Protein AF-A0A9W7EM05-F1 (afdb_monomer_lite)

Secondary structure (DSSP, 8-state):
------S-------TT-TT--S------HHHHHHHHHH--STT----HHHHHHHHHTEETTEE---HHHHHHHHHT-TT------------------------------S-----SS-SS-S---TT--HHHHHHHHHHHHHHHHHHHHHHHHHHHHHS-------TTTT---B-HHHHHHHHHHTTPPPP-HHHHHHT---BS---TT-------TT---GGGTT-GGG-S--HHHHHHHHIIIIITSB-GGGSSSSBSSSSHHHHHHTT-EEEEE--GGG-TT--SSHHHHHHHHHHHHHHHHHHHHHHHHHSSS-SSGGGGG-EEEEE-TTS-HHHHIIIIIHHHHHHHHHHHHTTEEEEEE-TT--PPBTTBTTB-TT--SS-EEEEEE--GGGGGGT--TTS-HHHHHHHHHHHHHHHTTS--HHHHHHHHHHHHHHHHHHHHHHHTTSSSS------

Sequence (463 aa):
MIEIADKSNELIIWPGDVFQTGGAFVLGPGNVCDYAFRSRWAGDHVDLEKIFVLATGVEEGREVVYESTENWFSLMRNDRRLTVSFAGNVVQQTWFQNGANRVVKFFGTRRGVALGLGVGAFGVGKGWGKKDVASSLLIGASVSTFYLGFRALLIFALQPRVKYLDAQNDVILLTPIDIDKKVLESGLPECDCGATMATMPMLGLREAGEVVDKPTGFSRSRSETWSAELGQSNEFQSTLCYVREFLGKPHPAVGRGGPVCPFVPTSLKKNSIYMSVIRTNSIPNLSLDTDAKTDQIRSILVKLLKDFVPVFEKLEPSKGKLRQFKAVILIFPDIKPSEAHDIIDAVQVQAKEFFVERGLMCGEFHETNNASGLRNENFYPLRTPLPCLAIRHMVPGDIAFMTLDDYPVKMRVKLLKGFLEVFGDEDKPQVKEAREKLEETLREIGEGKLKDGDGDGDGVGGI

Organism: NCBI:txid1714386

Foldseek 3Di:
DPDDDDPDPDDDDDPPDPVPPLDPPPPPVVVVVVVVVPDPDDPPDPPVLVVVCVSRCADPNDRHDDPVNVVVVVVVPPVDPDDDDDDDDDDDDDDDDDDDDDDDDDDPDPDDPDDDPPDDDDDPPPDDDPVVVVVVVVVVVVVVVVVVVVVVVCCVVPVPPFPFQQLVPNWDWDFPVRVVVLQVVLVADQAPLVVLVVLFDQFDADDQLPDPPDPLLAPDDPVCQSHNPSNHHHPCNSQVSCLVVAQQADDPQLQDDGGVHPLSVVLNVVSQEIETEDELVPGPPQDPDPVSNLVVLLVSLLVSVLSNPVVQCPDPVNDDPCQQSHKYKYFYSNQDLNCLCVRQVSSQLSNQLVQLLVQKHKDWAERNAQPARPNHNRGHSRYGSTTIIMMGGHDLVCLVVLQDPPDDLVSSLSNLVSNCVVCVPPPDPSNVVSVVVNVVSVVVVVVVVVVVVVPDDDDDDDD

pLDDT: mean 72.68, std 24.13, range [24.42, 98.5]

InterPro domains:
  IPR049240 Domain of unknown function DUF6875 [PF21780] (241-430)

Structure (mmCIF, N/CA/C/O backbone):
data_AF-A0A9W7EM05-F1
#
_entry.id   AF-A0A9W7EM05-F1
#
loop_
_atom_site.group_PDB
_atom_site.id
_atom_site.type_symbol
_atom_site.label_atom_id
_atom_site.label_alt_id
_atom_site.label_comp_id
_atom_site.label_asym_id
_atom_site.label_entity_id
_atom_site.label_seq_id
_atom_site.pdbx_PDB_ins_code
_atom_site.Cartn_x
_atom_site.Cartn_y
_atom_site.Cartn_z
_atom_site.occupancy
_atom_site.B_iso_or_equiv
_atom_site.auth_seq_id
_atom_site.auth_comp_id
_atom_site.auth_asym_id
_atom_site.auth_atom_id
_atom_site.pdbx_PDB_model_num
ATOM 1 N N . MET A 1 1 ? 6.124 -52.969 -30.461 1.00 31.55 1 MET A N 1
ATOM 2 C CA . MET A 1 1 ? 6.049 -54.440 -30.362 1.00 31.55 1 MET A CA 1
ATOM 3 C C . MET A 1 1 ? 7.154 -54.948 -29.448 1.00 31.55 1 MET A C 1
ATOM 5 O O . MET A 1 1 ? 8.279 -55.124 -29.892 1.00 31.55 1 MET A O 1
ATOM 9 N N . ILE A 1 2 ? 6.824 -55.145 -28.175 1.00 27.78 2 ILE A N 1
ATOM 10 C CA . ILE A 1 2 ? 7.339 -56.245 -27.356 1.00 27.78 2 ILE A CA 1
ATOM 11 C C . ILE A 1 2 ? 6.053 -56.895 -26.844 1.00 27.78 2 ILE A C 1
ATOM 13 O O . ILE A 1 2 ? 5.286 -56.247 -26.135 1.00 27.78 2 ILE A O 1
ATOM 17 N N . GLU A 1 3 ? 5.740 -58.088 -27.344 1.00 29.55 3 GLU A N 1
ATOM 18 C CA . GLU A 1 3 ? 4.528 -58.825 -26.986 1.00 29.55 3 GLU A CA 1
ATOM 19 C C . GLU A 1 3 ? 4.710 -59.469 -25.612 1.00 29.55 3 GLU A C 1
ATOM 21 O O . GLU A 1 3 ? 5.553 -60.348 -25.434 1.00 29.55 3 GLU A O 1
ATOM 26 N N . ILE A 1 4 ? 3.886 -59.064 -24.649 1.00 37.00 4 ILE A N 1
ATOM 27 C CA . ILE A 1 4 ? 3.558 -59.895 -23.493 1.00 37.00 4 ILE A CA 1
ATOM 28 C C . ILE A 1 4 ? 2.067 -60.175 -23.621 1.00 37.00 4 ILE A C 1
ATOM 30 O O . ILE A 1 4 ? 1.229 -59.322 -23.344 1.00 37.00 4 ILE A O 1
ATOM 34 N N . ALA A 1 5 ? 1.757 -61.353 -24.152 1.00 40.50 5 ALA A N 1
ATOM 35 C CA . ALA A 1 5 ? 0.400 -61.843 -24.281 1.00 40.50 5 ALA A CA 1
ATOM 36 C C . ALA A 1 5 ? -0.099 -62.348 -22.920 1.00 40.50 5 ALA A C 1
ATOM 38 O O . ALA A 1 5 ? 0.442 -63.319 -22.390 1.00 40.50 5 ALA A O 1
ATOM 39 N N . ASP A 1 6 ? -1.171 -61.742 -22.412 1.00 38.28 6 ASP A N 1
ATOM 40 C CA . ASP A 1 6 ? -2.136 -62.424 -21.551 1.00 38.28 6 ASP A CA 1
ATOM 41 C C . ASP A 1 6 ? -3.512 -62.406 -22.239 1.00 38.28 6 ASP A C 1
ATOM 43 O O . ASP A 1 6 ? -3.884 -61.463 -22.935 1.00 38.28 6 ASP A O 1
ATOM 47 N N . LYS A 1 7 ? -4.216 -63.531 -22.137 1.00 49.12 7 LYS A N 1
ATOM 48 C CA . LYS A 1 7 ? -5.272 -64.037 -23.027 1.00 49.12 7 LYS A CA 1
ATOM 49 C C . LYS A 1 7 ? -6.670 -63.482 -22.735 1.00 49.12 7 LYS A C 1
ATOM 51 O O . LYS A 1 7 ? -7.667 -64.159 -22.984 1.00 49.12 7 LYS A O 1
ATOM 56 N N . SER A 1 8 ? -6.766 -62.247 -22.275 1.00 49.88 8 SER A N 1
ATOM 57 C CA . SER A 1 8 ? -8.015 -61.490 -22.275 1.00 49.88 8 SER A CA 1
ATOM 58 C C . SER A 1 8 ? -7.775 -60.241 -23.100 1.00 49.88 8 SER A C 1
ATOM 60 O O . SER A 1 8 ? -6.992 -59.387 -22.704 1.00 49.88 8 SER A O 1
ATOM 62 N N . ASN A 1 9 ? -8.428 -60.141 -24.255 1.00 45.03 9 ASN A N 1
ATOM 63 C CA . ASN A 1 9 ? -8.308 -59.021 -25.194 1.00 45.03 9 ASN A CA 1
ATOM 64 C C . ASN A 1 9 ? -8.950 -57.718 -24.650 1.00 45.03 9 ASN A C 1
ATOM 66 O O . ASN A 1 9 ? -9.562 -56.957 -25.395 1.00 45.03 9 ASN A O 1
ATOM 70 N N . GLU A 1 10 ? -8.857 -57.492 -23.341 1.00 44.34 10 GLU A N 1
ATOM 71 C CA . GLU A 1 10 ? -9.331 -56.323 -22.619 1.00 44.34 10 GLU A CA 1
ATOM 72 C C . GLU A 1 10 ? -8.107 -55.499 -22.214 1.00 44.34 10 GLU A C 1
ATOM 74 O O . GLU A 1 10 ? -7.301 -55.894 -21.371 1.00 44.34 10 GLU A O 1
ATOM 79 N N . LEU A 1 11 ? -7.940 -54.355 -22.874 1.00 43.66 11 LEU A N 1
ATOM 80 C CA . LEU A 1 11 ? -6.890 -53.400 -22.561 1.00 43.66 11 LEU A CA 1
ATOM 81 C C . LEU A 1 11 ? -7.254 -52.719 -21.230 1.00 43.66 11 LEU A C 1
ATOM 83 O O . LEU A 1 11 ? -8.107 -51.833 -21.197 1.00 43.66 11 LEU A O 1
ATOM 87 N N . ILE A 1 12 ? -6.646 -53.142 -20.122 1.00 42.94 12 ILE A N 1
ATOM 88 C CA . ILE A 1 12 ? -6.834 -52.473 -18.828 1.00 42.94 12 ILE A CA 1
ATOM 89 C C . ILE A 1 12 ? -5.976 -51.203 -18.823 1.00 42.94 12 ILE A C 1
ATOM 91 O O . ILE A 1 12 ? -4.755 -51.261 -18.696 1.00 42.94 12 ILE A O 1
ATOM 95 N N . ILE A 1 13 ? -6.630 -50.052 -18.985 1.00 36.94 13 ILE A N 1
ATOM 96 C CA . ILE A 1 13 ? -6.004 -48.725 -18.974 1.00 36.94 13 ILE A CA 1
ATOM 97 C C . ILE A 1 13 ? -6.014 -48.189 -17.539 1.00 36.94 13 ILE A C 1
ATOM 99 O O . ILE A 1 13 ? -7.079 -47.989 -16.956 1.00 36.94 13 ILE A O 1
ATOM 103 N N . TRP A 1 14 ? -4.834 -47.905 -16.986 1.00 35.81 14 TRP A N 1
ATOM 104 C CA . TRP A 1 14 ? -4.692 -47.164 -15.731 1.00 35.81 14 TRP A CA 1
ATOM 105 C C . TRP A 1 14 ? -4.462 -45.673 -16.021 1.00 35.81 14 TRP A C 1
ATOM 107 O O . TRP A 1 14 ? -3.711 -45.349 -16.944 1.00 35.81 14 TRP A O 1
ATOM 117 N N . PRO A 1 15 ? -5.045 -44.740 -15.245 1.00 32.56 15 PRO A N 1
ATOM 118 C CA . PRO A 1 15 ? -4.694 -43.328 -15.352 1.00 32.56 15 PRO A CA 1
ATOM 119 C C . PRO A 1 15 ? -3.223 -43.131 -14.943 1.00 32.56 15 PRO A C 1
ATOM 121 O O . PRO A 1 15 ? -2.893 -43.290 -13.769 1.00 32.56 15 PRO A O 1
ATOM 124 N N . GLY A 1 16 ? -2.349 -42.793 -15.901 1.00 38.62 16 GLY A N 1
ATOM 125 C CA . GLY A 1 16 ? -0.942 -42.445 -15.645 1.00 38.62 16 GLY A CA 1
ATOM 126 C C . GLY A 1 16 ? 0.136 -43.330 -16.291 1.00 38.62 16 GLY A C 1
ATOM 127 O O . GLY A 1 16 ? 1.277 -43.288 -15.834 1.00 38.62 16 GLY A O 1
ATOM 128 N N . ASP A 1 17 ? -0.173 -44.118 -17.325 1.00 35.41 17 ASP A N 1
ATOM 129 C CA . ASP A 1 17 ? 0.851 -44.879 -18.063 1.00 35.41 17 ASP A CA 1
ATOM 130 C C . ASP A 1 17 ? 1.815 -43.943 -18.831 1.00 35.41 17 ASP A C 1
ATOM 132 O O . ASP A 1 17 ? 1.405 -43.067 -19.592 1.00 35.41 17 ASP A O 1
ATOM 136 N N . VAL A 1 18 ? 3.122 -44.137 -18.640 1.00 37.59 18 VAL A N 1
ATOM 137 C CA . VAL A 1 18 ? 4.225 -43.343 -19.216 1.00 37.59 18 VAL A CA 1
ATOM 138 C C . VAL A 1 18 ? 4.337 -43.471 -20.743 1.00 37.59 18 VAL A C 1
ATOM 140 O O . VAL A 1 18 ? 4.886 -42.577 -21.395 1.00 37.59 18 VAL A O 1
ATOM 143 N N . PHE A 1 19 ? 3.772 -44.523 -21.344 1.00 37.62 19 PHE A N 1
ATOM 144 C CA . PHE A 1 19 ? 3.671 -44.648 -22.805 1.00 37.62 19 PHE A CA 1
ATOM 145 C C . PHE A 1 19 ? 2.471 -43.893 -23.400 1.00 37.62 19 PHE A C 1
ATOM 147 O O . PHE A 1 19 ? 2.324 -43.823 -24.618 1.00 37.62 19 PHE A O 1
ATOM 154 N N . GLN A 1 20 ? 1.666 -43.240 -22.556 1.00 38.84 20 GLN A N 1
ATOM 155 C CA . GLN A 1 20 ? 0.642 -42.261 -22.921 1.00 38.84 20 GLN A CA 1
ATOM 156 C C . GLN A 1 20 ? 1.245 -40.843 -23.056 1.00 38.84 20 GLN A C 1
ATOM 158 O O . GLN A 1 20 ? 0.602 -39.833 -22.762 1.00 38.84 20 GLN A O 1
ATOM 163 N N . THR A 1 21 ? 2.506 -40.738 -23.490 1.00 38.97 21 THR A N 1
ATOM 164 C CA . THR A 1 21 ? 3.199 -39.465 -23.744 1.00 38.97 21 THR A CA 1
ATOM 165 C C . THR A 1 21 ? 2.742 -38.849 -25.072 1.00 38.97 21 THR A C 1
ATOM 167 O O . THR A 1 21 ? 3.487 -38.721 -26.033 1.00 38.97 21 THR A O 1
ATOM 170 N N . GLY A 1 22 ? 1.471 -38.449 -25.092 1.00 34.41 22 GLY A N 1
ATOM 171 C CA . GLY A 1 22 ? 0.836 -37.582 -26.089 1.00 34.41 22 GLY A CA 1
ATOM 172 C C . GLY A 1 22 ? -0.178 -36.634 -25.441 1.00 34.41 22 GLY A C 1
ATOM 173 O O . GLY A 1 22 ? -1.154 -36.240 -26.065 1.00 34.41 22 GLY A O 1
ATOM 174 N N . GLY A 1 23 ? -0.002 -36.331 -24.150 1.00 31.41 23 GLY A N 1
ATOM 175 C CA . GLY A 1 23 ? -1.017 -35.632 -23.365 1.00 31.41 23 GLY A CA 1
ATOM 176 C C . GLY A 1 23 ? -0.570 -35.249 -21.959 1.00 31.41 23 GLY A C 1
ATOM 177 O O . GLY A 1 23 ? -1.377 -35.262 -21.036 1.00 31.41 23 GLY A O 1
ATOM 178 N N . ALA A 1 24 ? 0.699 -34.880 -21.765 1.00 30.58 24 ALA A N 1
ATOM 179 C CA . ALA A 1 24 ? 0.997 -33.954 -20.681 1.00 30.58 24 ALA A CA 1
ATOM 180 C C . ALA A 1 24 ? 0.486 -32.590 -21.151 1.00 30.58 24 ALA A C 1
ATOM 182 O O . ALA A 1 24 ? 1.150 -31.910 -21.931 1.00 30.58 24 ALA A O 1
ATOM 183 N N . PHE A 1 25 ? -0.729 -32.227 -20.738 1.00 37.16 25 PHE A N 1
ATOM 184 C CA . PHE A 1 25 ? -1.242 -30.872 -20.883 1.00 37.16 25 PHE A CA 1
ATOM 185 C C . PHE A 1 25 ? -0.234 -29.907 -20.253 1.00 37.16 25 PHE A C 1
ATOM 187 O O . PHE A 1 25 ? -0.265 -29.644 -19.053 1.00 37.16 25 PHE A O 1
ATOM 194 N N . VAL A 1 26 ? 0.637 -29.325 -21.076 1.00 38.44 26 VAL A N 1
ATOM 195 C CA . VAL A 1 26 ? 1.315 -28.073 -20.757 1.00 38.44 26 VAL A CA 1
ATOM 196 C C . VAL A 1 26 ? 0.299 -26.958 -21.004 1.00 38.44 26 VAL A C 1
ATOM 198 O O . VAL A 1 26 ? 0.456 -26.092 -21.859 1.00 38.44 26 VAL A O 1
ATOM 201 N N . LEU A 1 27 ? -0.760 -26.938 -20.194 1.00 39.72 27 LEU A N 1
ATOM 202 C CA . LEU A 1 27 ? -1.264 -25.655 -19.723 1.00 39.72 27 LEU A CA 1
ATOM 203 C C . LEU A 1 27 ? -0.266 -25.200 -18.662 1.00 39.72 27 LEU A C 1
ATOM 205 O O . LEU A 1 27 ? -0.508 -25.291 -17.461 1.00 39.72 27 LEU A O 1
ATOM 209 N N . GLY A 1 28 ? 0.914 -24.779 -19.123 1.00 34.16 28 GLY A N 1
ATOM 210 C CA . GLY A 1 28 ? 1.865 -24.097 -18.264 1.00 34.16 28 GLY A CA 1
ATOM 211 C C . GLY A 1 28 ? 1.180 -22.875 -17.638 1.00 34.16 28 GLY A C 1
ATOM 212 O O . GLY A 1 28 ? 0.248 -22.323 -18.237 1.00 34.16 28 GLY A O 1
ATOM 213 N N . PRO A 1 29 ? 1.631 -22.415 -16.461 1.00 37.00 29 PRO A N 1
ATOM 214 C CA . PRO A 1 29 ? 1.031 -21.280 -15.753 1.00 37.00 29 PRO A CA 1
ATOM 215 C C . PRO A 1 29 ? 0.906 -19.994 -16.601 1.00 37.00 29 PRO A C 1
ATOM 217 O O . PRO A 1 29 ? 0.100 -19.131 -16.266 1.00 37.00 29 PRO A O 1
ATOM 220 N N . GLY A 1 30 ? 1.622 -19.886 -17.730 1.00 35.91 30 GLY A N 1
ATOM 221 C CA . GLY A 1 30 ? 1.497 -18.788 -18.697 1.00 35.91 30 GLY A CA 1
ATOM 222 C C . GLY A 1 30 ? 0.255 -18.825 -19.606 1.00 35.91 30 GLY A C 1
ATOM 223 O O . GLY A 1 30 ? -0.300 -17.770 -19.908 1.00 35.91 30 GLY A O 1
ATOM 224 N N . ASN A 1 31 ? -0.258 -20.000 -19.993 1.00 40.94 31 ASN A N 1
ATOM 225 C CA . ASN A 1 31 ? -1.346 -20.089 -20.988 1.00 40.94 31 ASN A CA 1
ATOM 226 C C . ASN A 1 31 ? -2.740 -19.821 -20.399 1.00 40.94 31 ASN A C 1
ATOM 228 O O . ASN A 1 31 ? -3.659 -19.432 -21.119 1.00 40.94 31 ASN A O 1
ATOM 232 N N . VAL A 1 32 ? -2.897 -19.953 -19.078 1.00 45.31 32 VAL A N 1
ATOM 233 C CA . VAL A 1 32 ? -4.116 -19.511 -18.379 1.00 45.31 32 VAL A CA 1
ATOM 234 C C . VAL A 1 32 ? -4.196 -17.976 -18.357 1.00 45.31 32 VAL A C 1
ATOM 236 O O . VAL A 1 32 ? -5.289 -17.412 -18.438 1.00 45.31 32 VAL A O 1
ATOM 239 N N . CYS A 1 33 ? -3.047 -17.290 -18.301 1.00 40.28 33 CYS A N 1
ATOM 240 C CA . CYS A 1 33 ? -2.977 -15.830 -18.248 1.00 40.28 33 CYS A CA 1
ATOM 241 C C . CYS A 1 33 ? -3.217 -15.158 -19.611 1.00 40.28 33 CYS A C 1
ATOM 243 O O . CYS A 1 33 ? -3.965 -14.181 -19.650 1.00 40.28 33 CYS A O 1
ATOM 245 N N . ASP A 1 34 ? -2.688 -15.686 -20.724 1.00 38.94 34 ASP A N 1
ATOM 246 C CA . ASP A 1 34 ? -2.970 -15.113 -22.059 1.00 38.94 34 ASP A CA 1
ATOM 247 C C . ASP A 1 34 ? -4.447 -15.318 -22.466 1.00 38.94 34 ASP A C 1
ATOM 249 O O . ASP A 1 34 ? -5.066 -14.454 -23.088 1.00 38.94 34 ASP A O 1
ATOM 253 N N . TYR A 1 35 ? -5.079 -16.410 -22.017 1.00 48.22 35 TYR A N 1
ATOM 254 C CA . TYR A 1 35 ? -6.502 -16.658 -22.274 1.00 48.22 35 TYR A CA 1
ATOM 255 C C . TYR A 1 35 ? -7.433 -15.752 -21.453 1.00 48.22 35 TYR A C 1
ATOM 257 O O . TYR A 1 35 ? -8.373 -15.158 -21.990 1.00 48.22 35 TYR A O 1
ATOM 265 N N . ALA A 1 36 ? -7.153 -15.586 -20.155 1.00 43.84 36 ALA A N 1
ATOM 266 C CA . ALA A 1 36 ? -7.913 -14.675 -19.298 1.00 43.84 36 ALA A CA 1
ATOM 267 C C . ALA A 1 36 ? -7.813 -13.211 -19.770 1.00 43.84 36 ALA A C 1
ATOM 269 O O . ALA A 1 36 ? -8.746 -12.434 -19.565 1.00 43.84 36 ALA A O 1
ATOM 270 N N . PHE A 1 37 ? -6.708 -12.847 -20.429 1.00 41.44 37 PHE A N 1
ATOM 271 C CA . PHE A 1 37 ? -6.493 -11.522 -21.005 1.00 41.44 37 PHE A CA 1
ATOM 272 C C . PHE A 1 37 ? -7.335 -11.257 -22.270 1.00 41.44 37 PHE A C 1
ATOM 274 O O . PHE A 1 37 ? -7.739 -10.116 -22.498 1.00 41.44 37 PHE A O 1
ATOM 281 N N . ARG A 1 38 ? -7.643 -12.284 -23.079 1.00 42.91 38 ARG A N 1
ATOM 282 C CA . ARG A 1 38 ? -8.319 -12.129 -24.388 1.00 42.91 38 ARG A CA 1
ATOM 283 C C . ARG A 1 38 ? -9.827 -12.398 -24.389 1.00 42.91 38 ARG A C 1
ATOM 285 O O . ARG A 1 38 ? -10.493 -12.050 -25.364 1.00 42.91 38 ARG A O 1
ATOM 292 N N . SER A 1 39 ? -10.380 -12.978 -23.325 1.00 46.88 39 SER A N 1
ATOM 293 C CA . SER A 1 39 ? -11.825 -13.221 -23.209 1.00 46.88 39 SER A CA 1
ATOM 294 C C . SER A 1 39 ? -12.603 -11.907 -23.067 1.00 46.88 39 SER A C 1
ATOM 296 O O . SER A 1 39 ? -12.336 -11.097 -22.174 1.00 46.88 39 SER A O 1
ATOM 298 N N . ARG A 1 40 ? -13.590 -11.676 -23.945 1.00 45.81 40 ARG A N 1
ATOM 299 C CA . ARG A 1 40 ? -14.378 -10.426 -23.937 1.00 45.81 40 ARG A CA 1
ATOM 300 C C . ARG A 1 40 ? -15.593 -10.472 -22.996 1.00 45.81 40 ARG A C 1
ATOM 302 O O . ARG A 1 40 ? -16.055 -9.410 -22.569 1.00 45.81 40 ARG A O 1
ATOM 309 N N . TRP A 1 41 ? -16.085 -11.657 -22.618 1.00 45.94 41 TRP A N 1
ATOM 310 C CA . TRP A 1 41 ? -17.189 -11.849 -21.659 1.00 45.94 41 TRP A CA 1
ATOM 311 C C . TRP A 1 41 ? -17.210 -13.261 -21.048 1.00 45.94 41 TRP A C 1
ATOM 313 O O . TRP A 1 41 ? -16.617 -14.201 -21.567 1.00 45.94 41 TRP A O 1
ATOM 323 N N . ALA A 1 42 ? -17.928 -13.420 -19.930 1.00 35.91 42 ALA A N 1
ATOM 324 C CA . ALA A 1 42 ? -18.139 -14.722 -19.302 1.00 35.91 42 ALA A CA 1
ATOM 325 C C . ALA A 1 42 ? -18.953 -15.636 -20.237 1.00 35.91 42 ALA A C 1
ATOM 327 O O . ALA A 1 42 ? -20.069 -15.283 -20.614 1.00 35.91 42 ALA A O 1
ATOM 328 N N . GLY A 1 43 ? -18.380 -16.782 -20.617 1.00 47.78 43 GLY A N 1
ATOM 329 C CA . GLY A 1 43 ? -18.950 -17.705 -21.609 1.00 47.78 43 GLY A CA 1
ATOM 330 C C . GLY A 1 43 ? -18.326 -17.607 -23.006 1.00 47.78 43 GLY A C 1
ATOM 331 O O . GLY A 1 43 ? -18.783 -18.288 -23.916 1.00 47.78 43 GLY A O 1
ATOM 332 N N . ASP A 1 44 ? -17.288 -16.785 -23.193 1.00 47.25 44 ASP A N 1
ATOM 333 C CA . ASP A 1 44 ? -16.397 -16.893 -24.353 1.00 47.25 44 ASP A CA 1
ATOM 334 C C . ASP A 1 44 ? -15.636 -18.225 -24.216 1.00 47.25 44 ASP A C 1
ATOM 336 O O . ASP A 1 44 ? -14.725 -18.359 -23.390 1.00 47.25 44 ASP A O 1
ATOM 340 N N . HIS A 1 45 ? -16.116 -19.255 -24.911 1.00 52.72 45 HIS A N 1
ATOM 341 C CA . HIS A 1 45 ? -15.512 -20.580 -24.928 1.00 52.72 45 HIS A CA 1
ATOM 342 C C . HIS A 1 45 ? -14.565 -20.664 -26.116 1.00 52.72 45 HIS A C 1
ATOM 344 O O . HIS A 1 45 ? -14.923 -20.284 -27.231 1.00 52.72 45 HIS A O 1
ATOM 350 N N . VAL A 1 46 ? -13.362 -21.183 -25.879 1.00 57.16 46 VAL A N 1
ATOM 351 C CA . VAL A 1 46 ? -12.465 -21.543 -26.975 1.00 57.16 46 VAL A CA 1
ATOM 352 C C . VAL A 1 46 ? -13.192 -22.536 -27.859 1.00 57.16 46 VAL A C 1
ATOM 354 O O . VAL A 1 46 ? -13.890 -23.423 -27.364 1.00 57.16 46 VAL A O 1
ATOM 357 N N . ASP A 1 47 ? -12.995 -22.389 -29.159 1.00 67.19 47 ASP A N 1
ATOM 358 C CA . ASP A 1 47 ? -13.386 -23.404 -30.114 1.00 67.19 47 ASP A CA 1
ATOM 359 C C . ASP A 1 47 ? -12.679 -24.718 -29.740 1.00 67.19 47 ASP A C 1
ATOM 361 O O . ASP A 1 47 ? -11.459 -24.854 -29.883 1.00 67.19 47 ASP A O 1
ATOM 365 N N . LEU A 1 48 ? -13.444 -25.644 -29.158 1.00 66.88 48 LEU A N 1
ATOM 366 C CA . LEU A 1 48 ? -12.925 -26.906 -28.642 1.00 66.88 48 LEU A CA 1
ATOM 367 C C . LEU A 1 48 ? -12.325 -27.748 -29.764 1.00 66.88 48 LEU A C 1
ATOM 369 O O . LEU A 1 48 ? -11.383 -28.490 -29.506 1.00 66.88 48 LEU A O 1
ATOM 373 N N . GLU A 1 49 ? -12.818 -27.592 -30.993 1.00 69.56 49 GLU A N 1
ATOM 374 C CA . GLU A 1 49 ? -12.267 -28.254 -32.169 1.00 69.56 49 GLU A CA 1
ATOM 375 C C . GLU A 1 49 ? -10.845 -27.757 -32.434 1.00 69.56 49 GLU A C 1
ATOM 377 O O . GLU A 1 49 ? -9.921 -28.558 -32.541 1.00 69.56 49 GLU A O 1
ATOM 382 N N . LYS A 1 50 ? -10.619 -26.439 -32.382 1.00 67.25 50 LYS A N 1
ATOM 383 C CA . LYS A 1 50 ? -9.271 -25.862 -32.526 1.00 67.25 50 LYS A CA 1
ATOM 384 C C . LYS A 1 50 ? -8.336 -26.265 -31.398 1.00 67.25 50 LYS A C 1
ATOM 386 O O . LYS A 1 50 ? -7.167 -26.533 -31.656 1.00 67.25 50 LYS A O 1
ATOM 391 N N . ILE A 1 51 ? -8.827 -26.338 -30.157 1.00 62.69 51 ILE A N 1
ATOM 392 C CA . ILE A 1 51 ? -8.030 -26.881 -29.045 1.00 62.69 51 ILE A CA 1
ATOM 393 C C . ILE A 1 51 ? -7.655 -28.332 -29.321 1.00 62.69 51 ILE A C 1
ATOM 395 O O . ILE A 1 51 ? -6.517 -28.718 -29.074 1.00 62.69 51 ILE A O 1
ATOM 399 N N . PHE A 1 52 ? -8.594 -29.133 -29.817 1.00 67.69 52 PHE A N 1
ATOM 400 C CA . PHE A 1 52 ? -8.353 -30.541 -30.088 1.00 67.69 52 PHE A CA 1
ATOM 401 C C . PHE A 1 52 ? -7.314 -30.720 -31.198 1.00 67.69 52 PHE A C 1
ATOM 403 O O . PHE A 1 52 ? -6.369 -31.487 -31.026 1.00 67.69 52 PHE A O 1
ATOM 410 N N . VAL A 1 53 ? -7.413 -29.946 -32.282 1.00 70.06 53 VAL A N 1
ATOM 411 C CA . VAL A 1 53 ? -6.413 -29.915 -33.361 1.00 70.06 53 VAL A CA 1
ATOM 412 C C . VAL A 1 53 ? -5.048 -29.450 -32.835 1.00 70.06 53 VAL A C 1
ATOM 414 O O . VAL A 1 53 ? -4.027 -30.045 -33.166 1.00 70.06 53 VAL A O 1
ATOM 417 N N . LEU A 1 54 ? -5.000 -28.431 -31.968 1.00 62.28 54 LEU A N 1
ATOM 418 C CA . LEU A 1 54 ? -3.757 -27.951 -31.343 1.00 62.28 54 LEU A CA 1
ATOM 419 C C . LEU A 1 54 ? -3.119 -28.993 -30.414 1.00 62.28 54 LEU A C 1
ATOM 421 O O . LEU A 1 54 ? -1.904 -29.160 -30.424 1.00 62.28 54 LEU A O 1
ATOM 425 N N . ALA A 1 55 ? -3.928 -29.677 -29.606 1.00 60.00 55 ALA A N 1
ATOM 426 C CA . ALA A 1 55 ? -3.459 -30.652 -28.627 1.00 60.00 55 ALA A CA 1
ATOM 427 C C . ALA A 1 55 ? -3.006 -31.962 -29.280 1.00 60.00 55 ALA A C 1
ATOM 429 O O . ALA A 1 55 ? -2.065 -32.592 -28.806 1.00 60.00 55 ALA A O 1
ATOM 430 N N . THR A 1 56 ? -3.679 -32.373 -30.355 1.00 72.62 56 THR A N 1
ATOM 431 C CA . THR A 1 56 ? -3.358 -33.611 -31.077 1.00 72.62 56 THR A CA 1
ATOM 432 C C . THR A 1 56 ? -2.328 -33.403 -32.179 1.00 72.62 56 THR A C 1
ATOM 434 O O . THR A 1 56 ? -1.679 -34.365 -32.577 1.00 72.62 56 THR A O 1
ATOM 437 N N . GLY A 1 57 ? -2.172 -32.173 -32.680 1.00 68.31 57 GLY A N 1
ATOM 438 C CA . GLY A 1 57 ? -1.377 -31.897 -33.874 1.00 68.31 57 GLY A CA 1
ATOM 439 C C . GLY A 1 57 ? -1.970 -32.535 -35.131 1.00 68.31 57 GLY A C 1
ATOM 440 O O . GLY A 1 57 ? -1.231 -32.806 -36.069 1.00 68.31 57 GLY A O 1
ATOM 441 N N . VAL A 1 58 ? -3.277 -32.829 -35.152 1.00 71.81 58 VAL A N 1
ATOM 442 C CA . VAL A 1 58 ? -3.954 -33.473 -36.285 1.00 71.81 58 VAL A CA 1
ATOM 443 C C . VAL A 1 58 ? -5.163 -32.645 -36.707 1.00 71.81 58 VAL A C 1
ATOM 445 O O . VAL A 1 58 ? -6.105 -32.475 -35.936 1.00 71.81 58 VAL A O 1
ATOM 448 N N . GLU A 1 59 ? -5.160 -32.173 -37.953 1.00 79.88 59 GLU A N 1
ATOM 449 C CA . GLU A 1 59 ? -6.277 -31.462 -38.585 1.00 79.88 59 GLU A CA 1
ATOM 450 C C . GLU A 1 59 ? -6.805 -32.311 -39.749 1.00 79.88 59 GLU A C 1
ATOM 452 O O . GLU A 1 59 ? -6.046 -32.697 -40.638 1.00 79.88 59 GLU A O 1
ATOM 457 N N . GLU A 1 60 ? -8.093 -32.672 -39.732 1.00 82.06 60 GLU A N 1
ATOM 458 C CA . GLU A 1 60 ? -8.725 -33.502 -40.779 1.00 82.06 60 GLU A CA 1
ATOM 459 C C . GLU A 1 60 ? -7.970 -34.815 -41.103 1.00 82.06 60 GLU A C 1
ATOM 461 O O . GLU A 1 60 ? -7.911 -35.260 -42.252 1.00 82.06 60 GLU A O 1
ATOM 466 N N . GLY A 1 61 ? -7.355 -35.440 -40.094 1.00 78.19 61 GLY A N 1
ATOM 467 C CA . GLY A 1 61 ? -6.596 -36.687 -40.257 1.00 78.19 61 GLY A CA 1
ATOM 468 C C . GLY A 1 61 ? -5.192 -36.519 -40.849 1.00 78.19 61 GLY A C 1
ATOM 469 O O . GLY A 1 61 ? -4.543 -37.519 -41.152 1.00 78.19 61 GLY A O 1
ATOM 470 N N . ARG A 1 62 ? -4.707 -35.283 -41.007 1.00 69.06 62 ARG A N 1
ATOM 471 C CA . ARG A 1 62 ? -3.328 -34.971 -41.397 1.00 69.06 62 ARG A CA 1
ATOM 472 C C . ARG A 1 62 ? -2.566 -34.422 -40.198 1.00 69.06 62 ARG A C 1
ATOM 474 O O . ARG A 1 62 ? -3.089 -33.580 -39.476 1.00 69.06 62 ARG A O 1
ATOM 481 N N . GLU A 1 63 ? -1.339 -34.893 -39.993 1.00 75.94 63 GLU A N 1
ATOM 482 C CA . GLU A 1 63 ? -0.442 -34.310 -38.993 1.00 75.94 63 GLU A CA 1
ATOM 483 C C . GLU A 1 63 ? -0.051 -32.890 -39.416 1.00 75.94 63 GLU A C 1
ATOM 485 O O . GLU A 1 63 ? 0.353 -32.651 -40.557 1.00 75.94 63 GLU A O 1
ATOM 490 N N . VAL A 1 64 ? -0.186 -31.951 -38.488 1.00 75.88 64 VAL A N 1
ATOM 491 C CA . VAL A 1 64 ? 0.130 -30.538 -38.658 1.00 75.88 64 VAL A CA 1
ATOM 492 C C . VAL A 1 64 ? 1.082 -30.131 -37.542 1.00 75.88 64 VAL A C 1
ATOM 494 O O . VAL A 1 64 ? 0.773 -30.244 -36.356 1.00 75.88 64 VAL A O 1
ATOM 497 N N . VAL A 1 65 ? 2.248 -29.620 -37.930 1.00 70.06 65 VAL A N 1
ATOM 498 C CA . VAL A 1 65 ? 3.181 -28.962 -37.015 1.00 70.06 65 VAL A CA 1
ATOM 499 C C . VAL A 1 65 ? 2.989 -27.460 -37.165 1.00 70.06 65 VAL A C 1
ATOM 501 O O . VAL A 1 65 ? 3.045 -26.920 -38.266 1.00 70.06 65 VAL A O 1
ATOM 504 N N . TYR A 1 66 ? 2.729 -26.778 -36.054 1.00 66.81 66 TYR A N 1
ATOM 505 C CA . TYR A 1 66 ? 2.529 -25.334 -36.064 1.00 66.81 66 TYR A CA 1
ATOM 506 C C . TYR A 1 66 ? 3.857 -24.595 -36.223 1.00 66.81 66 TYR A C 1
ATOM 508 O O . TYR A 1 66 ? 4.852 -24.947 -35.589 1.00 66.81 66 TYR A O 1
ATOM 516 N N . GLU A 1 67 ? 3.841 -23.501 -36.985 1.00 64.06 67 GLU A N 1
ATOM 517 C CA . GLU A 1 67 ? 5.012 -22.653 -37.244 1.00 64.06 67 GLU A CA 1
ATOM 518 C C . GLU A 1 67 ? 5.680 -22.166 -35.946 1.00 64.06 67 GLU A C 1
ATOM 520 O O . GLU A 1 67 ? 6.900 -22.076 -35.856 1.00 64.06 67 GLU A O 1
ATOM 525 N N . SER A 1 68 ? 4.907 -21.914 -34.884 1.00 55.41 68 SER A N 1
ATOM 526 C CA . SER A 1 68 ? 5.450 -21.567 -33.564 1.00 55.41 68 SER A CA 1
ATOM 527 C C . SER A 1 68 ? 6.289 -22.689 -32.952 1.00 55.41 68 SER A C 1
ATOM 529 O O . SER A 1 68 ? 7.300 -22.415 -32.312 1.00 55.41 68 SER A O 1
ATOM 531 N N . THR A 1 69 ? 5.885 -23.943 -33.153 1.00 61.84 69 THR A N 1
ATOM 532 C CA . THR A 1 69 ? 6.608 -25.128 -32.681 1.00 61.84 69 THR A CA 1
ATOM 533 C C . THR A 1 69 ? 7.871 -25.341 -33.505 1.00 61.84 69 THR A C 1
ATOM 535 O O . THR A 1 69 ? 8.925 -25.606 -32.932 1.00 61.84 69 THR A O 1
ATOM 538 N N . GLU A 1 70 ? 7.806 -25.145 -34.825 1.00 65.06 70 GLU A N 1
ATOM 539 C CA . GLU A 1 70 ? 8.989 -25.172 -35.697 1.00 65.06 70 GLU A CA 1
ATOM 540 C C . GLU A 1 70 ? 9.982 -24.064 -35.327 1.00 65.06 70 GLU A C 1
ATOM 542 O O . GLU A 1 70 ? 11.179 -24.316 -35.176 1.00 65.06 70 GLU A O 1
ATOM 547 N N . ASN A 1 71 ? 9.484 -22.851 -35.080 1.00 62.69 71 ASN A N 1
ATOM 548 C CA . ASN A 1 71 ? 10.286 -21.717 -34.640 1.00 62.69 71 ASN A CA 1
ATOM 549 C C . ASN A 1 71 ? 10.922 -21.980 -33.273 1.00 62.69 71 ASN A C 1
ATOM 551 O O . ASN A 1 71 ? 12.121 -21.760 -33.114 1.00 62.69 71 ASN A O 1
ATOM 555 N N . TRP A 1 72 ? 10.167 -22.505 -32.306 1.00 57.31 72 TRP A N 1
ATOM 556 C CA . TRP A 1 72 ? 10.686 -22.863 -30.984 1.00 57.31 72 TRP A CA 1
ATOM 557 C C . TRP A 1 72 ? 11.751 -23.964 -31.064 1.00 57.31 72 TRP A C 1
ATOM 559 O O . TRP A 1 72 ? 12.817 -23.850 -30.456 1.00 57.31 72 TRP A O 1
ATOM 569 N N . PHE A 1 73 ? 11.521 -24.987 -31.890 1.00 59.12 73 PHE A N 1
ATOM 570 C CA . PHE A 1 73 ? 12.501 -26.034 -32.166 1.00 59.12 73 PHE A CA 1
ATOM 571 C C . PHE A 1 73 ? 13.771 -25.468 -32.825 1.00 59.12 73 PHE A C 1
ATOM 573 O O . PHE A 1 73 ? 14.883 -25.817 -32.426 1.00 59.12 73 PHE A O 1
ATOM 580 N N . SER A 1 74 ? 13.628 -24.533 -33.770 1.00 60.94 74 SER A N 1
ATOM 581 C CA . SER A 1 74 ? 14.758 -23.854 -34.419 1.00 60.94 74 SER A CA 1
ATOM 582 C C . SER A 1 74 ? 15.554 -22.957 -33.456 1.00 60.94 74 SER A C 1
ATOM 584 O O . SER A 1 74 ? 16.779 -22.857 -33.563 1.00 60.94 74 SER A O 1
ATOM 586 N N . LEU A 1 75 ? 14.869 -22.343 -32.484 1.00 57.88 75 LEU A N 1
ATOM 587 C CA . LEU A 1 75 ? 15.441 -21.510 -31.423 1.00 57.88 75 LEU A CA 1
ATOM 588 C C . LEU A 1 75 ? 16.261 -22.334 -30.431 1.00 57.88 75 LEU A C 1
ATOM 590 O O . LEU A 1 75 ? 17.304 -21.872 -29.973 1.00 57.88 75 LEU A O 1
ATOM 594 N N . MET A 1 76 ? 15.834 -23.564 -30.141 1.00 50.25 76 MET A N 1
ATOM 595 C CA . MET A 1 76 ? 16.506 -24.440 -29.182 1.00 50.25 76 MET A CA 1
ATOM 596 C C . MET A 1 76 ? 17.894 -24.929 -29.629 1.00 50.25 76 MET A C 1
ATOM 598 O O . MET A 1 76 ? 18.586 -25.498 -28.791 1.00 50.25 76 MET A O 1
ATOM 602 N N . ARG A 1 77 ? 18.318 -24.707 -30.893 1.00 53.62 77 ARG A N 1
ATOM 603 C CA . ARG A 1 77 ? 19.675 -24.965 -31.452 1.00 53.62 77 ARG A CA 1
ATOM 604 C C . ARG A 1 77 ? 20.484 -26.042 -30.706 1.00 53.62 77 ARG A C 1
ATOM 606 O O . ARG A 1 77 ? 21.604 -25.812 -30.246 1.00 53.62 77 ARG A O 1
ATOM 613 N N . ASN A 1 78 ? 19.914 -27.244 -30.596 1.00 48.53 78 ASN A N 1
ATOM 614 C CA . ASN A 1 78 ? 20.545 -28.375 -29.905 1.00 48.53 78 ASN A CA 1
ATOM 615 C C . ASN A 1 78 ? 21.763 -28.942 -30.670 1.00 48.53 78 ASN A C 1
ATOM 617 O O . ASN A 1 78 ? 22.404 -29.886 -30.212 1.00 48.53 78 ASN A O 1
ATOM 621 N N . ASP A 1 79 ? 22.101 -28.368 -31.827 1.00 43.47 79 ASP A N 1
ATOM 622 C CA . ASP A 1 79 ? 23.221 -28.740 -32.689 1.00 43.47 79 ASP A CA 1
ATOM 623 C C . ASP A 1 79 ? 24.561 -28.096 -32.284 1.00 43.47 79 ASP A C 1
ATOM 625 O O . ASP A 1 79 ? 25.612 -28.520 -32.768 1.00 43.47 79 ASP A O 1
ATOM 629 N N . ARG A 1 80 ? 24.580 -27.109 -31.373 1.00 40.53 80 ARG A N 1
ATOM 630 C CA . ARG A 1 80 ? 25.825 -26.434 -30.957 1.00 40.53 80 ARG A CA 1
ATOM 631 C C . ARG A 1 80 ? 26.026 -26.453 -29.445 1.00 40.53 80 ARG A C 1
ATOM 633 O O . ARG A 1 80 ? 25.598 -25.551 -28.732 1.00 40.53 80 ARG A O 1
ATOM 640 N N . ARG A 1 81 ? 26.798 -27.430 -28.954 1.00 35.66 81 ARG A N 1
ATOM 641 C CA . ARG A 1 81 ? 27.473 -27.314 -27.649 1.00 35.66 81 ARG A CA 1
ATOM 642 C C . ARG A 1 81 ? 28.431 -26.118 -27.705 1.00 35.66 81 ARG A C 1
ATOM 644 O O . ARG A 1 81 ? 29.483 -26.197 -28.334 1.00 35.66 81 ARG A O 1
ATOM 651 N N . LEU A 1 82 ? 28.056 -25.006 -27.077 1.00 32.75 82 LEU A N 1
ATOM 652 C CA . LEU A 1 82 ? 28.884 -23.804 -26.986 1.00 32.75 82 LEU A CA 1
ATOM 653 C C . LEU A 1 82 ? 30.039 -24.027 -25.998 1.00 32.75 82 LEU A C 1
ATOM 655 O O . LEU A 1 82 ? 29.850 -24.026 -24.785 1.00 32.75 82 LEU A O 1
ATOM 659 N N . THR A 1 83 ? 31.255 -24.185 -26.518 1.00 29.61 83 THR A N 1
ATOM 660 C CA . THR A 1 83 ? 32.494 -23.935 -25.772 1.00 29.61 83 THR A CA 1
ATOM 661 C C . THR A 1 83 ? 32.703 -22.427 -25.658 1.00 29.61 83 THR A C 1
ATOM 663 O O . THR A 1 83 ? 32.950 -21.759 -26.662 1.00 29.61 83 THR A O 1
ATOM 666 N N . VAL A 1 84 ? 32.598 -21.883 -24.446 1.00 32.22 84 VAL A N 1
ATOM 667 C CA . VAL A 1 84 ? 32.866 -20.465 -24.174 1.00 32.22 84 VAL A CA 1
ATOM 668 C C . VAL A 1 84 ? 34.380 -20.234 -24.171 1.00 32.22 84 VAL A C 1
ATOM 670 O O . VAL A 1 84 ? 35.098 -20.782 -23.339 1.00 32.22 84 VAL A O 1
ATOM 673 N N . SER A 1 85 ? 34.864 -19.421 -25.112 1.00 29.59 85 SER A N 1
ATOM 674 C CA . SER A 1 85 ? 36.228 -18.883 -25.129 1.00 29.59 85 SER A CA 1
ATOM 675 C C . SER A 1 85 ? 36.214 -17.484 -24.513 1.00 29.59 85 SER A C 1
ATOM 677 O O . SER A 1 85 ? 35.462 -16.616 -24.952 1.00 29.59 85 SER A O 1
ATOM 679 N N . PHE A 1 86 ? 37.039 -17.272 -23.487 1.00 37.19 86 PHE A N 1
ATOM 680 C CA . PHE A 1 86 ? 37.325 -15.953 -22.928 1.00 37.19 86 PHE A CA 1
ATOM 681 C C . PHE A 1 86 ? 38.431 -15.285 -23.757 1.00 37.19 86 PHE A C 1
ATOM 683 O O . PHE A 1 86 ? 39.569 -15.751 -23.754 1.00 37.19 86 PHE A O 1
ATOM 690 N N . ALA A 1 87 ? 38.121 -14.172 -24.421 1.00 30.27 87 ALA A N 1
ATOM 691 C CA . ALA A 1 87 ? 39.117 -13.234 -24.936 1.00 30.27 87 ALA A CA 1
ATOM 692 C C . ALA A 1 87 ? 38.556 -11.806 -24.840 1.00 30.27 87 ALA A C 1
ATOM 694 O O . ALA A 1 87 ? 37.475 -11.523 -25.351 1.00 30.27 87 ALA A O 1
ATOM 695 N N . GLY A 1 88 ? 39.252 -10.950 -24.088 1.00 28.61 88 GLY A N 1
ATOM 696 C CA . GLY A 1 88 ? 38.741 -9.672 -23.588 1.00 28.61 88 GLY A CA 1
ATOM 697 C C . GLY A 1 88 ? 38.992 -8.448 -24.468 1.00 28.61 88 GLY A C 1
ATOM 698 O O . GLY A 1 88 ? 39.473 -8.553 -25.589 1.00 28.61 88 GLY A O 1
ATOM 699 N N . ASN A 1 89 ? 38.689 -7.269 -23.918 1.00 26.73 89 ASN A N 1
ATOM 700 C CA . ASN A 1 89 ? 39.658 -6.189 -23.695 1.00 26.73 89 ASN A CA 1
ATOM 701 C C . ASN A 1 89 ? 39.001 -5.006 -22.970 1.00 26.73 89 ASN A C 1
ATOM 703 O O . ASN A 1 89 ? 37.938 -4.522 -23.348 1.00 26.73 89 ASN A O 1
ATOM 707 N N . VAL A 1 90 ?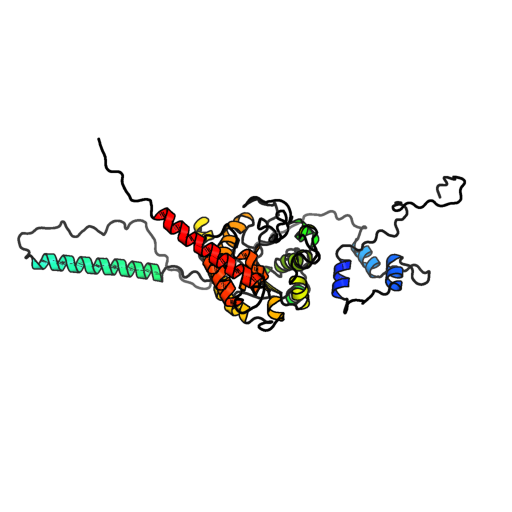 39.686 -4.547 -21.924 1.00 30.08 90 VAL A N 1
ATOM 708 C CA . VAL A 1 90 ? 39.442 -3.296 -21.201 1.00 30.08 90 VAL A CA 1
ATOM 709 C C . VAL A 1 90 ? 40.013 -2.156 -22.040 1.00 30.08 90 VAL A C 1
ATOM 711 O O . VAL A 1 90 ? 41.196 -2.184 -22.373 1.00 30.08 90 VAL A O 1
ATOM 714 N N . VAL A 1 91 ? 39.209 -1.136 -22.345 1.00 28.48 91 VAL A N 1
ATOM 715 C CA . VAL A 1 91 ? 39.717 0.139 -22.868 1.00 28.48 91 VAL A CA 1
ATOM 716 C C . VAL A 1 91 ? 39.280 1.261 -21.939 1.00 28.48 91 VAL A C 1
ATOM 718 O O . VAL A 1 91 ? 38.118 1.645 -21.860 1.00 28.48 91 VAL A O 1
ATOM 721 N N . GLN A 1 92 ? 40.273 1.752 -21.209 1.00 30.42 92 GLN A N 1
ATOM 722 C CA . GLN A 1 92 ? 40.250 2.943 -20.382 1.00 30.42 92 GLN A CA 1
ATOM 723 C C . GLN A 1 92 ? 40.503 4.153 -21.294 1.00 30.42 92 GLN A C 1
ATOM 725 O O . GLN A 1 92 ? 41.510 4.183 -22.000 1.00 30.42 92 GLN A O 1
ATOM 730 N N . GLN A 1 93 ? 39.632 5.164 -21.272 1.00 27.95 93 GLN A N 1
ATOM 731 C CA . GLN A 1 93 ? 39.931 6.456 -21.893 1.00 27.95 93 GLN A CA 1
ATOM 732 C C . GLN A 1 93 ? 39.473 7.607 -20.993 1.00 27.95 93 GLN A C 1
ATOM 734 O O . GLN A 1 93 ? 38.295 7.929 -20.871 1.00 27.95 93 GLN A O 1
ATOM 739 N N . THR A 1 94 ? 40.449 8.217 -20.330 1.00 26.25 94 THR A N 1
ATOM 740 C CA . THR A 1 94 ? 40.390 9.577 -19.795 1.00 26.25 94 THR A CA 1
ATOM 741 C C . THR A 1 94 ? 40.694 10.575 -20.921 1.00 26.25 94 THR A C 1
ATOM 743 O O . THR A 1 94 ? 41.481 10.254 -21.806 1.00 26.25 94 THR A O 1
ATOM 746 N N . TRP A 1 95 ? 40.076 11.767 -20.898 1.00 28.42 95 TRP A N 1
ATOM 747 C CA . TRP A 1 95 ? 40.719 13.103 -20.896 1.00 28.42 95 TRP A CA 1
ATOM 748 C C . TRP A 1 95 ? 39.715 14.248 -21.216 1.00 28.42 95 TRP A C 1
ATOM 750 O O . TRP A 1 95 ? 39.196 14.351 -22.317 1.00 28.42 95 TRP A O 1
ATOM 760 N N . PHE A 1 96 ? 39.523 15.114 -20.205 1.00 27.61 96 PHE A N 1
ATOM 761 C CA . PHE A 1 96 ? 39.237 16.567 -20.176 1.00 27.61 96 PHE A CA 1
ATOM 762 C C . PHE A 1 96 ? 38.113 17.234 -21.001 1.00 27.61 96 PHE A C 1
ATOM 764 O O . PHE A 1 96 ? 38.225 17.389 -22.209 1.00 27.61 96 PHE A O 1
ATOM 771 N N . GLN A 1 97 ? 37.229 17.952 -20.283 1.00 29.67 97 GLN A N 1
ATOM 772 C CA . GLN A 1 97 ? 37.130 19.415 -20.427 1.00 29.67 97 GLN A CA 1
ATOM 773 C C . GLN A 1 97 ? 36.598 20.116 -19.160 1.00 29.67 97 GLN A C 1
ATOM 775 O O . GLN A 1 97 ? 35.654 19.679 -18.509 1.00 29.67 97 GLN A O 1
ATOM 780 N N . ASN A 1 98 ? 37.281 21.210 -18.818 1.00 28.30 98 ASN A N 1
ATOM 781 C CA . ASN A 1 98 ? 37.055 22.113 -17.692 1.00 28.30 98 ASN A CA 1
ATOM 782 C C . ASN A 1 98 ? 35.782 22.956 -17.852 1.00 28.30 98 ASN A C 1
ATOM 784 O O . ASN A 1 98 ? 35.495 23.437 -18.945 1.00 28.30 98 ASN A O 1
ATOM 788 N N . GLY A 1 99 ? 35.121 23.274 -16.735 1.00 24.42 99 GLY A N 1
ATOM 789 C CA . GLY A 1 99 ? 34.032 24.250 -16.713 1.00 24.42 99 GLY A CA 1
ATOM 790 C C . GLY A 1 99 ? 33.548 24.599 -15.307 1.00 24.42 99 GLY A C 1
ATOM 791 O O . GLY A 1 99 ? 32.529 24.096 -14.866 1.00 24.42 99 GLY A O 1
ATOM 792 N N . ALA A 1 100 ? 34.306 25.461 -14.627 1.00 27.78 100 ALA A N 1
ATOM 793 C CA . ALA A 1 100 ? 33.868 26.399 -13.589 1.00 27.78 100 ALA A CA 1
ATOM 794 C C . ALA A 1 100 ? 32.883 25.917 -12.496 1.00 27.78 100 ALA A C 1
ATOM 796 O O . ALA A 1 100 ? 31.672 25.959 -12.662 1.00 27.78 100 ALA A O 1
ATOM 797 N N . ASN A 1 101 ? 33.406 25.701 -11.284 1.00 28.56 101 ASN A N 1
ATOM 798 C CA . ASN A 1 101 ? 32.871 26.403 -10.115 1.00 28.56 101 ASN A CA 1
ATOM 799 C C . ASN A 1 101 ? 33.941 26.540 -9.025 1.00 28.56 101 ASN A C 1
ATOM 801 O O . ASN A 1 101 ? 34.464 25.567 -8.484 1.00 28.56 101 ASN A O 1
ATOM 805 N N . ARG A 1 102 ? 34.292 27.799 -8.741 1.00 27.41 102 ARG A N 1
ATOM 806 C CA . ARG A 1 102 ? 35.175 28.221 -7.650 1.00 27.41 102 ARG A CA 1
ATOM 807 C C . ARG A 1 102 ? 34.558 27.799 -6.317 1.00 27.41 102 ARG A C 1
ATOM 809 O O . ARG A 1 102 ? 33.575 28.392 -5.887 1.00 27.41 102 ARG A O 1
ATOM 816 N N . VAL A 1 103 ? 35.187 26.850 -5.631 1.00 29.58 103 VAL A N 1
ATOM 817 C CA . VAL A 1 103 ? 34.954 26.614 -4.203 1.00 29.58 103 VAL A CA 1
ATOM 818 C C . VAL A 1 103 ? 36.073 27.284 -3.417 1.00 29.58 103 VAL A C 1
ATOM 820 O O . VAL A 1 103 ? 37.249 26.935 -3.531 1.00 29.58 103 VAL A O 1
ATOM 823 N N . VAL A 1 104 ? 35.676 28.271 -2.619 1.00 27.55 104 VAL A N 1
ATOM 824 C CA . VAL A 1 104 ? 36.472 28.882 -1.557 1.00 27.55 104 VAL A CA 1
ATOM 825 C C . VAL A 1 104 ? 36.823 27.785 -0.546 1.00 27.55 104 VAL A C 1
ATOM 827 O O . VAL A 1 104 ? 35.970 27.331 0.211 1.00 27.55 104 VAL A O 1
ATOM 830 N N . LYS A 1 105 ? 38.081 27.333 -0.538 1.00 26.27 105 LYS A N 1
ATOM 831 C CA . LYS A 1 105 ? 38.627 26.496 0.538 1.00 26.27 105 LYS A CA 1
ATOM 832 C C . LYS A 1 105 ? 38.908 27.386 1.748 1.00 26.27 105 LYS A C 1
ATOM 834 O O . LYS A 1 105 ? 39.940 28.050 1.788 1.00 26.27 105 LYS A O 1
ATOM 839 N N . PHE A 1 106 ? 38.016 27.387 2.735 1.00 25.84 106 PHE A N 1
ATOM 840 C CA . PHE A 1 106 ? 38.359 27.867 4.072 1.00 25.84 106 PHE A CA 1
ATOM 841 C C . PHE A 1 106 ? 38.969 26.711 4.870 1.00 25.84 106 PHE A C 1
ATOM 843 O O . PHE A 1 106 ? 38.336 25.680 5.092 1.00 25.84 106 PHE A O 1
ATOM 850 N N . PHE A 1 107 ? 40.229 26.883 5.267 1.00 28.00 107 PHE A N 1
ATOM 851 C CA . PHE A 1 107 ? 40.936 26.008 6.193 1.00 28.00 107 PHE A CA 1
ATOM 852 C C . PHE A 1 107 ? 40.247 26.055 7.563 1.00 28.00 107 PHE A C 1
ATOM 854 O O . PHE A 1 107 ? 40.369 27.031 8.297 1.00 28.00 107 PHE A O 1
ATOM 861 N N . GLY A 1 108 ? 39.532 24.989 7.920 1.00 27.36 108 GLY A N 1
ATOM 862 C CA . GLY A 1 108 ? 39.078 24.745 9.286 1.00 27.36 108 GLY A CA 1
ATOM 863 C C . GLY A 1 108 ? 40.207 24.149 10.122 1.00 27.36 108 GLY A C 1
ATOM 864 O O . GLY A 1 108 ? 40.216 22.951 10.395 1.00 27.36 108 GLY A O 1
ATOM 865 N N . THR A 1 109 ? 41.187 24.959 10.516 1.00 30.73 109 THR A N 1
ATOM 866 C CA . THR A 1 109 ? 42.137 24.569 11.560 1.00 30.73 109 THR A CA 1
ATOM 867 C C . THR A 1 109 ? 41.413 24.525 12.905 1.00 30.73 109 THR A C 1
ATOM 869 O O . THR A 1 109 ? 40.874 25.518 13.392 1.00 30.73 109 THR A O 1
ATOM 872 N N . ARG A 1 110 ? 41.423 23.342 13.534 1.00 37.03 110 ARG A N 1
ATOM 873 C CA . ARG A 1 110 ? 41.155 23.134 14.964 1.00 37.03 110 ARG A CA 1
ATOM 874 C C . ARG A 1 110 ? 42.109 24.008 15.789 1.00 37.03 110 ARG A C 1
ATOM 876 O O . ARG A 1 110 ? 43.197 23.559 16.129 1.00 37.03 110 ARG A O 1
ATOM 883 N N . ARG A 1 111 ? 41.728 25.250 16.086 1.00 34.50 111 ARG A N 1
ATOM 884 C CA . ARG A 1 111 ? 42.243 26.084 17.189 1.00 34.50 111 ARG A CA 1
ATOM 885 C C . ARG A 1 111 ? 41.397 27.353 17.264 1.00 34.50 111 ARG A C 1
ATOM 887 O O . ARG A 1 111 ? 41.644 28.330 16.575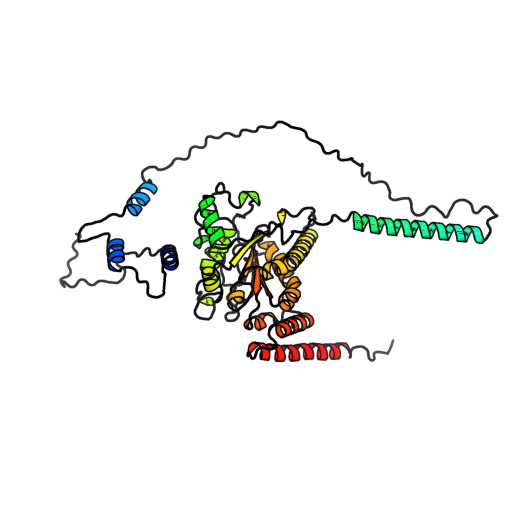 1.00 34.50 111 ARG A O 1
ATOM 894 N N . GLY A 1 112 ? 40.363 27.292 18.091 1.00 32.53 112 GLY A N 1
ATOM 895 C CA . GLY A 1 112 ? 39.460 28.410 18.358 1.00 32.53 112 GLY A CA 1
ATOM 896 C C . GLY A 1 112 ? 38.539 28.139 19.544 1.00 32.53 112 GLY A C 1
ATOM 897 O O . GLY A 1 112 ? 37.407 28.600 19.562 1.00 32.53 112 GLY A O 1
ATOM 898 N N . VAL A 1 113 ? 39.004 27.343 20.512 1.00 39.19 113 VAL A N 1
ATOM 899 C CA . VAL A 1 113 ? 38.413 27.249 21.851 1.00 39.19 113 VAL A CA 1
ATOM 900 C C . VAL A 1 113 ? 39.328 28.066 22.752 1.00 39.19 113 VAL A C 1
ATOM 902 O O . VAL A 1 113 ? 40.325 27.541 23.228 1.00 39.19 113 VAL A O 1
ATOM 905 N N . ALA A 1 114 ? 39.059 29.370 22.846 1.00 34.94 114 ALA A N 1
ATOM 906 C CA . ALA A 1 114 ? 39.493 30.285 23.909 1.00 34.94 114 ALA A CA 1
ATOM 907 C C . ALA A 1 114 ? 39.210 31.730 23.467 1.00 34.94 114 ALA A C 1
ATOM 909 O O . ALA A 1 114 ? 40.107 32.429 23.011 1.00 34.94 114 ALA A O 1
ATOM 910 N N . LEU A 1 115 ? 37.957 32.175 23.558 1.00 37.78 115 LEU A N 1
ATOM 911 C CA . LEU A 1 115 ? 37.618 33.604 23.608 1.00 37.78 115 LEU A CA 1
ATOM 912 C C . LEU A 1 115 ? 36.186 33.736 24.121 1.00 37.78 115 LEU A C 1
ATOM 914 O O . LEU A 1 115 ? 35.223 33.905 23.385 1.00 37.78 115 LEU A O 1
ATOM 918 N N . GLY A 1 116 ? 36.068 33.549 25.428 1.00 35.22 116 GLY A N 1
ATOM 919 C CA . GLY A 1 116 ? 34.811 33.600 26.153 1.00 35.22 116 GLY A CA 1
ATOM 920 C C . GLY A 1 116 ? 35.066 33.405 27.635 1.00 35.22 116 GLY A C 1
ATOM 921 O O . GLY A 1 116 ? 34.527 32.475 28.203 1.00 35.22 116 GLY A O 1
ATOM 922 N N . LEU A 1 117 ? 35.989 34.198 28.190 1.00 35.06 117 LEU A N 1
ATOM 923 C CA . LEU A 1 117 ? 36.195 34.517 29.611 1.00 35.06 117 LEU A CA 1
ATOM 924 C C . LEU A 1 117 ? 37.443 35.413 29.668 1.00 35.06 117 LEU A C 1
ATOM 926 O O . LEU A 1 117 ? 38.563 34.959 29.873 1.00 35.06 117 LEU A O 1
ATOM 930 N N . GLY A 1 118 ? 37.257 36.692 29.354 1.00 33.56 118 GLY A N 1
ATOM 931 C CA . GLY A 1 118 ? 38.354 37.649 29.224 1.00 33.56 118 GLY A CA 1
ATOM 932 C C . GLY A 1 118 ? 37.907 39.099 29.349 1.00 33.56 118 GLY A C 1
ATOM 933 O O . GLY A 1 118 ? 38.488 39.966 28.716 1.00 33.56 118 GLY A O 1
ATOM 934 N N . VAL A 1 119 ? 36.867 39.368 30.141 1.00 40.19 119 VAL A N 1
ATOM 935 C CA . VAL A 1 119 ? 36.591 40.705 30.682 1.00 40.19 119 VAL A CA 1
ATOM 936 C C . VAL A 1 119 ? 36.232 40.493 32.147 1.00 40.19 119 VAL A C 1
ATOM 938 O O . VAL A 1 119 ? 35.107 40.142 32.482 1.00 40.19 119 VAL A O 1
ATOM 941 N N . GLY A 1 120 ? 37.239 40.586 33.010 1.00 38.44 120 GLY A N 1
ATOM 942 C CA . GLY A 1 120 ? 37.087 40.337 34.445 1.00 38.44 120 GLY A CA 1
ATOM 943 C C . GLY A 1 120 ? 38.380 40.383 35.257 1.00 38.44 120 GLY A C 1
ATOM 944 O O . GLY A 1 120 ? 38.314 40.374 36.479 1.00 38.44 120 GLY A O 1
ATOM 945 N N . ALA A 1 121 ? 39.554 40.471 34.624 1.00 39.84 121 ALA A N 1
ATOM 946 C CA . ALA A 1 121 ? 40.816 40.575 35.355 1.00 39.84 121 ALA A CA 1
ATOM 947 C C . ALA A 1 121 ? 41.871 41.381 34.583 1.00 39.84 121 ALA A C 1
ATOM 949 O O . ALA A 1 121 ? 42.913 40.859 34.212 1.00 39.84 121 ALA A O 1
ATOM 950 N N . PHE A 1 122 ? 41.608 42.666 34.341 1.00 34.69 122 PHE A N 1
ATOM 951 C CA . PHE A 1 122 ? 42.677 43.646 34.137 1.00 34.69 122 PHE A CA 1
ATOM 952 C C . PHE A 1 122 ? 42.278 44.952 34.827 1.00 34.69 122 PHE A C 1
ATOM 954 O O . PHE A 1 122 ? 41.382 45.657 34.378 1.00 34.69 122 PHE A O 1
ATOM 961 N N . GLY A 1 123 ? 42.937 45.230 35.954 1.00 36.22 123 GLY A N 1
ATOM 962 C CA . GLY A 1 123 ? 42.976 46.542 36.592 1.00 36.22 123 GLY A CA 1
ATOM 963 C C . GLY A 1 123 ? 41.701 46.993 37.305 1.00 36.22 123 GLY A C 1
ATOM 964 O O . GLY A 1 123 ? 40.992 47.865 36.815 1.00 36.22 123 GLY A O 1
ATOM 965 N N . VAL A 1 124 ? 41.501 46.549 38.552 1.00 40.25 124 VAL A N 1
ATOM 966 C CA . VAL A 1 124 ? 40.845 47.408 39.555 1.00 40.25 124 VAL A CA 1
ATOM 967 C C . VAL A 1 124 ? 41.823 48.545 39.874 1.00 40.25 124 VAL A C 1
ATOM 969 O O . VAL A 1 124 ? 42.548 48.523 40.865 1.00 40.25 124 VAL A O 1
ATOM 972 N N . GLY A 1 125 ? 41.898 49.525 38.975 1.00 42.09 125 GLY A N 1
ATOM 973 C CA . GLY A 1 125 ? 42.422 50.844 39.295 1.00 42.09 125 GLY A CA 1
ATOM 974 C C . GLY A 1 125 ? 41.366 51.573 40.120 1.00 42.09 125 GLY A C 1
ATOM 975 O O . GLY A 1 125 ? 40.215 51.676 39.700 1.00 42.09 125 GLY A O 1
ATOM 976 N N . LYS A 1 126 ? 41.732 52.044 41.316 1.00 47.59 126 LYS A N 1
ATOM 977 C CA . LYS A 1 126 ? 40.884 52.907 42.154 1.00 47.59 126 LYS A CA 1
ATOM 978 C C . LYS A 1 126 ? 40.340 54.068 41.308 1.00 47.59 126 LYS A C 1
ATOM 980 O O . LYS A 1 126 ? 41.112 54.950 40.951 1.00 47.59 126 LYS A O 1
ATOM 985 N N . GLY A 1 127 ? 39.036 54.084 41.014 1.00 49.84 127 GLY A N 1
ATOM 986 C CA . GLY A 1 127 ? 38.402 55.262 40.407 1.00 49.84 127 GLY A CA 1
ATOM 987 C C . GLY A 1 127 ? 37.148 55.076 39.550 1.00 49.84 127 GLY A C 1
ATOM 988 O O . GLY A 1 127 ? 36.710 56.064 38.977 1.00 49.84 127 GLY A O 1
ATOM 989 N N . TRP A 1 128 ? 36.554 53.885 39.421 1.00 44.41 128 TRP A N 1
ATOM 990 C CA . TRP A 1 128 ? 35.341 53.718 38.598 1.00 44.41 128 TRP A CA 1
ATOM 991 C C . TRP A 1 128 ? 34.053 53.813 39.423 1.00 44.41 128 TRP A C 1
ATOM 993 O O . TRP A 1 128 ? 33.885 53.129 40.435 1.00 44.41 128 TRP A O 1
ATOM 1003 N N . GLY A 1 129 ? 33.139 54.687 38.995 1.00 51.66 129 GLY A N 1
ATOM 1004 C CA . GLY A 1 129 ? 31.840 54.885 39.631 1.00 51.66 129 GLY A CA 1
ATOM 1005 C C . GLY A 1 129 ? 30.876 53.740 39.318 1.00 51.66 129 GLY A C 1
ATOM 1006 O O . GLY A 1 129 ? 30.931 53.129 38.254 1.00 51.66 129 GLY A O 1
ATOM 1007 N N . LYS A 1 130 ? 29.928 53.467 40.227 1.00 52.19 130 LYS A N 1
ATOM 1008 C CA . LYS A 1 130 ? 28.936 52.372 40.107 1.00 52.19 130 LYS A CA 1
ATOM 1009 C C . LYS A 1 130 ? 28.135 52.361 38.786 1.00 52.19 130 LYS A C 1
ATOM 1011 O O . LYS A 1 130 ? 27.571 51.327 38.441 1.00 52.19 130 LYS A O 1
ATOM 1016 N N . LYS A 1 131 ? 28.082 53.475 38.044 1.00 51.69 131 LYS A N 1
ATOM 1017 C CA . LYS A 1 131 ? 27.395 53.580 36.744 1.00 51.69 131 LYS A CA 1
ATOM 1018 C C . LYS A 1 131 ? 28.185 52.957 35.578 1.00 51.69 131 LYS A C 1
ATOM 1020 O O . LYS A 1 131 ? 27.567 52.436 34.651 1.00 51.69 131 LYS A O 1
ATOM 1025 N N . ASP A 1 132 ? 29.514 52.906 35.648 1.00 49.59 132 ASP A N 1
ATOM 1026 C CA . ASP A 1 132 ? 30.355 52.438 34.530 1.00 49.59 132 ASP A CA 1
ATOM 1027 C C . ASP A 1 132 ? 30.429 50.902 34.456 1.00 49.59 132 ASP A C 1
ATOM 1029 O O . ASP A 1 132 ? 30.495 50.304 33.378 1.00 49.59 132 ASP A O 1
ATOM 1033 N N . VAL A 1 133 ? 30.295 50.239 35.609 1.00 54.72 133 VAL A N 1
ATOM 1034 C CA . VAL A 1 133 ? 30.243 48.771 35.716 1.00 54.72 133 VAL A CA 1
ATOM 1035 C C . VAL A 1 133 ? 28.907 48.217 35.200 1.00 54.72 133 VAL A C 1
ATOM 1037 O O . VAL A 1 133 ? 28.889 47.222 34.477 1.00 54.72 133 VAL A O 1
ATOM 1040 N N . ALA A 1 134 ? 27.789 48.887 35.502 1.00 52.84 134 ALA A N 1
ATOM 1041 C CA . ALA A 1 134 ? 26.460 48.478 35.034 1.00 52.84 134 ALA A CA 1
ATOM 1042 C C . ALA A 1 134 ? 26.319 48.605 33.506 1.00 52.84 134 ALA A C 1
ATOM 1044 O O . ALA A 1 134 ? 25.767 47.721 32.851 1.00 52.84 134 ALA A O 1
ATOM 1045 N N . SER A 1 135 ? 26.888 49.669 32.935 1.00 52.34 135 SER A N 1
ATOM 1046 C CA . SER A 1 135 ? 26.904 49.916 31.488 1.00 52.34 135 SER A CA 1
ATOM 1047 C C . SER A 1 135 ? 27.699 48.841 30.736 1.00 52.34 135 SER A C 1
ATOM 1049 O O . SER A 1 135 ? 27.255 48.331 29.709 1.00 52.34 135 SER A O 1
ATOM 1051 N N . SER A 1 136 ? 28.840 48.427 31.293 1.00 53.50 136 SER A N 1
ATOM 1052 C CA . SER A 1 136 ? 29.706 47.397 30.705 1.00 53.50 136 SER A CA 1
ATOM 1053 C C . SER A 1 136 ? 29.072 45.996 30.742 1.00 53.50 136 SER A C 1
ATOM 1055 O O . SER A 1 136 ? 29.206 45.228 29.788 1.00 53.50 136 SER A O 1
ATOM 1057 N N . LEU A 1 137 ? 28.318 45.677 31.801 1.00 53.78 137 LEU A N 1
ATOM 1058 C CA . LEU A 1 137 ? 27.547 44.430 31.917 1.00 53.78 137 LEU A CA 1
ATOM 1059 C C . LEU A 1 137 ? 26.367 44.370 30.934 1.00 53.78 137 LEU A C 1
ATOM 1061 O O . LEU A 1 137 ? 26.138 43.329 30.319 1.00 53.78 137 LEU A O 1
ATOM 1065 N N . LEU A 1 138 ? 25.653 45.484 30.735 1.00 52.88 138 LEU A N 1
ATOM 1066 C CA . LEU A 1 138 ? 24.543 45.570 29.777 1.00 52.88 138 LEU A CA 1
ATOM 1067 C C . LEU A 1 138 ? 25.016 45.409 28.327 1.00 52.88 138 LEU A C 1
ATOM 1069 O O . LEU A 1 138 ? 24.380 44.701 27.544 1.00 52.88 138 LEU A O 1
ATOM 1073 N N . ILE A 1 139 ? 26.160 46.002 27.974 1.00 57.06 139 ILE A N 1
ATOM 1074 C CA . ILE A 1 139 ? 26.755 45.845 26.640 1.00 57.06 139 ILE A CA 1
ATOM 1075 C C . ILE A 1 139 ? 27.218 44.394 26.430 1.00 57.06 139 ILE A C 1
ATOM 1077 O O . ILE A 1 139 ? 26.914 43.801 25.395 1.00 57.06 139 ILE A O 1
ATOM 1081 N N . GLY A 1 140 ? 27.865 43.778 27.427 1.00 48.81 140 GLY A N 1
ATOM 1082 C CA . GLY A 1 140 ? 28.284 42.373 27.362 1.00 48.81 140 GLY A CA 1
ATOM 1083 C C . GLY A 1 140 ? 27.117 41.392 27.196 1.00 48.81 140 GLY A C 1
ATOM 1084 O O . GLY A 1 140 ? 27.177 40.492 26.355 1.00 48.81 140 GLY A O 1
ATOM 1085 N N . ALA A 1 141 ? 26.021 41.597 27.934 1.00 56.00 141 ALA A N 1
ATOM 1086 C CA . ALA A 1 141 ? 24.816 40.776 27.816 1.00 56.00 141 ALA A CA 1
ATOM 1087 C C . ALA A 1 141 ? 24.139 40.934 26.443 1.00 56.00 141 ALA A C 1
ATOM 1089 O O . ALA A 1 141 ? 23.702 39.946 25.847 1.00 56.00 141 ALA A O 1
ATOM 1090 N N . SER A 1 142 ? 24.117 42.154 25.901 1.00 56.19 142 SER A N 1
ATOM 1091 C CA . SER A 1 142 ? 23.531 42.449 24.587 1.00 56.19 142 SER A CA 1
ATOM 1092 C C . SER A 1 142 ? 24.315 41.781 23.454 1.00 56.19 142 SER A C 1
ATOM 1094 O O . SER A 1 142 ? 23.724 41.145 22.584 1.00 56.19 142 SER A O 1
ATOM 1096 N N . VAL A 1 143 ? 25.650 41.849 23.499 1.00 61.81 143 VAL A N 1
ATOM 1097 C CA . VAL A 1 143 ? 26.526 41.222 22.495 1.00 61.81 143 VAL A CA 1
ATOM 1098 C C . VAL A 1 143 ? 26.451 39.695 22.566 1.00 61.81 143 VAL A C 1
ATOM 1100 O O . VAL A 1 143 ? 26.393 39.044 21.525 1.00 61.81 143 VAL A O 1
ATOM 1103 N N . SER A 1 144 ? 26.379 39.111 23.767 1.00 57.44 144 SER A N 1
ATOM 1104 C CA . SER A 1 144 ? 26.232 37.658 23.933 1.00 57.44 144 SER A CA 1
ATOM 1105 C C . SER A 1 144 ? 24.874 37.156 23.426 1.00 57.44 144 SER A C 1
ATOM 1107 O O . SER A 1 144 ? 24.809 36.170 22.692 1.00 57.44 144 SER A O 1
ATOM 1109 N N . THR A 1 145 ? 23.791 37.884 23.721 1.00 63.22 145 THR A N 1
ATOM 1110 C CA . THR A 1 145 ? 22.440 37.556 23.230 1.00 63.22 145 THR A CA 1
ATOM 1111 C C . THR A 1 145 ? 22.356 37.688 21.711 1.00 63.22 145 THR A C 1
ATOM 1113 O O . THR A 1 145 ? 21.794 36.821 21.045 1.00 63.22 145 THR A O 1
ATOM 1116 N N . PHE A 1 146 ? 22.984 38.720 21.139 1.00 68.06 146 PHE A N 1
ATOM 1117 C CA . PHE A 1 146 ? 23.062 38.897 19.691 1.00 68.06 146 PHE A CA 1
ATOM 1118 C C . PHE A 1 146 ? 23.906 37.803 19.028 1.00 68.06 146 PHE A C 1
ATOM 1120 O O . PHE A 1 146 ? 23.512 37.283 17.992 1.00 68.06 146 PHE A O 1
ATOM 1127 N N . TYR A 1 147 ? 25.024 37.388 19.631 1.00 66.00 147 TYR A N 1
ATOM 1128 C CA . TYR A 1 147 ? 25.872 36.322 19.092 1.00 66.00 147 TYR A CA 1
ATOM 1129 C C . TYR A 1 147 ? 25.201 34.945 19.167 1.00 66.00 147 TYR A C 1
ATOM 1131 O O . TYR A 1 147 ? 25.268 34.180 18.206 1.00 66.00 147 TYR A O 1
ATOM 1139 N N . LEU A 1 148 ? 24.510 34.635 20.269 1.00 63.25 148 LEU A N 1
ATOM 1140 C CA . LEU A 1 148 ? 23.726 33.406 20.413 1.00 63.25 148 LEU A CA 1
ATOM 1141 C C . LEU A 1 148 ? 22.516 33.397 19.473 1.00 63.25 148 LEU A C 1
ATOM 1143 O O . LEU A 1 148 ? 22.289 32.395 18.800 1.00 63.25 148 LEU A O 1
ATOM 1147 N N . GLY A 1 149 ? 21.798 34.517 19.356 1.00 65.94 149 GLY A N 1
ATOM 1148 C CA . GLY A 1 149 ? 20.697 34.682 18.407 1.00 65.94 149 GLY A CA 1
ATOM 1149 C C . GLY A 1 149 ? 21.165 34.565 16.957 1.00 65.94 149 GLY A C 1
ATOM 1150 O O . GLY A 1 149 ? 20.577 33.822 16.182 1.00 65.94 149 GLY A O 1
ATOM 1151 N N . PHE A 1 150 ? 22.277 35.210 16.601 1.00 69.25 150 PHE A N 1
ATOM 1152 C CA . PHE A 1 150 ? 22.871 35.145 15.266 1.00 69.25 150 PHE A CA 1
ATOM 1153 C C . PHE A 1 150 ? 23.432 33.756 14.951 1.00 69.25 150 PHE A C 1
ATOM 1155 O O . PHE A 1 150 ? 23.275 33.297 13.827 1.00 69.25 150 PHE A O 1
ATOM 1162 N N . ARG A 1 151 ? 24.013 33.039 15.927 1.00 55.50 151 ARG A N 1
ATOM 1163 C CA . ARG A 1 151 ? 24.392 31.626 15.759 1.00 55.50 151 ARG A CA 1
ATOM 1164 C C . ARG A 1 151 ? 23.184 30.721 15.602 1.00 55.50 151 ARG A C 1
ATOM 1166 O O . ARG A 1 151 ? 23.233 29.855 14.743 1.00 55.50 151 ARG A O 1
ATOM 1173 N N . ALA A 1 152 ? 22.121 30.908 16.379 1.00 57.34 152 ALA A N 1
ATOM 1174 C CA . ALA A 1 152 ? 20.891 30.141 16.216 1.00 57.34 152 ALA A CA 1
ATOM 1175 C C . ALA A 1 152 ? 20.277 30.387 14.831 1.00 57.34 152 ALA A C 1
ATOM 1177 O O . ALA A 1 152 ? 19.882 29.439 14.164 1.00 57.34 152 ALA A O 1
ATOM 1178 N N . LEU A 1 153 ? 20.292 31.633 14.353 1.00 60.72 153 LEU A N 1
ATOM 1179 C CA . LEU A 1 153 ? 19.776 32.023 13.042 1.00 60.72 153 LEU A CA 1
ATOM 1180 C C . LEU A 1 153 ? 20.678 31.538 11.896 1.00 60.72 153 LEU A C 1
ATOM 1182 O O . LEU A 1 153 ? 20.167 31.074 10.886 1.00 60.72 153 LEU A O 1
ATOM 1186 N N . LEU A 1 154 ? 22.005 31.545 12.069 1.00 54.03 154 LEU A N 1
ATOM 1187 C CA . LEU A 1 154 ? 22.958 30.912 11.150 1.00 54.03 154 LEU A CA 1
ATOM 1188 C C . LEU A 1 154 ? 22.817 29.395 11.144 1.00 54.03 154 LEU A C 1
ATOM 1190 O O . LEU A 1 154 ? 22.863 28.817 10.075 1.00 54.03 154 LEU A O 1
ATOM 1194 N N . ILE A 1 155 ? 22.620 28.743 12.290 1.00 55.72 155 ILE A N 1
ATOM 1195 C CA . ILE A 1 155 ? 22.357 27.299 12.367 1.00 55.72 155 ILE A CA 1
ATOM 1196 C C . ILE A 1 155 ? 21.020 26.984 11.687 1.00 55.72 155 ILE A C 1
ATOM 1198 O O . ILE A 1 155 ? 20.947 26.028 10.930 1.00 55.72 155 ILE A O 1
ATOM 1202 N N . PHE A 1 156 ? 19.991 27.811 11.869 1.00 51.91 156 PHE A N 1
ATOM 1203 C CA . PHE A 1 156 ? 18.689 27.644 11.219 1.00 51.91 156 PHE A CA 1
ATOM 1204 C C . PHE A 1 156 ? 18.737 27.934 9.706 1.00 51.91 156 PHE A C 1
ATOM 1206 O O . PHE A 1 156 ? 18.041 27.292 8.925 1.00 51.91 156 PHE A O 1
ATOM 1213 N N . ALA A 1 157 ? 19.577 28.878 9.269 1.00 50.91 157 ALA A N 1
ATOM 1214 C CA . ALA A 1 157 ? 19.751 29.245 7.862 1.00 50.91 157 ALA A CA 1
ATOM 1215 C C . ALA A 1 157 ? 20.763 28.357 7.110 1.00 50.91 157 ALA A C 1
ATOM 1217 O O . ALA A 1 157 ? 20.647 28.205 5.896 1.00 50.91 157 ALA A O 1
ATOM 1218 N N . LEU A 1 158 ? 21.744 27.780 7.815 1.00 45.56 158 LEU A N 1
ATOM 1219 C CA . LEU A 1 158 ? 22.758 26.850 7.300 1.00 45.56 158 LEU A CA 1
ATOM 1220 C C . LEU A 1 158 ? 22.426 25.387 7.581 1.00 45.56 158 LEU A C 1
ATOM 1222 O O . LEU A 1 158 ? 23.178 24.518 7.138 1.00 45.56 158 LEU A O 1
ATOM 1226 N N . GLN A 1 159 ? 21.328 25.085 8.283 1.00 44.91 159 GLN A N 1
ATOM 1227 C CA . GLN A 1 159 ? 20.765 23.744 8.240 1.00 44.91 159 GLN A CA 1
ATOM 1228 C C . GLN A 1 159 ? 20.536 23.439 6.760 1.00 44.91 159 GLN A C 1
ATOM 1230 O O . GLN A 1 159 ? 19.793 24.180 6.106 1.00 44.91 159 GLN A O 1
ATOM 1235 N N . PRO A 1 160 ? 21.212 22.423 6.190 1.00 43.88 160 PRO A N 1
ATOM 1236 C CA . PRO A 1 160 ? 20.976 22.059 4.811 1.00 43.88 160 PRO A CA 1
ATOM 1237 C C . PRO A 1 160 ? 19.488 21.758 4.727 1.00 43.88 160 PRO A C 1
ATOM 1239 O O . PRO A 1 160 ? 19.013 20.809 5.348 1.00 43.88 160 PRO A O 1
ATOM 1242 N N . ARG A 1 161 ? 18.731 22.618 4.033 1.00 42.88 161 ARG A N 1
ATOM 1243 C CA . ARG A 1 161 ? 17.344 22.319 3.693 1.00 42.88 161 ARG A CA 1
ATOM 1244 C C . ARG A 1 161 ? 17.425 21.021 2.918 1.00 42.88 161 ARG A C 1
ATOM 1246 O O . ARG A 1 161 ? 17.865 21.023 1.768 1.00 42.88 161 ARG A O 1
ATOM 1253 N N . VAL A 1 162 ? 17.113 19.920 3.594 1.00 49.53 162 VAL A N 1
ATOM 1254 C CA . VAL A 1 162 ? 17.038 18.605 2.979 1.00 49.53 162 VAL A CA 1
ATOM 1255 C C . VAL A 1 162 ? 16.141 18.801 1.772 1.00 49.53 162 VAL A C 1
ATOM 1257 O O . VAL A 1 162 ? 15.027 19.314 1.894 1.00 49.53 162 VAL A O 1
ATOM 1260 N N . LYS A 1 163 ? 16.682 18.547 0.582 1.00 52.06 163 LYS A N 1
ATOM 1261 C CA . LYS A 1 163 ? 15.917 18.694 -0.646 1.00 52.06 163 LYS A CA 1
ATOM 1262 C C . LYS A 1 163 ? 14.907 17.551 -0.614 1.00 52.06 163 LYS A C 1
ATOM 1264 O O . LYS A 1 163 ? 15.273 16.402 -0.832 1.00 52.06 163 LYS A O 1
ATOM 1269 N N . TYR A 1 164 ? 13.691 17.860 -0.180 1.00 58.50 164 TYR A N 1
ATOM 1270 C CA . TYR A 1 164 ? 12.629 16.876 -0.029 1.00 58.50 164 TYR A CA 1
ATOM 1271 C C . TYR A 1 164 ? 12.215 16.357 -1.405 1.00 58.50 164 TYR A C 1
ATOM 1273 O O . TYR A 1 164 ? 12.227 17.121 -2.370 1.00 58.50 164 TYR A O 1
ATOM 1281 N N . LEU A 1 165 ? 11.838 15.079 -1.468 1.00 69.19 165 LEU A N 1
ATOM 1282 C CA . LEU A 1 165 ? 11.140 14.527 -2.625 1.00 69.19 165 LEU A CA 1
ATOM 1283 C C . LEU A 1 165 ? 9.835 15.307 -2.811 1.00 69.19 165 LEU A C 1
ATOM 1285 O O . LEU A 1 165 ? 9.023 15.397 -1.887 1.00 69.19 165 LEU A O 1
ATOM 1289 N N . ASP A 1 166 ? 9.663 15.902 -3.982 1.00 73.69 166 ASP A N 1
ATOM 1290 C CA . ASP A 1 166 ? 8.464 16.629 -4.360 1.00 73.69 166 ASP A CA 1
ATOM 1291 C C . ASP A 1 166 ? 7.436 15.644 -4.920 1.00 73.69 166 ASP A C 1
ATOM 1293 O O . ASP A 1 166 ? 7.616 15.063 -5.990 1.00 73.69 166 ASP A O 1
ATOM 1297 N N . ALA A 1 167 ? 6.328 15.470 -4.202 1.00 75.25 167 ALA A N 1
ATOM 1298 C CA . ALA A 1 167 ? 5.254 14.569 -4.599 1.00 75.25 167 ALA A CA 1
ATOM 1299 C C . ALA A 1 167 ? 4.675 14.867 -5.998 1.00 75.25 167 ALA A C 1
ATOM 1301 O O . ALA A 1 167 ? 4.149 13.957 -6.634 1.00 75.25 167 ALA A O 1
ATOM 1302 N N . GLN A 1 168 ? 4.745 16.115 -6.475 1.00 69.94 168 GLN A N 1
ATOM 1303 C CA . GLN A 1 168 ? 4.205 16.511 -7.779 1.00 69.94 168 GLN A CA 1
ATOM 1304 C C . GLN A 1 168 ? 5.207 16.319 -8.918 1.00 69.94 168 GLN A C 1
ATOM 1306 O O . GLN A 1 168 ? 4.801 15.983 -10.027 1.00 69.94 168 GLN A O 1
ATOM 1311 N N . ASN A 1 169 ? 6.496 16.541 -8.653 1.00 71.12 169 ASN A N 1
ATOM 1312 C CA . ASN A 1 169 ? 7.528 16.570 -9.692 1.00 71.12 169 ASN A CA 1
ATOM 1313 C C . ASN A 1 169 ? 8.395 15.301 -9.726 1.00 71.12 169 ASN A C 1
ATOM 1315 O O . ASN A 1 169 ? 8.870 14.912 -10.793 1.00 71.12 169 ASN A O 1
ATOM 1319 N N . ASP A 1 170 ? 8.585 14.629 -8.588 1.00 74.25 170 ASP A N 1
ATOM 1320 C CA . ASP A 1 170 ? 9.491 13.482 -8.473 1.00 74.25 170 ASP A CA 1
ATOM 1321 C C . ASP A 1 170 ? 8.773 12.124 -8.568 1.00 74.25 170 ASP A C 1
ATOM 1323 O O . ASP A 1 170 ? 9.428 11.097 -8.784 1.00 74.25 170 ASP A O 1
ATOM 1327 N N . VAL A 1 171 ? 7.440 12.094 -8.449 1.00 84.56 171 VAL A N 1
ATOM 1328 C CA . VAL A 1 171 ? 6.630 10.864 -8.481 1.00 84.56 171 VAL A CA 1
ATOM 1329 C C . VAL A 1 171 ? 6.036 10.658 -9.872 1.00 84.56 171 VAL A C 1
ATOM 1331 O O . VAL A 1 171 ? 5.152 11.392 -10.306 1.00 84.56 171 VAL A O 1
ATOM 1334 N N . ILE A 1 172 ? 6.508 9.626 -10.572 1.00 89.69 172 ILE A N 1
ATOM 1335 C CA . ILE A 1 172 ? 5.988 9.237 -11.887 1.00 89.69 172 ILE A CA 1
ATOM 1336 C C . ILE A 1 172 ? 5.019 8.083 -11.678 1.00 89.69 172 ILE A C 1
ATOM 1338 O O . ILE A 1 172 ? 5.422 7.008 -11.244 1.00 89.69 172 ILE A O 1
ATOM 1342 N N . LEU A 1 173 ? 3.751 8.302 -12.013 1.00 95.00 173 LEU A N 1
ATOM 1343 C CA . LEU A 1 173 ? 2.698 7.308 -11.848 1.00 95.00 173 LEU A CA 1
ATOM 1344 C C . LEU A 1 173 ? 2.456 6.566 -13.158 1.00 95.00 173 LEU A C 1
ATOM 1346 O O . LEU A 1 173 ? 2.063 7.171 -14.151 1.00 95.00 173 LEU A O 1
ATOM 1350 N N . LEU A 1 174 ? 2.668 5.254 -13.136 1.00 96.56 174 LEU A N 1
ATOM 1351 C CA . LEU A 1 174 ? 2.412 4.364 -14.263 1.00 96.56 174 LEU A CA 1
ATOM 1352 C C . LEU A 1 174 ? 1.328 3.358 -13.900 1.00 96.56 174 LEU A C 1
ATOM 1354 O O . LEU A 1 174 ? 1.360 2.761 -12.824 1.00 96.56 174 LEU A O 1
ATOM 1358 N N . THR A 1 175 ? 0.372 3.164 -14.798 1.00 97.50 175 THR A N 1
ATOM 1359 C CA . THR A 1 175 ? -0.638 2.111 -14.671 1.00 97.50 175 THR A CA 1
ATOM 1360 C C . THR A 1 175 ? -0.108 0.761 -15.174 1.00 97.50 175 THR A C 1
ATOM 1362 O O . THR A 1 175 ? 0.903 0.740 -15.877 1.00 97.50 175 THR A O 1
ATOM 1365 N N . PRO A 1 176 ? -0.767 -0.378 -14.876 1.00 97.06 176 PRO A N 1
ATOM 1366 C CA . PRO A 1 176 ? -0.436 -1.669 -15.474 1.00 97.06 176 PRO A CA 1
ATOM 1367 C C . PRO A 1 176 ? -0.240 -1.622 -16.993 1.00 97.06 176 PRO A C 1
ATOM 1369 O O . PRO A 1 176 ? 0.761 -2.130 -17.4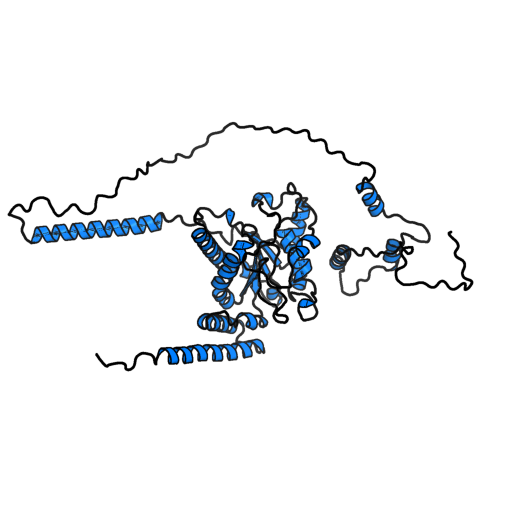86 1.00 97.06 176 PRO A O 1
ATOM 1372 N N . ILE A 1 177 ? -1.145 -0.959 -17.723 1.00 96.75 177 ILE A N 1
ATOM 1373 C CA . ILE A 1 177 ? -1.040 -0.831 -19.185 1.00 96.75 177 ILE A CA 1
ATOM 1374 C C . ILE A 1 177 ? 0.181 0.012 -19.586 1.00 96.75 177 ILE A C 1
ATOM 1376 O O . ILE A 1 177 ? 0.878 -0.341 -20.537 1.00 96.75 177 ILE A O 1
ATOM 1380 N N . ASP A 1 178 ? 0.475 1.100 -18.864 1.00 96.88 178 ASP A N 1
ATOM 1381 C CA . ASP A 1 178 ? 1.663 1.922 -19.143 1.00 96.88 178 ASP A CA 1
ATOM 1382 C C . ASP A 1 178 ? 2.959 1.139 -18.906 1.00 96.88 178 ASP A C 1
ATOM 1384 O O . ASP A 1 178 ? 3.917 1.283 -19.665 1.00 96.88 178 ASP A O 1
ATOM 1388 N N . ILE A 1 179 ? 2.990 0.310 -17.857 1.00 95.69 179 ILE A N 1
ATOM 1389 C CA . ILE A 1 179 ? 4.130 -0.550 -17.527 1.00 95.69 179 ILE A CA 1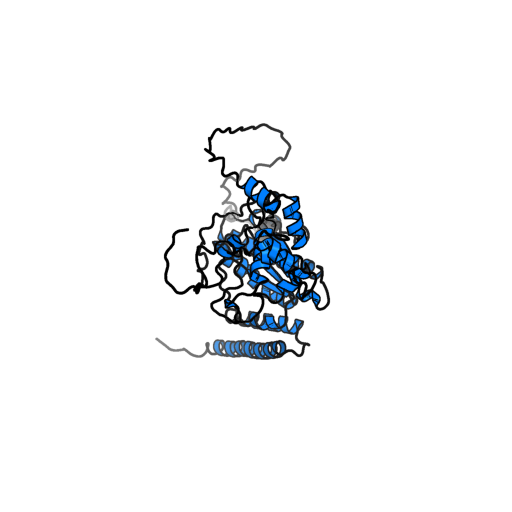
ATOM 1390 C C . ILE A 1 179 ? 4.331 -1.586 -18.630 1.00 95.69 179 ILE A C 1
ATOM 1392 O O . ILE A 1 179 ? 5.435 -1.669 -19.160 1.00 95.69 179 ILE A O 1
ATOM 1396 N N . ASP A 1 180 ? 3.286 -2.324 -19.018 1.00 94.00 180 ASP A N 1
ATOM 1397 C CA . ASP A 1 180 ? 3.376 -3.332 -20.084 1.00 94.00 180 ASP A CA 1
ATOM 1398 C C . ASP A 1 180 ? 3.880 -2.704 -21.393 1.00 94.00 180 ASP A C 1
ATOM 1400 O O . ASP A 1 180 ? 4.797 -3.222 -22.031 1.00 94.00 180 ASP A O 1
ATOM 1404 N N . LYS A 1 181 ? 3.342 -1.533 -21.758 1.00 95.19 181 LYS A N 1
ATOM 1405 C CA . LYS A 1 181 ? 3.785 -0.786 -22.938 1.00 95.19 181 LYS A CA 1
ATOM 1406 C C . LYS A 1 181 ? 5.265 -0.408 -22.848 1.00 95.19 181 LYS A C 1
ATOM 1408 O O . LYS A 1 181 ? 6.004 -0.625 -23.804 1.00 95.19 181 LYS A O 1
ATOM 1413 N N . LYS A 1 182 ? 5.717 0.116 -21.706 1.00 93.56 182 LYS A N 1
ATOM 1414 C CA . LYS A 1 182 ? 7.123 0.497 -21.509 1.00 93.56 182 LYS A CA 1
ATOM 1415 C C . LYS A 1 182 ? 8.071 -0.694 -21.527 1.00 93.56 182 LYS A C 1
ATOM 1417 O O . LYS A 1 182 ? 9.175 -0.557 -22.042 1.00 93.56 182 LYS A O 1
ATOM 1422 N N . VAL A 1 183 ? 7.664 -1.837 -20.980 1.00 91.56 183 VAL A N 1
ATOM 1423 C CA . VAL A 1 183 ? 8.437 -3.088 -21.032 1.00 91.56 183 VAL A CA 1
ATOM 1424 C C . VAL A 1 183 ? 8.678 -3.496 -22.484 1.00 91.56 183 VAL A C 1
ATOM 1426 O O . VAL A 1 183 ? 9.829 -3.717 -22.860 1.00 91.56 183 VAL A O 1
ATOM 1429 N N . LEU A 1 184 ? 7.622 -3.499 -23.305 1.00 90.94 184 LEU A N 1
ATOM 1430 C CA . LEU A 1 184 ? 7.707 -3.817 -24.733 1.00 90.94 184 LEU A CA 1
ATOM 1431 C C . LEU A 1 184 ? 8.576 -2.812 -25.503 1.00 90.94 184 LEU A C 1
ATOM 1433 O O . LEU A 1 184 ? 9.456 -3.215 -26.257 1.00 90.94 184 LEU A O 1
ATOM 1437 N N . GLU A 1 185 ? 8.367 -1.509 -25.291 1.00 93.19 185 GLU A N 1
ATOM 1438 C CA . GLU A 1 185 ? 9.133 -0.442 -25.958 1.00 93.19 185 GLU A CA 1
ATOM 1439 C C . GLU A 1 185 ? 10.626 -0.478 -25.616 1.00 93.19 185 GLU A C 1
ATOM 1441 O O . GLU A 1 185 ? 11.461 -0.101 -26.435 1.00 93.19 185 GLU A O 1
ATOM 1446 N N . SER A 1 186 ? 10.956 -0.918 -24.403 1.00 90.56 186 SER A N 1
ATOM 1447 C CA . SER A 1 186 ? 12.323 -0.893 -23.877 1.00 90.56 186 SER A CA 1
ATOM 1448 C C . SER A 1 186 ? 13.078 -2.206 -24.106 1.00 90.56 186 SER A C 1
ATOM 1450 O O . SER A 1 186 ? 14.245 -2.299 -23.735 1.00 90.56 186 SER A O 1
ATOM 1452 N N . GLY A 1 187 ? 12.428 -3.228 -24.682 1.00 88.44 187 GLY A N 1
ATOM 1453 C CA . GLY A 1 187 ? 13.021 -4.550 -24.912 1.00 88.44 187 GLY A CA 1
ATOM 1454 C C . GLY A 1 187 ? 13.432 -5.274 -23.628 1.00 88.44 187 GLY A C 1
ATOM 1455 O O . GLY A 1 187 ? 14.371 -6.069 -23.643 1.00 88.44 187 GLY A O 1
ATOM 1456 N N . LEU A 1 188 ? 12.768 -4.976 -22.506 1.00 87.00 188 LEU A N 1
ATOM 1457 C CA . LEU A 1 188 ? 12.997 -5.692 -21.253 1.00 87.00 188 LEU A CA 1
ATOM 1458 C C . LEU A 1 188 ? 12.533 -7.150 -21.401 1.00 87.00 188 LEU A C 1
ATOM 1460 O O . LEU A 1 188 ? 11.537 -7.401 -22.084 1.00 87.00 188 LEU A O 1
ATOM 1464 N N . PRO A 1 189 ? 13.213 -8.112 -20.752 1.00 85.00 189 PRO A N 1
ATOM 1465 C CA . PRO A 1 189 ? 12.773 -9.499 -20.778 1.00 85.00 189 PRO A CA 1
ATOM 1466 C C . PRO A 1 189 ? 11.380 -9.634 -20.156 1.00 85.00 189 PRO A C 1
ATOM 1468 O O . PRO A 1 189 ? 10.987 -8.845 -19.284 1.00 85.00 189 PRO A O 1
ATOM 1471 N N . GLU A 1 190 ? 10.648 -10.663 -20.578 1.00 81.69 190 GLU A N 1
ATOM 1472 C CA . GLU A 1 190 ? 9.415 -11.058 -19.905 1.00 81.69 190 GLU A CA 1
ATOM 1473 C C . GLU A 1 190 ? 9.691 -11.329 -18.423 1.00 81.69 190 GLU A C 1
ATOM 1475 O O . GLU A 1 190 ? 10.752 -11.828 -18.040 1.00 81.69 190 GLU A O 1
ATOM 1480 N N . CYS A 1 191 ? 8.748 -10.944 -17.566 1.00 80.31 191 CYS A N 1
ATOM 1481 C CA . CYS A 1 191 ? 8.942 -11.104 -16.136 1.00 80.31 191 CYS A CA 1
ATOM 1482 C C . CYS A 1 191 ? 8.717 -12.559 -15.725 1.00 80.31 191 CYS A C 1
ATOM 1484 O O . CYS A 1 191 ? 7.667 -13.135 -16.008 1.00 80.31 191 CYS A O 1
ATOM 1486 N N . ASP A 1 192 ? 9.670 -13.121 -14.983 1.00 82.12 192 ASP A N 1
ATOM 1487 C CA . ASP A 1 192 ? 9.496 -14.408 -14.321 1.00 82.12 192 ASP A CA 1
ATOM 1488 C C . ASP A 1 192 ? 8.653 -14.226 -13.048 1.00 82.12 192 ASP A C 1
ATOM 1490 O O . ASP A 1 192 ? 9.154 -14.067 -11.925 1.00 82.12 192 ASP A O 1
ATOM 1494 N N . CYS A 1 193 ? 7.328 -14.205 -13.225 1.00 85.06 193 CYS A N 1
ATOM 1495 C CA . CYS A 1 193 ? 6.416 -14.113 -12.091 1.00 85.06 193 CYS A CA 1
ATOM 1496 C C . CYS A 1 193 ? 6.534 -15.340 -11.164 1.00 85.06 193 CYS A C 1
ATOM 1498 O O . CYS A 1 193 ? 6.296 -15.207 -9.965 1.00 85.06 193 CYS A O 1
ATOM 1500 N N . GLY A 1 194 ? 6.921 -16.514 -11.681 1.00 82.06 194 GLY A N 1
ATOM 1501 C CA . GLY A 1 194 ? 7.112 -17.726 -10.882 1.00 82.06 194 GLY A CA 1
ATOM 1502 C C . GLY A 1 194 ? 8.258 -17.562 -9.886 1.00 82.06 194 GLY A C 1
ATOM 1503 O O . GLY A 1 194 ? 8.062 -17.756 -8.685 1.00 82.06 194 GLY A O 1
ATOM 1504 N N . ALA A 1 195 ? 9.418 -17.106 -10.364 1.00 80.94 195 ALA A N 1
ATOM 1505 C CA . ALA A 1 195 ? 10.551 -16.764 -9.510 1.00 80.94 195 ALA A CA 1
ATOM 1506 C C . ALA A 1 195 ? 10.204 -15.640 -8.530 1.00 80.94 195 ALA A C 1
ATOM 1508 O O . ALA A 1 195 ? 10.492 -15.759 -7.340 1.00 80.94 195 ALA A O 1
ATOM 1509 N N . THR A 1 196 ? 9.518 -14.586 -8.990 1.00 82.75 196 THR A N 1
ATOM 1510 C CA . THR A 1 196 ? 9.076 -13.484 -8.118 1.00 82.75 196 THR A CA 1
ATOM 1511 C C . THR A 1 196 ? 8.248 -14.016 -6.946 1.00 82.75 196 THR A C 1
ATOM 1513 O O . THR A 1 196 ? 8.549 -13.719 -5.789 1.00 82.75 196 THR A O 1
ATOM 1516 N N . MET A 1 197 ? 7.251 -14.858 -7.225 1.00 83.06 197 MET A N 1
ATOM 1517 C CA . MET A 1 197 ? 6.371 -15.436 -6.208 1.00 83.06 197 MET A CA 1
ATOM 1518 C C . MET A 1 197 ? 7.081 -16.421 -5.276 1.00 83.06 197 MET A C 1
ATOM 1520 O O . MET A 1 197 ? 6.833 -16.395 -4.070 1.00 83.06 197 MET A O 1
ATOM 1524 N N . ALA A 1 198 ? 8.000 -17.239 -5.795 1.00 80.12 198 ALA A N 1
ATOM 1525 C CA . ALA A 1 198 ? 8.789 -18.175 -4.991 1.00 80.12 198 ALA A CA 1
ATOM 1526 C C . ALA A 1 198 ? 9.626 -17.467 -3.914 1.00 80.12 198 ALA A C 1
ATOM 1528 O O . ALA A 1 198 ? 9.948 -18.048 -2.879 1.00 80.12 198 ALA A O 1
ATOM 1529 N N . THR A 1 199 ? 9.942 -16.191 -4.130 1.00 77.62 199 THR A N 1
ATOM 1530 C CA . THR A 1 199 ? 10.748 -15.405 -3.201 1.00 77.62 199 THR A CA 1
ATOM 1531 C C . THR A 1 199 ? 9.977 -14.857 -1.992 1.00 77.62 199 THR A C 1
ATOM 1533 O O . THR A 1 199 ? 10.584 -14.224 -1.128 1.00 77.62 199 THR A O 1
ATOM 1536 N N . MET A 1 200 ? 8.660 -15.084 -1.913 1.00 81.06 200 MET A N 1
ATOM 1537 C CA . MET A 1 200 ? 7.777 -14.530 -0.881 1.00 81.06 200 MET A CA 1
ATOM 1538 C C . MET A 1 200 ? 6.854 -15.603 -0.287 1.00 81.06 200 MET A C 1
ATOM 1540 O O . MET A 1 200 ? 5.667 -15.668 -0.625 1.00 81.06 200 MET A O 1
ATOM 1544 N N . PRO A 1 201 ? 7.350 -16.464 0.613 1.00 83.25 201 PRO A N 1
ATOM 1545 C CA . PRO A 1 201 ? 6.472 -17.377 1.324 1.00 83.25 201 PRO A CA 1
ATOM 1546 C C . PRO A 1 201 ? 5.478 -16.577 2.173 1.00 83.25 201 PRO A C 1
ATOM 1548 O O . PRO A 1 201 ? 5.861 -15.727 2.976 1.00 83.25 201 PRO A O 1
ATOM 1551 N N . MET A 1 202 ? 4.191 -16.871 2.007 1.00 88.81 202 MET A N 1
ATOM 1552 C CA . MET A 1 202 ? 3.088 -16.181 2.694 1.00 88.81 202 MET A CA 1
ATOM 1553 C C . MET A 1 202 ? 2.677 -16.864 4.004 1.00 88.81 202 MET A C 1
ATOM 1555 O O . MET A 1 202 ? 1.702 -16.463 4.633 1.00 88.81 202 MET A O 1
ATOM 1559 N N . LEU A 1 203 ? 3.388 -17.926 4.385 1.00 88.00 203 LEU A N 1
ATOM 1560 C CA . LEU A 1 203 ? 3.144 -18.748 5.567 1.00 88.00 203 LEU A CA 1
ATOM 1561 C C . LEU A 1 203 ? 4.395 -18.768 6.446 1.00 88.00 203 LEU A C 1
ATOM 1563 O O . LEU A 1 203 ? 5.507 -18.620 5.937 1.00 88.00 203 LEU A O 1
ATOM 1567 N N . GLY A 1 204 ? 4.192 -18.988 7.745 1.00 83.44 204 GLY A N 1
ATOM 1568 C CA . GLY A 1 204 ? 5.254 -19.008 8.754 1.00 83.44 204 GLY A CA 1
ATOM 1569 C C . GLY A 1 204 ? 5.759 -17.609 9.114 1.00 83.44 204 GLY A C 1
ATOM 1570 O O . GLY A 1 204 ? 5.863 -16.741 8.247 1.00 83.44 204 GLY A O 1
ATOM 1571 N N . LEU A 1 205 ? 6.046 -17.385 10.395 1.00 81.38 205 LEU A N 1
ATOM 1572 C CA . LEU A 1 205 ? 6.643 -16.139 10.884 1.00 81.38 205 LEU A CA 1
ATOM 1573 C C . LEU A 1 205 ? 8.059 -15.961 10.320 1.00 81.38 205 LEU A C 1
ATOM 1575 O O . LEU A 1 205 ? 8.747 -16.944 10.054 1.00 81.38 205 LEU A O 1
ATOM 1579 N N . ARG A 1 206 ? 8.473 -14.705 10.149 1.00 79.81 206 ARG A N 1
ATOM 1580 C CA . ARG A 1 206 ? 9.854 -14.326 9.816 1.00 79.81 206 ARG A CA 1
ATOM 1581 C C . ARG A 1 206 ? 10.435 -13.457 10.912 1.00 79.81 206 ARG A C 1
ATOM 1583 O O . ARG A 1 206 ? 9.711 -12.637 11.471 1.00 79.81 206 ARG A O 1
ATOM 1590 N N . GLU A 1 207 ? 11.714 -13.591 11.219 1.00 73.00 207 GLU A N 1
ATOM 1591 C CA . GLU A 1 207 ? 12.330 -12.657 12.162 1.00 73.00 207 GLU A CA 1
ATOM 1592 C C . GLU A 1 207 ? 12.546 -11.290 11.493 1.00 73.00 207 GLU A C 1
ATOM 1594 O O . GLU A 1 207 ? 12.843 -11.185 10.297 1.00 73.00 207 GLU A O 1
ATOM 1599 N N . ALA A 1 208 ? 12.370 -10.208 12.255 1.00 62.84 208 ALA A N 1
ATOM 1600 C CA . ALA A 1 208 ? 12.711 -8.877 11.767 1.00 62.84 208 ALA A CA 1
ATOM 1601 C C . ALA A 1 208 ? 14.219 -8.837 11.476 1.00 62.84 208 ALA A C 1
ATOM 1603 O O . ALA A 1 208 ? 15.035 -9.124 12.347 1.00 62.84 208 ALA A O 1
ATOM 1604 N N . GLY A 1 209 ? 14.587 -8.516 10.236 1.00 57.53 209 GLY A N 1
ATOM 1605 C CA . GLY A 1 209 ? 15.983 -8.554 9.801 1.00 57.53 209 GLY A CA 1
ATOM 1606 C C . GLY A 1 209 ? 16.459 -9.903 9.257 1.00 57.53 209 GLY A C 1
ATOM 1607 O O . GLY A 1 209 ? 17.602 -9.973 8.809 1.00 57.53 209 GLY A O 1
ATOM 1608 N N . GLU A 1 210 ? 15.611 -10.940 9.228 1.00 65.44 210 GLU A N 1
ATOM 1609 C CA . GLU A 1 210 ? 15.927 -12.207 8.564 1.00 65.44 210 GLU A CA 1
ATOM 1610 C C . GLU A 1 210 ? 16.199 -11.945 7.076 1.00 65.44 210 GLU A C 1
ATOM 1612 O O . GLU A 1 210 ? 15.312 -11.580 6.296 1.00 65.44 210 GLU A O 1
ATOM 1617 N N . VAL A 1 211 ? 17.468 -12.071 6.693 1.00 56.12 211 VAL A N 1
ATOM 1618 C CA . VAL A 1 211 ? 17.900 -11.901 5.312 1.00 56.12 211 VAL A CA 1
ATOM 1619 C C . VAL A 1 211 ? 17.574 -13.193 4.588 1.00 56.12 211 VAL A C 1
ATOM 1621 O O . VAL A 1 211 ? 18.219 -14.216 4.800 1.00 56.12 211 VAL A O 1
ATOM 1624 N N . VAL A 1 212 ? 16.590 -13.153 3.694 1.00 57.50 212 VAL A N 1
ATOM 1625 C CA . VAL A 1 212 ? 16.576 -14.146 2.625 1.00 57.50 212 VAL A CA 1
ATOM 1626 C C . VAL A 1 212 ? 17.781 -13.815 1.764 1.00 57.50 212 VAL A C 1
ATOM 1628 O O . VAL A 1 212 ? 17.813 -12.735 1.171 1.00 57.50 212 VAL A O 1
ATOM 1631 N N . ASP A 1 213 ? 18.779 -14.700 1.750 1.00 48.00 213 ASP A N 1
ATOM 1632 C CA . ASP A 1 213 ? 19.945 -14.624 0.868 1.00 48.00 213 ASP A CA 1
ATOM 1633 C C . ASP A 1 213 ? 19.462 -14.620 -0.587 1.00 48.00 213 ASP A C 1
ATOM 1635 O O . ASP A 1 213 ? 19.368 -15.640 -1.271 1.00 48.00 213 ASP A O 1
ATOM 1639 N N . LYS A 1 214 ? 19.085 -13.438 -1.060 1.00 54.88 214 LYS A N 1
ATOM 1640 C CA . LYS A 1 214 ? 18.842 -13.148 -2.459 1.00 54.88 214 LYS A CA 1
ATOM 1641 C C . LYS A 1 214 ? 20.059 -12.390 -2.953 1.00 54.88 214 LYS A C 1
ATOM 1643 O O . LYS A 1 214 ? 20.545 -11.502 -2.244 1.00 54.88 214 LYS A O 1
ATOM 1648 N N . PRO A 1 215 ? 20.531 -12.659 -4.180 1.00 46.69 215 PRO A N 1
ATOM 1649 C CA . PRO A 1 215 ? 21.373 -11.685 -4.844 1.00 46.69 215 PRO A CA 1
ATOM 1650 C C . PRO A 1 215 ? 20.607 -10.362 -4.802 1.00 46.69 215 PRO A C 1
ATOM 1652 O O . PRO A 1 215 ? 19.445 -10.296 -5.202 1.00 46.69 215 PRO A O 1
ATOM 1655 N N . THR A 1 216 ? 21.220 -9.343 -4.212 1.00 46.56 216 THR A N 1
ATOM 1656 C CA . THR A 1 216 ? 20.692 -7.988 -4.046 1.00 46.56 216 THR A CA 1
ATOM 1657 C C . THR A 1 216 ? 20.492 -7.352 -5.430 1.00 46.56 216 THR A C 1
ATOM 1659 O O . THR A 1 216 ? 21.275 -6.531 -5.892 1.00 46.56 216 THR A O 1
ATOM 1662 N N . GLY A 1 217 ? 19.465 -7.803 -6.152 1.00 49.44 217 GLY A N 1
ATOM 1663 C CA . GLY A 1 217 ? 19.375 -7.710 -7.613 1.00 49.44 217 GLY A CA 1
ATOM 1664 C C . GLY A 1 217 ? 18.761 -6.428 -8.168 1.00 49.44 217 GLY A C 1
ATOM 1665 O O . GLY A 1 217 ? 18.589 -6.317 -9.375 1.00 49.44 217 GLY A O 1
ATOM 1666 N N . PHE A 1 218 ? 18.433 -5.443 -7.328 1.00 56.03 218 PHE A N 1
ATOM 1667 C CA . PHE A 1 218 ? 17.748 -4.219 -7.773 1.00 56.03 218 PHE A CA 1
ATOM 1668 C C . PHE A 1 218 ? 18.544 -2.936 -7.519 1.00 56.03 218 PHE A C 1
ATOM 1670 O O . PHE A 1 218 ? 17.973 -1.845 -7.434 1.00 56.03 218 PHE A O 1
ATOM 1677 N N . SER A 1 219 ? 19.875 -3.028 -7.430 1.00 58.62 219 SER A N 1
ATOM 1678 C CA . SER A 1 219 ? 20.722 -1.831 -7.426 1.00 58.62 219 SER A CA 1
ATOM 1679 C C . SER A 1 219 ? 20.829 -1.253 -8.843 1.00 58.62 219 SER A C 1
ATOM 1681 O O . SER A 1 219 ? 21.876 -1.328 -9.479 1.00 58.62 219 SER A O 1
ATOM 1683 N N . ARG A 1 220 ? 19.724 -0.690 -9.342 1.00 70.69 220 ARG A N 1
ATOM 1684 C CA . ARG A 1 220 ? 19.659 0.079 -10.590 1.00 70.69 220 ARG A CA 1
ATOM 1685 C C . ARG A 1 220 ? 19.590 1.567 -10.276 1.00 70.69 220 ARG A C 1
ATOM 1687 O O . ARG A 1 220 ? 18.876 1.983 -9.362 1.00 70.69 220 ARG A O 1
ATOM 1694 N N . SER A 1 221 ? 20.277 2.397 -11.054 1.00 70.38 221 SER A N 1
ATOM 1695 C CA . SER A 1 221 ? 20.036 3.841 -11.012 1.00 70.38 221 SER A CA 1
ATOM 1696 C C . SER A 1 221 ? 18.657 4.177 -11.598 1.00 70.38 221 SER A C 1
ATOM 1698 O O . SER A 1 221 ? 18.067 3.404 -12.359 1.00 70.38 221 SER A O 1
ATOM 1700 N N . ARG A 1 222 ? 18.117 5.365 -11.284 1.00 71.12 222 ARG A N 1
ATOM 1701 C CA . ARG A 1 222 ? 16.824 5.818 -11.838 1.00 71.12 222 ARG A CA 1
ATOM 1702 C C . ARG A 1 222 ? 16.807 5.769 -13.373 1.00 71.12 222 ARG A C 1
ATOM 1704 O O . ARG A 1 222 ? 15.808 5.337 -13.942 1.00 71.12 222 ARG A O 1
ATOM 1711 N N . SER A 1 223 ? 17.900 6.160 -14.028 1.00 74.81 223 SER A N 1
ATOM 1712 C CA . SER A 1 223 ? 18.051 6.130 -15.491 1.00 74.81 223 SER A CA 1
ATOM 1713 C C . SER A 1 223 ? 18.024 4.721 -16.089 1.00 74.81 223 SER A C 1
ATOM 1715 O O . SER A 1 223 ? 17.661 4.568 -17.248 1.00 74.81 223 SER A O 1
ATOM 1717 N N . GLU A 1 224 ? 18.347 3.691 -15.306 1.00 81.75 224 GLU A N 1
ATOM 1718 C CA . GLU A 1 224 ? 18.468 2.301 -15.770 1.00 81.75 224 GLU A CA 1
ATOM 1719 C C . GLU A 1 224 ? 17.206 1.464 -15.526 1.00 81.75 224 GLU A C 1
ATOM 1721 O O . GLU A 1 224 ? 17.175 0.277 -15.854 1.00 81.75 224 GLU A O 1
ATOM 1726 N N . THR A 1 225 ? 16.143 2.062 -14.972 1.00 84.12 225 THR A N 1
ATOM 1727 C CA . THR A 1 225 ? 14.884 1.347 -14.670 1.00 84.12 225 THR A CA 1
ATOM 1728 C C . THR A 1 225 ? 14.316 0.652 -15.912 1.00 84.12 225 THR A C 1
ATOM 1730 O O . THR A 1 225 ? 13.766 -0.441 -15.818 1.00 84.12 225 THR A O 1
ATOM 1733 N N . TRP A 1 226 ? 14.490 1.263 -17.085 1.00 89.12 226 TRP A N 1
ATOM 1734 C CA . TRP A 1 226 ? 14.032 0.732 -18.371 1.00 89.12 226 TRP A CA 1
ATOM 1735 C C . TRP A 1 226 ? 15.178 0.201 -19.246 1.00 89.12 226 TRP A C 1
ATOM 1737 O O . TRP A 1 226 ? 14.968 -0.060 -20.421 1.00 89.12 226 TRP A O 1
ATOM 1747 N N . SER A 1 227 ? 16.391 0.040 -18.705 1.00 84.38 227 SER A N 1
ATOM 1748 C CA . SER A 1 227 ? 17.511 -0.523 -19.469 1.00 84.38 227 SER A CA 1
ATOM 1749 C C . SER A 1 227 ? 17.406 -2.048 -19.556 1.00 84.38 227 SER A C 1
ATOM 1751 O O . SER A 1 227 ? 17.360 -2.738 -18.529 1.00 84.38 227 SER A O 1
ATOM 1753 N N . ALA A 1 228 ? 17.412 -2.570 -20.784 1.00 81.56 228 ALA A N 1
ATOM 1754 C CA . ALA A 1 228 ? 17.458 -4.003 -21.075 1.00 81.56 228 ALA A CA 1
ATOM 1755 C C . ALA A 1 228 ? 18.848 -4.630 -20.876 1.00 81.56 228 ALA A C 1
ATOM 1757 O O . ALA A 1 228 ? 18.956 -5.851 -20.789 1.00 81.56 228 ALA A O 1
ATOM 1758 N N . GLU A 1 229 ? 19.904 -3.820 -20.741 1.00 79.62 229 GLU A N 1
ATOM 1759 C CA . GLU A 1 229 ? 21.298 -4.288 -20.647 1.00 79.62 229 GLU A CA 1
ATOM 1760 C C . GLU A 1 229 ? 21.546 -5.217 -19.451 1.00 79.62 229 GLU A C 1
ATOM 1762 O O . GLU A 1 229 ? 22.427 -6.071 -19.487 1.00 79.62 229 GLU A O 1
ATOM 1767 N N . LEU A 1 230 ? 20.739 -5.079 -18.398 1.00 76.44 230 LEU A N 1
ATOM 1768 C CA . LEU A 1 230 ? 20.844 -5.885 -17.185 1.00 76.44 230 LEU A CA 1
ATOM 1769 C C . LEU A 1 230 ? 20.191 -7.271 -17.310 1.00 76.44 230 LEU A C 1
ATOM 1771 O O . LEU A 1 230 ? 20.356 -8.088 -16.408 1.00 76.44 230 LEU A O 1
ATOM 1775 N N . GLY A 1 231 ? 19.437 -7.543 -18.384 1.00 75.88 231 GLY A N 1
ATOM 1776 C CA . GLY A 1 231 ? 18.865 -8.868 -18.664 1.00 75.88 231 GLY A CA 1
ATOM 1777 C C . GLY A 1 231 ? 17.906 -9.411 -17.596 1.00 75.88 231 GLY A C 1
ATOM 1778 O O . GLY A 1 231 ? 17.691 -10.616 -17.522 1.00 75.88 231 GLY A O 1
ATOM 1779 N N . GLN A 1 232 ? 17.345 -8.544 -16.749 1.00 80.50 232 GLN A N 1
ATOM 1780 C CA . GLN A 1 232 ? 16.454 -8.908 -15.641 1.00 80.50 232 GLN A CA 1
ATOM 1781 C C . GLN A 1 232 ? 15.207 -8.022 -15.635 1.00 80.50 232 GLN A C 1
ATOM 1783 O O . GLN A 1 232 ? 15.257 -6.878 -16.103 1.00 80.50 232 GLN A O 1
ATOM 1788 N N . SER A 1 233 ? 14.115 -8.521 -15.050 1.00 85.19 233 SER A N 1
ATOM 1789 C CA . SER A 1 233 ? 12.909 -7.727 -14.813 1.00 85.19 233 SER A CA 1
ATOM 1790 C C . SER A 1 233 ? 13.181 -6.565 -13.860 1.00 85.19 233 SER A C 1
ATOM 1792 O O . SER A 1 233 ? 13.975 -6.685 -12.926 1.00 85.19 233 SER A O 1
ATOM 1794 N N . ASN A 1 234 ? 12.513 -5.436 -14.079 1.00 91.31 234 ASN A N 1
ATOM 1795 C CA . ASN A 1 234 ? 12.651 -4.263 -13.217 1.00 91.31 234 ASN A CA 1
ATOM 1796 C C . ASN A 1 234 ? 11.660 -4.267 -12.034 1.00 91.31 234 ASN A C 1
ATOM 1798 O O . ASN A 1 234 ? 10.879 -5.203 -11.825 1.00 91.31 234 ASN A O 1
ATOM 1802 N N . GLU A 1 235 ? 11.693 -3.199 -11.240 1.00 92.44 235 GLU A N 1
ATOM 1803 C CA . GLU A 1 235 ? 10.884 -3.030 -10.031 1.00 92.44 235 GLU A CA 1
ATOM 1804 C C . GLU A 1 235 ? 9.381 -2.963 -10.337 1.00 92.44 235 GLU A C 1
ATOM 1806 O O . GLU A 1 235 ? 8.562 -3.500 -9.585 1.00 92.44 235 GLU A O 1
ATOM 1811 N N . PHE A 1 236 ? 9.016 -2.331 -11.460 1.00 94.81 236 PHE A N 1
ATOM 1812 C CA . PHE A 1 236 ? 7.632 -2.245 -11.923 1.00 94.81 236 PHE A CA 1
ATOM 1813 C C . PHE A 1 236 ? 7.104 -3.618 -12.332 1.00 94.81 236 PHE A C 1
ATOM 1815 O O . PHE A 1 236 ? 6.023 -3.998 -11.893 1.00 94.81 236 PHE A O 1
ATOM 1822 N N . GLN A 1 237 ? 7.871 -4.377 -13.118 1.00 93.12 237 GLN A N 1
ATOM 1823 C CA . GLN A 1 237 ? 7.509 -5.733 -13.534 1.00 93.12 237 GLN A CA 1
ATOM 1824 C C . GLN A 1 237 ? 7.339 -6.663 -12.329 1.00 93.12 237 GLN A C 1
ATOM 1826 O O . GLN A 1 237 ? 6.311 -7.324 -12.211 1.00 93.12 237 GLN A O 1
ATOM 1831 N N . SER A 1 238 ? 8.296 -6.645 -11.397 1.00 92.62 238 SER A N 1
ATOM 1832 C CA . SER A 1 238 ? 8.262 -7.489 -10.193 1.00 92.62 238 SER A CA 1
ATOM 1833 C C . SER A 1 238 ? 7.033 -7.182 -9.327 1.00 92.62 238 SER A C 1
ATOM 1835 O O . SER A 1 238 ? 6.296 -8.082 -8.917 1.00 92.62 238 SER A O 1
ATOM 1837 N N . THR A 1 239 ? 6.749 -5.895 -9.105 1.00 95.12 239 THR A N 1
ATOM 1838 C CA . THR A 1 239 ? 5.570 -5.460 -8.338 1.00 95.12 239 THR A CA 1
ATOM 1839 C C . THR A 1 239 ? 4.268 -5.774 -9.077 1.00 95.12 239 THR A C 1
ATOM 1841 O O . THR A 1 239 ? 3.295 -6.208 -8.463 1.00 95.12 239 THR A O 1
ATOM 1844 N N . LEU A 1 240 ? 4.229 -5.606 -10.400 1.00 95.50 240 LEU A N 1
ATOM 1845 C CA . LEU A 1 240 ? 3.046 -5.897 -11.207 1.00 95.50 240 LEU A CA 1
ATOM 1846 C C . LEU A 1 240 ? 2.748 -7.401 -11.285 1.00 95.50 240 LEU A C 1
ATOM 1848 O O . LEU A 1 240 ? 1.576 -7.772 -11.206 1.00 95.50 240 LEU A O 1
ATOM 1852 N N . CYS A 1 241 ? 3.772 -8.260 -11.350 1.00 93.88 241 CYS A N 1
ATOM 1853 C CA . CYS A 1 241 ? 3.619 -9.708 -11.180 1.00 93.88 241 CYS A CA 1
ATOM 1854 C C . CYS A 1 241 ? 2.977 -10.025 -9.832 1.00 93.88 241 CYS A C 1
ATOM 1856 O O . CYS A 1 241 ? 1.957 -10.701 -9.800 1.00 93.88 241 CYS A O 1
ATOM 1858 N N . TYR A 1 242 ? 3.498 -9.480 -8.730 1.00 94.44 242 TYR A N 1
ATOM 1859 C CA . TYR A 1 242 ? 2.899 -9.667 -7.405 1.00 94.44 242 TYR A CA 1
ATOM 1860 C C . TYR A 1 242 ? 1.417 -9.242 -7.367 1.00 94.44 242 TYR A C 1
ATOM 1862 O O . TYR A 1 242 ? 0.552 -9.983 -6.893 1.00 94.44 242 TYR A O 1
ATOM 1870 N N . VAL A 1 243 ? 1.081 -8.084 -7.938 1.00 96.19 243 VAL A N 1
ATOM 1871 C CA . VAL A 1 243 ? -0.310 -7.609 -7.992 1.00 96.19 243 VAL A CA 1
ATOM 1872 C C . VAL A 1 243 ? -1.205 -8.553 -8.808 1.00 96.19 243 VAL A C 1
ATOM 1874 O O . VAL A 1 243 ? -2.317 -8.863 -8.375 1.00 96.19 243 VAL A O 1
ATOM 1877 N N . ARG A 1 244 ? -0.748 -9.021 -9.974 1.00 95.31 244 ARG A N 1
ATOM 1878 C CA . ARG A 1 244 ? -1.528 -9.887 -10.876 1.00 95.31 244 ARG A CA 1
ATOM 1879 C C . ARG A 1 244 ? -1.655 -11.316 -10.361 1.00 95.31 244 ARG A C 1
ATOM 1881 O O . ARG A 1 244 ? -2.750 -11.869 -10.369 1.00 95.31 244 ARG A O 1
ATOM 1888 N N . GLU A 1 245 ? -0.549 -11.888 -9.911 1.00 93.62 245 GLU A N 1
ATOM 1889 C CA . GLU A 1 245 ? -0.399 -13.320 -9.655 1.00 93.62 245 GLU A CA 1
ATOM 1890 C C . GLU A 1 245 ? -0.697 -13.710 -8.212 1.00 93.62 245 GLU A C 1
ATOM 1892 O O . GLU A 1 245 ? -1.077 -14.849 -7.957 1.00 93.62 245 GLU A O 1
ATOM 1897 N N . PHE A 1 246 ? -0.600 -12.768 -7.274 1.00 93.94 246 PHE A N 1
ATOM 1898 C CA . PHE A 1 246 ? -0.948 -13.012 -5.879 1.00 93.94 246 PHE A CA 1
ATOM 1899 C C . PHE A 1 246 ? -2.196 -12.255 -5.462 1.00 93.94 246 PHE A C 1
ATOM 1901 O O . PHE A 1 246 ? -3.226 -12.865 -5.179 1.00 93.94 246 PHE A O 1
ATOM 1908 N N . LEU A 1 247 ? -2.145 -10.920 -5.463 1.00 95.19 247 LEU A N 1
ATOM 1909 C CA . LEU A 1 247 ? -3.256 -10.129 -4.931 1.00 95.19 247 LEU A CA 1
ATOM 1910 C C . LEU A 1 247 ? -4.548 -10.318 -5.737 1.00 95.19 247 LEU A C 1
ATOM 1912 O O . LEU A 1 247 ? -5.638 -10.336 -5.159 1.00 95.19 247 LEU A O 1
ATOM 1916 N N . GLY A 1 248 ? -4.420 -10.464 -7.058 1.00 95.19 248 GLY A N 1
ATOM 1917 C CA . GLY A 1 248 ? -5.522 -10.698 -7.985 1.00 95.19 248 GLY A CA 1
ATOM 1918 C C . GLY A 1 248 ? -6.029 -12.142 -8.049 1.00 95.19 248 GLY A C 1
ATOM 1919 O O . GLY A 1 248 ? -7.063 -12.370 -8.679 1.00 95.19 248 GLY A O 1
ATOM 1920 N N . LYS A 1 249 ? -5.359 -13.109 -7.405 1.00 94.06 249 LYS A N 1
ATOM 1921 C CA . LYS A 1 249 ? -5.688 -14.542 -7.507 1.00 94.06 249 LYS A CA 1
ATOM 1922 C C . LYS A 1 249 ? -6.137 -15.145 -6.177 1.00 94.06 249 LYS A C 1
ATOM 1924 O O . LYS A 1 249 ? -5.828 -14.604 -5.114 1.00 94.06 249 LYS A O 1
ATOM 1929 N N . PRO A 1 250 ? -6.926 -16.237 -6.199 1.00 93.75 250 PRO A N 1
ATOM 1930 C CA . PRO A 1 250 ? -7.259 -16.974 -4.988 1.00 93.75 250 PRO A CA 1
ATOM 1931 C C . PRO A 1 250 ? -6.029 -17.593 -4.336 1.00 93.75 250 PRO A C 1
ATOM 1933 O O . PRO A 1 250 ? -5.112 -18.032 -5.023 1.00 93.75 250 PRO A O 1
ATOM 1936 N N . HIS A 1 251 ? -6.044 -17.682 -3.008 1.00 91.00 251 HIS A N 1
ATOM 1937 C CA . HIS A 1 251 ? -5.010 -18.378 -2.252 1.00 91.00 251 HIS A CA 1
ATOM 1938 C C . HIS A 1 251 ? -5.652 -19.179 -1.107 1.00 91.00 251 HIS A C 1
ATOM 1940 O O . HIS A 1 251 ? -6.475 -18.624 -0.373 1.00 91.00 251 HIS A O 1
ATOM 1946 N N . PRO A 1 252 ? -5.296 -20.466 -0.920 1.00 91.69 252 PRO A N 1
ATOM 1947 C CA . PRO A 1 252 ? -5.986 -21.361 0.018 1.00 91.69 252 PRO A CA 1
ATOM 1948 C C . PRO A 1 252 ? -5.924 -20.873 1.470 1.00 91.69 252 PRO A C 1
ATOM 1950 O O . PRO A 1 252 ? -6.875 -21.041 2.227 1.00 91.69 252 PRO A O 1
ATOM 1953 N N . ALA A 1 253 ? -4.840 -20.193 1.848 1.00 91.88 253 ALA A N 1
ATOM 1954 C CA . ALA A 1 253 ? -4.652 -19.690 3.206 1.00 91.88 253 ALA A CA 1
ATOM 1955 C C . ALA A 1 253 ? -5.435 -18.401 3.534 1.00 91.88 253 ALA A C 1
ATOM 1957 O O . ALA A 1 253 ? -5.380 -17.944 4.669 1.00 91.88 253 ALA A O 1
ATOM 1958 N N . VAL A 1 254 ? -6.179 -17.809 2.591 1.00 90.88 254 VAL A N 1
ATOM 1959 C CA . VAL A 1 254 ? -6.940 -16.561 2.832 1.00 90.88 254 VAL A CA 1
ATOM 1960 C C . VAL A 1 254 ? -8.116 -16.773 3.796 1.00 90.88 254 VAL A C 1
ATOM 1962 O O . VAL A 1 254 ? -8.607 -15.812 4.387 1.00 90.88 254 VAL A O 1
ATOM 1965 N N . GLY A 1 255 ? -8.608 -18.010 3.935 1.00 89.25 255 GLY A N 1
ATOM 1966 C CA . GLY A 1 255 ? -9.758 -18.330 4.792 1.00 89.25 255 GLY A CA 1
ATOM 1967 C C . GLY A 1 255 ? -11.117 -17.917 4.205 1.00 89.25 255 GLY A C 1
ATOM 1968 O O . GLY A 1 255 ? -12.113 -17.863 4.920 1.00 89.25 255 GLY A O 1
ATOM 1969 N N . ARG A 1 256 ? -11.178 -17.592 2.906 1.00 92.31 256 ARG A N 1
ATOM 1970 C CA . ARG A 1 256 ? -12.422 -17.416 2.134 1.00 92.31 256 ARG A CA 1
ATOM 1971 C C . ARG A 1 256 ? -12.187 -17.708 0.653 1.00 92.31 256 ARG A C 1
ATOM 1973 O O . ARG A 1 256 ? -11.053 -17.674 0.187 1.00 92.31 256 ARG A O 1
ATOM 1980 N N . GLY A 1 257 ? -13.270 -17.910 -0.096 1.00 90.25 257 GLY A N 1
ATOM 1981 C CA . GLY A 1 257 ? -13.214 -17.996 -1.555 1.00 90.25 257 GLY A CA 1
ATOM 1982 C C . GLY A 1 257 ? -12.832 -16.669 -2.226 1.00 90.25 257 GLY A C 1
ATOM 1983 O O . GLY A 1 257 ? -13.009 -15.580 -1.663 1.00 90.25 257 GLY A O 1
ATOM 1984 N N . GLY A 1 258 ? -12.348 -16.771 -3.464 1.00 93.81 258 GLY A N 1
ATOM 1985 C CA . GLY A 1 258 ? -11.974 -15.631 -4.299 1.00 93.81 258 GLY A CA 1
ATOM 1986 C C . GLY A 1 258 ? -10.546 -15.125 -4.058 1.00 93.81 258 GLY A C 1
ATOM 1987 O O . GLY A 1 258 ? -9.769 -15.782 -3.369 1.00 93.81 258 GLY A O 1
ATOM 1988 N N . PRO A 1 259 ? -10.187 -13.966 -4.636 1.00 94.69 259 PRO A N 1
ATOM 1989 C CA . PRO A 1 259 ? -8.820 -13.447 -4.634 1.00 94.69 259 PRO A CA 1
ATOM 1990 C C . PRO A 1 259 ? -8.341 -13.039 -3.238 1.00 94.69 259 PRO A C 1
ATOM 1992 O O . PRO A 1 259 ? -9.176 -12.682 -2.396 1.00 94.69 259 PRO A O 1
ATOM 1995 N N . VAL A 1 260 ? -7.020 -13.008 -3.019 1.00 92.88 260 VAL A N 1
ATOM 1996 C CA . VAL A 1 260 ? -6.390 -12.485 -1.789 1.00 92.88 260 VAL A CA 1
ATOM 1997 C C . VAL A 1 260 ? -6.935 -11.092 -1.472 1.00 92.88 260 VAL A C 1
ATOM 1999 O O . VAL A 1 260 ? -7.540 -10.890 -0.415 1.00 92.88 260 VAL A O 1
ATOM 2002 N N . CYS A 1 261 ? -6.844 -10.160 -2.427 1.00 94.81 261 CYS A N 1
ATOM 2003 C CA . CYS A 1 261 ? -7.491 -8.857 -2.332 1.00 94.81 261 CYS A CA 1
ATOM 2004 C C . CYS A 1 261 ? -8.742 -8.808 -3.229 1.00 94.81 261 CYS A C 1
ATOM 2006 O O . CYS A 1 261 ? -8.627 -8.909 -4.451 1.00 94.81 261 CYS A O 1
ATOM 2008 N N . PRO A 1 262 ? -9.949 -8.588 -2.672 1.00 92.62 262 PRO A N 1
ATOM 2009 C CA . PRO A 1 262 ? -11.186 -8.577 -3.457 1.00 92.62 262 PRO A CA 1
ATOM 2010 C C . PRO A 1 262 ? -11.288 -7.383 -4.417 1.00 92.62 262 PRO A C 1
ATOM 2012 O O . PRO A 1 262 ? -12.060 -7.428 -5.373 1.00 92.62 262 PRO A O 1
ATOM 2015 N N . PHE A 1 263 ? -10.505 -6.324 -4.197 1.00 94.06 263 PHE A N 1
ATOM 2016 C CA . PHE A 1 263 ? -10.52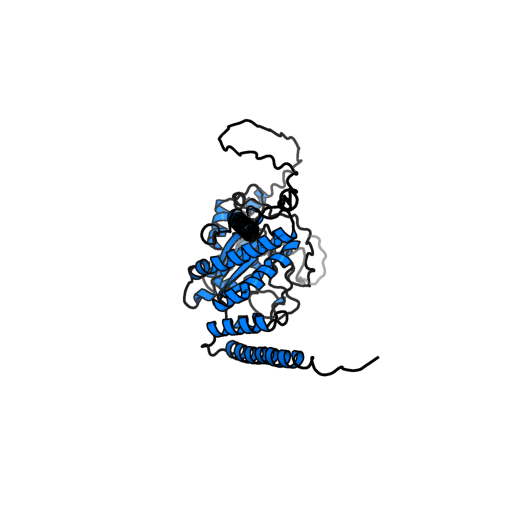8 -5.115 -5.022 1.00 94.06 263 PHE A CA 1
ATOM 2017 C C . PHE A 1 263 ? -9.614 -5.214 -6.249 1.00 94.06 263 PHE A C 1
ATOM 2019 O O . PHE A 1 263 ? -9.957 -4.681 -7.306 1.00 94.06 263 PHE A O 1
ATOM 2026 N N . VAL A 1 264 ? -8.491 -5.934 -6.139 1.00 96.62 264 VAL A N 1
ATOM 2027 C CA . VAL A 1 264 ? -7.422 -5.931 -7.151 1.00 96.62 264 VAL A CA 1
ATOM 2028 C C . VAL A 1 264 ? -7.875 -6.406 -8.534 1.00 96.62 264 VAL A C 1
ATOM 2030 O O . VAL A 1 264 ? -7.543 -5.713 -9.494 1.00 96.62 264 VAL A O 1
ATOM 2033 N N . PRO A 1 265 ? -8.679 -7.476 -8.700 1.00 96.88 265 PRO A N 1
ATOM 2034 C CA . PRO A 1 265 ? -9.135 -7.870 -10.036 1.00 96.88 265 PRO A CA 1
ATOM 2035 C C . PRO A 1 265 ? -9.906 -6.764 -10.763 1.00 96.88 265 PRO A C 1
ATOM 2037 O O . PRO A 1 265 ? -9.714 -6.537 -11.957 1.00 96.88 265 PRO A O 1
ATOM 2040 N N . THR A 1 266 ? -10.749 -6.024 -10.035 1.00 95.62 266 THR A N 1
ATOM 2041 C CA . THR A 1 266 ? -11.491 -4.899 -10.620 1.00 95.62 266 THR A CA 1
ATOM 2042 C C . THR A 1 266 ? -10.564 -3.721 -10.897 1.00 95.62 266 THR A C 1
ATOM 2044 O O . THR A 1 266 ? -10.663 -3.123 -11.965 1.00 95.62 266 THR A O 1
ATOM 2047 N N . SER A 1 267 ? -9.640 -3.411 -9.986 1.00 96.06 267 SER A N 1
ATOM 2048 C CA . SER A 1 267 ? -8.643 -2.353 -10.176 1.00 96.06 267 SER A CA 1
ATOM 2049 C C . SER A 1 267 ? -7.742 -2.602 -11.390 1.00 96.06 267 SER A C 1
ATOM 2051 O O . SER A 1 267 ? -7.489 -1.678 -12.159 1.00 96.06 267 SER A O 1
ATOM 2053 N N . LEU A 1 268 ? -7.317 -3.850 -11.615 1.00 96.81 268 LEU A N 1
ATOM 2054 C CA . LEU A 1 268 ? -6.568 -4.263 -12.806 1.00 96.81 268 LEU A CA 1
ATOM 2055 C C . LEU A 1 268 ? -7.409 -4.095 -14.074 1.00 96.81 268 LEU A C 1
ATOM 2057 O O . LEU A 1 268 ? -6.972 -3.439 -15.014 1.00 96.81 268 LEU A O 1
ATOM 2061 N N . LYS A 1 269 ? -8.652 -4.598 -14.078 1.00 95.94 269 LYS A N 1
ATOM 2062 C CA . LYS A 1 269 ? -9.577 -4.447 -15.216 1.00 95.94 269 LYS A CA 1
ATOM 2063 C C . LYS A 1 269 ? -9.871 -2.982 -15.553 1.00 95.94 269 LYS A C 1
ATOM 2065 O O . LYS A 1 269 ? -10.138 -2.651 -16.705 1.00 95.94 269 LYS A O 1
ATOM 2070 N N . LYS A 1 270 ? -9.875 -2.105 -14.548 1.00 93.62 270 LYS A N 1
ATOM 2071 C CA . LYS A 1 270 ? -10.093 -0.660 -14.700 1.00 93.62 270 LYS A CA 1
ATOM 2072 C C . LYS A 1 270 ? -8.809 0.133 -14.917 1.00 93.62 270 LYS A C 1
ATOM 2074 O O . LYS A 1 270 ? -8.902 1.343 -15.087 1.00 93.62 270 LYS A O 1
ATOM 2079 N N . ASN A 1 271 ? -7.653 -0.531 -14.928 1.00 96.19 271 ASN A N 1
ATOM 2080 C CA . ASN A 1 271 ? -6.341 0.095 -15.038 1.00 96.19 271 ASN A CA 1
ATOM 2081 C C . ASN A 1 271 ? -6.147 1.249 -14.028 1.00 96.19 271 ASN A C 1
ATOM 2083 O O . ASN A 1 271 ? -5.591 2.292 -14.351 1.00 96.19 271 ASN A O 1
ATOM 2087 N N . SER A 1 272 ? -6.663 1.069 -12.806 1.00 95.94 272 SER A N 1
ATOM 2088 C CA . SER A 1 272 ? -6.731 2.095 -11.753 1.00 95.94 272 SER A CA 1
ATOM 2089 C C . SER A 1 272 ? -5.784 1.817 -10.582 1.00 95.94 272 SER A C 1
ATOM 2091 O O . SER A 1 272 ? -5.995 2.298 -9.468 1.00 95.94 272 SER A O 1
ATOM 2093 N N . ILE A 1 273 ? -4.750 1.011 -10.822 1.00 97.62 273 ILE A N 1
ATOM 2094 C CA . ILE A 1 273 ? -3.597 0.874 -9.932 1.00 97.62 273 ILE A CA 1
ATOM 2095 C C . ILE A 1 273 ? -2.487 1.711 -10.548 1.00 97.62 273 ILE A C 1
ATOM 2097 O O . ILE A 1 273 ? -2.181 1.543 -11.720 1.00 97.62 273 ILE A O 1
ATOM 2101 N N . TYR A 1 274 ? -1.891 2.597 -9.773 1.00 98.06 274 TYR A N 1
ATOM 2102 C CA . TYR A 1 274 ? -0.766 3.417 -10.196 1.00 98.06 274 TYR A CA 1
ATOM 2103 C C . TYR A 1 274 ? 0.465 2.993 -9.409 1.00 98.06 274 TYR A C 1
ATOM 2105 O O . TYR A 1 274 ? 0.374 2.720 -8.216 1.00 98.06 274 TYR A O 1
ATOM 2113 N N . MET A 1 275 ? 1.620 2.943 -10.049 1.00 97.94 275 MET A N 1
ATOM 2114 C CA . MET A 1 275 ? 2.876 2.570 -9.411 1.00 97.94 275 MET A CA 1
ATOM 2115 C C . MET A 1 275 ? 3.909 3.663 -9.635 1.00 97.94 275 MET A C 1
ATOM 2117 O O . MET A 1 275 ? 3.941 4.271 -10.704 1.00 97.94 275 MET A O 1
ATOM 2121 N N . SER A 1 276 ? 4.768 3.885 -8.646 1.00 96.06 276 SER A N 1
ATOM 2122 C CA . SER A 1 276 ? 5.947 4.739 -8.780 1.00 96.06 276 SER A CA 1
ATOM 2123 C C . SER A 1 276 ? 7.118 4.133 -8.027 1.00 96.06 276 SER A C 1
ATOM 2125 O O . SER A 1 276 ? 6.956 3.646 -6.913 1.00 96.06 276 SER A O 1
ATOM 2127 N N . VAL A 1 277 ? 8.314 4.240 -8.601 1.00 93.75 277 VAL A N 1
ATOM 2128 C CA . VAL A 1 277 ? 9.570 3.869 -7.940 1.00 93.75 277 VAL A CA 1
ATOM 2129 C C . VAL A 1 277 ? 10.197 5.106 -7.301 1.00 93.75 277 VAL A C 1
ATOM 2131 O O . VAL A 1 277 ? 10.446 6.112 -7.971 1.00 93.75 277 VAL A O 1
ATOM 2134 N N . ILE A 1 278 ? 10.476 5.023 -6.002 1.00 92.00 278 ILE A N 1
ATOM 2135 C CA . ILE A 1 278 ? 11.087 6.079 -5.198 1.00 92.00 278 ILE A CA 1
ATOM 2136 C C . ILE A 1 278 ? 12.474 5.617 -4.739 1.00 92.00 278 ILE A C 1
ATOM 2138 O O . ILE A 1 278 ? 12.612 4.645 -3.999 1.00 92.00 278 ILE A O 1
ATOM 2142 N N . ARG A 1 279 ? 13.516 6.327 -5.186 1.00 88.81 279 ARG A N 1
ATOM 2143 C CA . ARG A 1 279 ? 14.923 6.003 -4.902 1.00 88.81 279 ARG A CA 1
ATOM 2144 C C . ARG A 1 279 ? 15.429 6.785 -3.693 1.00 88.81 279 ARG A C 1
ATOM 2146 O O . ARG A 1 279 ? 15.754 7.967 -3.814 1.00 88.81 279 ARG A O 1
ATOM 2153 N N . THR A 1 280 ? 15.495 6.143 -2.530 1.00 88.06 280 THR A N 1
ATOM 2154 C CA . THR A 1 280 ? 15.963 6.780 -1.288 1.00 88.06 280 THR A CA 1
ATOM 2155 C C . THR A 1 280 ? 17.470 7.048 -1.300 1.00 88.06 280 THR A C 1
ATOM 2157 O O . THR A 1 280 ? 17.912 8.015 -0.684 1.00 88.06 280 THR A O 1
ATOM 2160 N N . ASN A 1 281 ? 18.262 6.295 -2.073 1.00 84.00 281 ASN A N 1
ATOM 2161 C CA . ASN A 1 281 ? 19.707 6.528 -2.201 1.00 84.00 281 ASN A CA 1
ATOM 2162 C C . ASN A 1 281 ? 20.047 7.798 -2.999 1.00 84.00 281 ASN A C 1
ATOM 2164 O O . ASN A 1 281 ? 21.173 8.282 -2.939 1.00 84.00 281 ASN A O 1
ATOM 2168 N N . SER A 1 282 ? 19.082 8.353 -3.742 1.00 79.00 282 SER A N 1
ATOM 2169 C CA . SER A 1 282 ? 19.253 9.607 -4.491 1.00 79.00 282 SER A CA 1
ATOM 2170 C C . SER A 1 282 ? 18.994 10.861 -3.644 1.00 79.00 282 SER A C 1
ATOM 2172 O O . SER A 1 282 ? 19.145 11.977 -4.143 1.00 79.00 282 SER A O 1
ATOM 2174 N N . ILE A 1 283 ? 18.586 10.702 -2.380 1.00 83.00 283 ILE A N 1
ATOM 2175 C CA . ILE A 1 283 ? 18.312 11.822 -1.478 1.00 83.00 283 ILE A CA 1
ATOM 2176 C C . ILE A 1 283 ? 19.646 12.479 -1.074 1.00 83.00 283 ILE A C 1
ATOM 2178 O O . ILE A 1 283 ? 20.508 11.817 -0.491 1.00 83.00 283 ILE A O 1
ATOM 2182 N N . PRO A 1 284 ? 19.846 13.780 -1.355 1.00 78.06 284 PRO A N 1
ATOM 2183 C CA . PRO A 1 284 ? 21.082 14.465 -1.001 1.00 78.06 284 PRO A CA 1
ATOM 2184 C C . PRO A 1 284 ? 21.151 14.759 0.502 1.00 78.06 284 PRO A C 1
ATOM 2186 O O . PRO A 1 284 ? 20.131 14.967 1.156 1.00 78.06 284 PRO A O 1
ATOM 2189 N N . ASN A 1 285 ? 22.374 14.896 1.023 1.00 81.62 285 ASN A N 1
ATOM 2190 C CA . ASN A 1 285 ? 22.657 15.308 2.406 1.00 81.62 285 ASN A CA 1
ATOM 2191 C C . ASN A 1 285 ? 22.131 14.354 3.494 1.00 81.62 285 ASN A C 1
ATOM 2193 O O . ASN A 1 285 ? 21.888 14.796 4.617 1.00 81.62 285 ASN A O 1
ATOM 2197 N N . LEU A 1 286 ? 21.974 13.064 3.182 1.00 84.00 286 LEU A N 1
ATOM 2198 C CA . LEU A 1 286 ? 21.740 12.054 4.211 1.00 84.00 286 LEU A CA 1
ATOM 2199 C C . LEU A 1 286 ? 22.952 11.943 5.146 1.00 84.00 286 LEU A C 1
ATOM 2201 O O . LEU A 1 286 ? 24.101 12.059 4.711 1.00 84.00 286 LEU A O 1
ATOM 2205 N N . SER A 1 287 ? 22.682 11.713 6.432 1.00 82.00 287 SER A N 1
ATOM 2206 C CA . SER A 1 287 ? 23.718 11.448 7.432 1.00 82.00 287 SER A CA 1
ATOM 2207 C C . SER A 1 287 ? 24.595 10.252 7.036 1.00 82.00 287 SER A C 1
ATOM 2209 O O . SER A 1 287 ? 24.125 9.300 6.411 1.00 82.00 287 SER A O 1
ATOM 2211 N N . LEU A 1 288 ? 25.872 10.297 7.427 1.00 82.44 288 LEU A N 1
ATOM 2212 C CA . LEU A 1 288 ? 26.773 9.138 7.357 1.00 82.44 288 LEU A CA 1
ATOM 2213 C C . LEU A 1 288 ? 26.560 8.170 8.528 1.00 82.44 288 LEU A C 1
ATOM 2215 O O . LEU A 1 288 ? 26.944 7.010 8.433 1.00 82.44 288 LEU A O 1
ATOM 2219 N N . ASP A 1 289 ? 25.972 8.658 9.620 1.00 89.31 289 ASP A N 1
ATOM 2220 C CA . ASP A 1 289 ? 25.547 7.839 10.750 1.00 89.31 289 ASP A CA 1
ATOM 2221 C C . ASP A 1 289 ? 24.271 7.065 10.387 1.00 89.31 289 ASP A C 1
ATOM 2223 O O . ASP A 1 289 ? 23.312 7.661 9.890 1.00 89.31 289 ASP A O 1
ATOM 2227 N N . THR A 1 290 ? 24.280 5.748 10.602 1.00 84.38 290 THR A N 1
ATOM 2228 C CA . THR A 1 290 ? 23.225 4.828 10.145 1.00 84.38 290 THR A CA 1
ATOM 2229 C C . THR A 1 290 ? 21.872 5.123 10.788 1.00 84.38 290 THR A C 1
ATOM 2231 O O . THR A 1 290 ? 20.861 5.177 10.082 1.00 84.38 290 THR A O 1
ATOM 2234 N N . ASP A 1 291 ? 21.843 5.371 12.095 1.00 86.75 291 ASP A N 1
ATOM 2235 C CA . ASP A 1 291 ? 20.596 5.599 12.831 1.00 86.75 291 ASP A CA 1
ATOM 2236 C C . ASP A 1 291 ? 20.001 6.955 12.442 1.00 86.75 291 ASP A C 1
ATOM 2238 O O . ASP A 1 291 ? 18.848 7.045 12.011 1.00 86.75 291 ASP A O 1
ATOM 2242 N N . ALA A 1 292 ? 20.827 8.007 12.438 1.00 87.69 292 ALA A N 1
ATOM 2243 C CA . ALA A 1 292 ? 20.408 9.329 11.989 1.00 87.69 292 ALA A CA 1
ATOM 2244 C C . ALA A 1 292 ? 19.975 9.342 10.511 1.00 87.69 292 ALA A C 1
ATOM 2246 O O . ALA A 1 292 ? 19.063 10.084 10.140 1.00 87.69 292 ALA A O 1
ATOM 2247 N N . LYS A 1 293 ? 20.605 8.533 9.648 1.00 89.44 293 LYS A N 1
ATOM 2248 C CA . LYS A 1 293 ? 20.190 8.363 8.247 1.00 89.44 293 LYS A CA 1
ATOM 2249 C C . LYS A 1 293 ? 18.799 7.737 8.166 1.00 89.44 293 LYS A C 1
ATOM 2251 O O . LYS A 1 293 ? 17.964 8.224 7.405 1.00 89.44 293 LYS A O 1
ATOM 2256 N N . THR A 1 294 ? 18.551 6.685 8.940 1.00 91.06 294 THR A N 1
ATOM 2257 C CA . THR A 1 294 ? 17.257 5.990 8.992 1.00 91.06 294 THR A CA 1
ATOM 2258 C C . THR A 1 294 ? 16.150 6.950 9.425 1.00 91.06 294 THR A C 1
ATOM 2260 O O . THR A 1 294 ? 15.130 7.061 8.742 1.00 91.06 294 THR A O 1
ATOM 2263 N N . ASP A 1 295 ? 16.375 7.735 10.479 1.00 91.38 295 ASP A N 1
ATOM 2264 C CA . ASP A 1 295 ? 15.412 8.734 10.957 1.00 91.38 295 ASP A CA 1
ATOM 2265 C C . ASP A 1 295 ? 15.144 9.848 9.939 1.00 91.38 295 ASP A C 1
ATOM 2267 O O . ASP A 1 295 ? 13.995 10.261 9.740 1.00 91.38 295 ASP A O 1
ATOM 2271 N N . GLN A 1 296 ? 16.181 10.306 9.233 1.00 91.31 296 GLN A N 1
ATOM 2272 C CA . GLN A 1 296 ? 16.017 11.261 8.139 1.00 91.31 296 GLN A CA 1
ATOM 2273 C C . GLN A 1 296 ? 15.172 10.679 7.003 1.00 91.31 296 GLN A C 1
ATOM 2275 O O . GLN A 1 296 ? 14.250 11.348 6.535 1.00 91.31 296 GLN A O 1
ATOM 2280 N N . ILE A 1 297 ? 15.437 9.436 6.585 1.00 92.75 297 ILE A N 1
ATOM 2281 C CA . ILE A 1 297 ? 14.646 8.756 5.551 1.00 92.75 297 ILE A CA 1
ATOM 2282 C C . ILE A 1 297 ? 13.186 8.645 5.996 1.00 92.75 297 ILE A C 1
ATOM 2284 O O . ILE A 1 297 ? 12.303 9.055 5.243 1.00 92.75 297 ILE A O 1
ATOM 2288 N N . ARG A 1 298 ? 12.918 8.177 7.223 1.00 95.06 298 ARG A N 1
ATOM 2289 C CA . ARG A 1 298 ? 11.557 8.084 7.779 1.00 95.06 298 ARG A CA 1
ATOM 2290 C C . ARG A 1 298 ? 10.828 9.428 7.696 1.00 95.06 298 ARG A C 1
ATOM 2292 O O . ARG A 1 298 ? 9.736 9.504 7.139 1.00 95.06 298 ARG A O 1
ATOM 2299 N N . SER A 1 299 ? 11.455 10.504 8.174 1.00 93.81 299 SER A N 1
ATOM 2300 C CA . SER A 1 299 ? 10.875 11.856 8.154 1.00 93.81 299 SER A CA 1
ATOM 2301 C C . SER A 1 299 ? 10.555 12.342 6.733 1.00 93.81 299 SER A C 1
ATOM 2303 O O . SER A 1 299 ? 9.467 12.863 6.469 1.00 93.81 299 SER A O 1
ATOM 2305 N N . ILE A 1 300 ? 11.469 12.112 5.785 1.00 92.62 300 ILE A N 1
ATOM 2306 C CA . ILE A 1 300 ? 11.272 12.475 4.376 1.00 92.62 300 ILE A CA 1
ATOM 2307 C C . ILE A 1 300 ? 10.114 11.684 3.763 1.00 92.62 300 ILE A C 1
ATOM 2309 O O . ILE A 1 300 ? 9.294 12.272 3.059 1.00 92.62 300 ILE A O 1
ATOM 2313 N N . LEU A 1 301 ? 10.018 10.380 4.034 1.00 94.69 301 LEU A N 1
ATOM 2314 C CA . LEU A 1 301 ? 8.951 9.535 3.500 1.00 94.69 301 LEU A CA 1
ATOM 2315 C C . LEU A 1 301 ? 7.583 9.874 4.104 1.00 94.69 301 LEU A C 1
ATOM 2317 O O . LEU A 1 301 ? 6.604 9.948 3.365 1.00 94.69 301 LEU A O 1
ATOM 2321 N N . VAL A 1 302 ? 7.501 10.175 5.405 1.00 96.19 302 VAL A N 1
ATOM 2322 C CA . VAL A 1 302 ? 6.261 10.674 6.031 1.00 96.19 302 VAL A CA 1
ATOM 2323 C C . VAL A 1 302 ? 5.811 11.975 5.367 1.00 96.19 302 VAL A C 1
ATOM 2325 O O . VAL A 1 302 ? 4.631 12.132 5.049 1.00 96.19 302 VAL A O 1
ATOM 2328 N N . LYS A 1 303 ? 6.741 12.905 5.118 1.00 93.88 303 LYS A N 1
ATOM 2329 C CA . LYS A 1 303 ? 6.430 14.149 4.407 1.00 93.88 303 LYS A CA 1
ATOM 2330 C C . LYS A 1 303 ? 5.965 13.878 2.974 1.00 93.88 303 LYS A C 1
ATOM 2332 O O . LYS A 1 303 ? 4.937 14.416 2.576 1.00 93.88 303 LYS A O 1
ATOM 2337 N N . LEU A 1 304 ? 6.670 13.016 2.235 1.00 93.81 304 LEU A N 1
ATOM 2338 C CA . LEU A 1 304 ? 6.293 12.605 0.880 1.00 93.81 304 LEU A CA 1
ATOM 2339 C C . LEU A 1 304 ? 4.862 12.059 0.849 1.00 93.81 304 LEU A C 1
ATOM 2341 O O . LEU A 1 304 ? 4.073 12.493 0.018 1.00 93.81 304 LEU A O 1
ATOM 2345 N N . LEU A 1 305 ? 4.508 11.151 1.765 1.00 95.56 305 LEU A N 1
ATOM 2346 C CA . LEU A 1 305 ? 3.159 10.591 1.848 1.00 95.56 305 LEU A CA 1
ATOM 2347 C C . LEU A 1 305 ? 2.096 11.674 2.063 1.00 95.56 305 LEU A C 1
ATOM 2349 O O . LEU A 1 305 ? 1.085 11.686 1.361 1.00 95.56 305 LEU A O 1
ATOM 2353 N N . LYS A 1 306 ? 2.323 12.594 3.009 1.00 95.44 306 LYS A N 1
ATOM 2354 C CA . LYS A 1 306 ? 1.380 13.684 3.307 1.00 95.44 306 LYS A CA 1
ATOM 2355 C C . LYS A 1 306 ? 1.212 14.633 2.119 1.00 95.44 306 LYS A C 1
ATOM 2357 O O . LYS A 1 306 ? 0.083 14.976 1.771 1.00 95.44 306 LYS A O 1
ATOM 2362 N N . ASP A 1 307 ? 2.312 14.994 1.464 1.00 94.06 307 ASP A N 1
ATOM 2363 C CA . ASP A 1 307 ? 2.308 15.857 0.277 1.00 94.06 307 ASP A CA 1
ATOM 2364 C C . ASP A 1 307 ? 1.713 15.158 -0.957 1.00 94.06 307 ASP A C 1
ATOM 2366 O O . ASP A 1 307 ? 1.206 15.818 -1.867 1.00 94.06 307 ASP A O 1
ATOM 2370 N N . PHE A 1 308 ? 1.737 13.823 -0.987 1.00 95.06 308 PHE A N 1
ATOM 2371 C CA . PHE A 1 308 ? 1.175 13.022 -2.069 1.00 95.06 308 PHE A CA 1
ATOM 2372 C C . PHE A 1 308 ? -0.345 12.827 -1.955 1.00 95.06 308 PHE A C 1
ATOM 2374 O O . PHE A 1 308 ? -1.002 12.600 -2.971 1.00 95.06 308 PHE A O 1
ATOM 2381 N N . VAL A 1 309 ? -0.952 12.976 -0.771 1.00 95.06 309 VAL A N 1
ATOM 2382 C CA . VAL A 1 309 ? -2.414 12.839 -0.599 1.00 95.06 309 VAL A CA 1
ATOM 2383 C C . VAL A 1 309 ? -3.220 13.737 -1.560 1.00 95.06 309 VAL A C 1
ATOM 2385 O O . VAL A 1 309 ? -4.077 13.205 -2.269 1.00 95.06 309 VAL A O 1
ATOM 2388 N N . PRO A 1 310 ? -2.931 15.047 -1.705 1.00 94.00 310 PRO A N 1
ATOM 2389 C CA . PRO A 1 310 ? -3.610 15.891 -2.692 1.00 94.00 310 PRO A CA 1
ATOM 2390 C C . PRO A 1 310 ? -3.424 15.443 -4.149 1.00 94.00 310 PRO A C 1
ATOM 2392 O O . PRO A 1 310 ? -4.277 15.728 -4.990 1.00 94.00 310 PRO A O 1
ATOM 2395 N N . VAL A 1 311 ? -2.311 14.773 -4.472 1.00 94.31 311 VAL A N 1
ATOM 2396 C CA . VAL A 1 311 ? -2.082 14.182 -5.800 1.00 94.31 311 VAL A CA 1
ATOM 2397 C C . VAL A 1 311 ? -3.001 12.975 -5.975 1.00 94.31 311 VAL A C 1
ATOM 2399 O O . VAL A 1 311 ? -3.762 12.925 -6.939 1.00 94.31 311 VAL A O 1
ATOM 2402 N N . PHE A 1 312 ? -3.013 12.057 -5.002 1.00 95.44 312 PHE A N 1
ATOM 2403 C CA . PHE A 1 312 ? -3.883 10.879 -4.998 1.00 95.44 312 PHE A CA 1
ATOM 2404 C C . PHE A 1 312 ? -5.368 11.240 -5.145 1.00 95.44 312 PHE A C 1
ATOM 2406 O O . PHE A 1 312 ? -6.094 10.613 -5.920 1.00 95.44 312 PHE A O 1
ATOM 2413 N N . GLU A 1 313 ? -5.835 12.262 -4.427 1.00 93.56 313 GLU A N 1
ATOM 2414 C CA . GLU A 1 313 ? -7.232 12.709 -4.462 1.00 93.56 313 GLU A CA 1
ATOM 2415 C C . GLU A 1 313 ? -7.667 13.189 -5.855 1.00 93.56 313 GLU A C 1
ATOM 2417 O O . GLU A 1 313 ? -8.817 12.971 -6.239 1.00 93.56 313 GLU A O 1
ATOM 2422 N N . LYS A 1 314 ? -6.743 13.766 -6.635 1.00 93.00 314 LYS A N 1
ATOM 2423 C CA . LYS A 1 314 ? -6.992 14.253 -8.002 1.00 93.00 314 LYS A CA 1
ATOM 2424 C C . LYS A 1 314 ? -6.916 13.166 -9.075 1.00 93.00 314 LYS A C 1
ATOM 2426 O O . LYS A 1 314 ? -7.406 13.391 -10.177 1.00 93.00 314 LYS A O 1
ATOM 2431 N N . LEU A 1 315 ? -6.308 12.014 -8.787 1.00 93.19 315 LEU A N 1
ATOM 2432 C CA . LEU A 1 315 ? -6.238 10.903 -9.740 1.00 93.19 315 LEU A CA 1
ATOM 2433 C C . LEU A 1 315 ? -7.628 10.328 -10.021 1.00 93.19 315 LEU A C 1
ATOM 2435 O O . LEU A 1 315 ? -8.450 10.170 -9.112 1.00 93.19 315 LEU A O 1
ATOM 2439 N N . GLU A 1 316 ? -7.868 9.936 -11.268 1.00 89.25 316 GLU A N 1
ATOM 2440 C CA . GLU A 1 316 ? -9.084 9.220 -11.636 1.00 89.25 316 GLU A CA 1
ATOM 2441 C C . GLU A 1 316 ? -8.992 7.727 -11.262 1.00 89.25 316 GLU A C 1
ATOM 2443 O O . GLU A 1 316 ? -7.910 7.146 -11.297 1.00 89.25 316 GLU A O 1
ATOM 2448 N N . PRO A 1 317 ? -10.100 7.069 -10.882 1.00 91.44 317 PRO A N 1
ATOM 2449 C CA . PRO A 1 317 ? -11.402 7.649 -10.563 1.00 91.44 317 PRO A CA 1
ATOM 2450 C C . PRO A 1 317 ? -11.365 8.506 -9.282 1.00 91.44 317 PRO A C 1
ATOM 2452 O O . PRO A 1 317 ? -10.972 8.031 -8.212 1.00 91.44 317 PRO A O 1
ATOM 2455 N N . SER A 1 318 ? -11.809 9.762 -9.378 1.00 89.81 318 SER A N 1
ATOM 2456 C CA . SER A 1 318 ? -11.802 10.720 -8.258 1.00 89.81 318 SER A CA 1
ATOM 2457 C C . SER A 1 318 ? -13.114 10.726 -7.458 1.00 89.81 318 SER A C 1
ATOM 2459 O O . SER A 1 318 ? -13.129 11.064 -6.272 1.00 89.81 318 SER A O 1
ATOM 2461 N N . LYS A 1 319 ? -14.228 10.303 -8.076 1.00 86.88 319 LYS A N 1
ATOM 2462 C CA . LYS A 1 319 ? -15.584 10.335 -7.497 1.00 86.88 319 LYS A CA 1
ATOM 2463 C C . LYS A 1 319 ? -16.361 9.032 -7.721 1.00 86.88 319 LYS A C 1
ATOM 2465 O O . LYS A 1 319 ? -16.008 8.190 -8.545 1.00 86.88 319 LYS A O 1
ATOM 2470 N N . GLY A 1 320 ? -17.469 8.893 -6.990 1.00 88.44 320 GLY A N 1
ATOM 2471 C CA . GLY A 1 320 ? -18.421 7.789 -7.134 1.00 88.44 320 GLY A CA 1
ATOM 2472 C C . GLY A 1 320 ? -17.898 6.440 -6.632 1.00 88.44 320 GLY A C 1
ATOM 2473 O O . GLY A 1 320 ? -16.835 6.348 -6.023 1.00 88.44 320 GLY A O 1
ATOM 2474 N N . LYS A 1 321 ? -18.656 5.370 -6.903 1.00 88.00 321 LYS A N 1
ATOM 2475 C CA . LYS A 1 321 ? -18.354 4.010 -6.412 1.00 88.00 321 LYS A CA 1
ATOM 2476 C C . LYS A 1 321 ? -17.030 3.453 -6.938 1.00 88.00 321 LYS A C 1
ATOM 2478 O O . LYS A 1 321 ? -16.435 2.596 -6.300 1.00 88.00 321 LYS A O 1
ATOM 2483 N N . LEU A 1 322 ? -16.561 3.932 -8.092 1.00 89.06 322 LEU A N 1
ATOM 2484 C CA . LEU A 1 322 ? -15.328 3.440 -8.705 1.00 89.06 322 LEU A CA 1
ATOM 2485 C C . LEU A 1 322 ? -14.065 3.910 -7.981 1.00 89.06 322 LEU A C 1
ATOM 2487 O O . LEU A 1 322 ? -13.041 3.243 -8.102 1.00 89.06 322 LEU A O 1
ATOM 2491 N N . ARG A 1 323 ? -14.138 4.988 -7.183 1.00 92.81 323 ARG A N 1
ATOM 2492 C CA . ARG A 1 323 ? -12.984 5.496 -6.424 1.00 92.81 323 ARG A CA 1
ATOM 2493 C C . ARG A 1 323 ? -12.342 4.416 -5.554 1.00 92.81 323 ARG A C 1
ATOM 2495 O O . ARG A 1 323 ? -11.128 4.376 -5.447 1.00 92.81 323 ARG A O 1
ATOM 2502 N N . GLN A 1 324 ? -13.129 3.496 -4.988 1.00 91.56 324 GLN A N 1
ATOM 2503 C CA . GLN A 1 324 ? -12.618 2.439 -4.104 1.00 91.56 324 GLN A CA 1
ATOM 2504 C C . GLN A 1 324 ? -11.654 1.465 -4.805 1.00 91.56 324 GLN A C 1
ATOM 2506 O O . GLN A 1 324 ? -10.893 0.775 -4.140 1.00 91.56 324 GLN A O 1
ATOM 2511 N N . PHE A 1 325 ? -11.685 1.400 -6.141 1.00 94.69 325 PHE A N 1
ATOM 2512 C CA . PHE A 1 325 ? -10.783 0.569 -6.940 1.00 94.69 325 PHE A CA 1
ATOM 2513 C C . PHE A 1 325 ? -9.514 1.316 -7.366 1.00 94.69 325 PHE A C 1
ATOM 2515 O O . PHE A 1 325 ? -8.668 0.737 -8.049 1.00 94.69 325 PHE A O 1
ATOM 2522 N N . LYS A 1 326 ? -9.361 2.584 -6.977 1.00 96.25 326 LYS A N 1
ATOM 2523 C CA . LYS A 1 326 ? -8.137 3.354 -7.177 1.00 96.25 326 LYS A CA 1
ATOM 2524 C C . LYS A 1 326 ? -7.120 3.028 -6.087 1.00 96.25 326 LYS A C 1
ATOM 2526 O O . LYS A 1 326 ? -7.436 3.141 -4.900 1.00 96.25 326 LYS A O 1
ATOM 2531 N N . ALA A 1 327 ? -5.899 2.702 -6.491 1.00 98.12 327 ALA A N 1
ATOM 2532 C CA . ALA A 1 327 ? -4.775 2.515 -5.581 1.00 98.12 327 ALA A CA 1
ATOM 2533 C C . ALA A 1 327 ? -3.485 3.103 -6.166 1.00 98.12 327 ALA A C 1
ATOM 2535 O O . ALA A 1 327 ? -3.306 3.114 -7.381 1.00 98.12 327 ALA A O 1
ATOM 2536 N N . VAL A 1 328 ? -2.582 3.563 -5.303 1.00 98.50 328 VAL A N 1
ATOM 2537 C CA . VAL A 1 328 ? -1.198 3.905 -5.655 1.00 98.50 328 VAL A CA 1
ATOM 2538 C C . VAL A 1 328 ? -0.259 3.005 -4.860 1.00 98.50 328 VAL A C 1
ATOM 2540 O O . VAL A 1 328 ? -0.480 2.809 -3.673 1.00 98.50 328 VAL A O 1
ATOM 2543 N N . ILE A 1 329 ? 0.792 2.487 -5.488 1.00 98.44 329 ILE A N 1
ATOM 2544 C CA . ILE A 1 329 ? 1.863 1.724 -4.846 1.00 98.44 329 ILE A CA 1
ATOM 2545 C C . ILE A 1 329 ? 3.173 2.489 -5.049 1.00 98.44 329 ILE A C 1
ATOM 2547 O O . ILE A 1 329 ? 3.635 2.664 -6.178 1.00 98.44 329 ILE A O 1
ATOM 2551 N N . LEU A 1 330 ? 3.767 2.960 -3.954 1.00 97.81 330 LEU A N 1
ATOM 2552 C CA . LEU A 1 330 ? 5.088 3.584 -3.945 1.00 97.81 330 LEU A CA 1
ATOM 2553 C C . LEU A 1 330 ? 6.123 2.519 -3.580 1.00 97.81 330 LEU A C 1
ATOM 2555 O O . LEU A 1 330 ? 6.063 1.963 -2.489 1.00 97.81 330 LEU A O 1
ATOM 2559 N N . ILE A 1 331 ? 7.035 2.214 -4.500 1.00 96.75 331 ILE A N 1
ATOM 2560 C CA . ILE A 1 331 ? 8.011 1.121 -4.411 1.00 96.75 331 ILE A CA 1
ATOM 2561 C C . ILE A 1 331 ? 9.371 1.701 -4.009 1.00 96.75 331 ILE A C 1
ATOM 2563 O O . ILE A 1 331 ? 9.842 2.647 -4.643 1.00 96.75 331 ILE A O 1
ATOM 2567 N N . PHE A 1 332 ? 10.020 1.120 -3.001 1.00 95.12 332 PHE A N 1
ATOM 2568 C CA . PHE A 1 332 ? 11.285 1.592 -2.429 1.00 95.12 332 PHE A CA 1
ATOM 2569 C C . PHE A 1 332 ? 12.393 0.538 -2.581 1.00 95.12 332 PHE A C 1
ATOM 2571 O O . PHE A 1 332 ? 12.781 -0.102 -1.606 1.00 95.12 332 PHE A O 1
ATOM 2578 N N . PRO A 1 333 ? 12.938 0.350 -3.794 1.00 91.69 333 PRO A N 1
ATOM 2579 C CA . PRO A 1 333 ? 13.939 -0.692 -4.064 1.00 91.69 333 PRO A CA 1
ATOM 2580 C C . PRO A 1 333 ? 15.280 -0.478 -3.347 1.00 91.69 333 PRO A C 1
ATOM 2582 O O . PRO A 1 333 ? 16.078 -1.401 -3.234 1.00 91.69 333 PRO A O 1
ATOM 2585 N N . ASP A 1 334 ? 15.531 0.743 -2.879 1.00 90.56 334 ASP A N 1
ATOM 2586 C CA . ASP A 1 334 ? 16.766 1.125 -2.196 1.00 90.56 334 ASP A CA 1
ATOM 2587 C C . ASP A 1 334 ? 16.727 0.823 -0.685 1.00 90.56 334 ASP A C 1
ATOM 2589 O O . ASP A 1 334 ? 17.765 0.887 -0.027 1.00 90.56 334 ASP A O 1
ATOM 2593 N N . ILE A 1 335 ? 15.545 0.516 -0.132 1.00 91.19 335 ILE A N 1
ATOM 2594 C CA . ILE A 1 335 ? 15.388 0.080 1.259 1.00 91.19 335 ILE A CA 1
ATOM 2595 C C . ILE A 1 335 ? 15.695 -1.411 1.312 1.00 91.19 335 ILE A C 1
ATOM 2597 O O . ILE A 1 335 ? 15.041 -2.216 0.646 1.00 91.19 335 ILE A O 1
ATOM 2601 N N . LYS A 1 336 ? 16.698 -1.792 2.102 1.00 88.06 336 LYS A N 1
ATOM 2602 C CA . LYS A 1 336 ? 17.084 -3.200 2.217 1.00 88.06 336 LYS A CA 1
ATOM 2603 C C . LYS A 1 336 ? 16.013 -3.989 2.973 1.00 88.06 336 LYS A C 1
ATOM 2605 O O . LYS A 1 336 ? 15.400 -3.434 3.884 1.00 88.06 336 LYS A O 1
ATOM 2610 N N . PRO A 1 337 ? 15.845 -5.296 2.699 1.00 84.38 337 PRO A N 1
ATOM 2611 C CA . PRO A 1 337 ? 14.928 -6.145 3.464 1.00 84.38 337 PRO A CA 1
ATOM 2612 C C . PRO A 1 337 ? 15.147 -6.071 4.982 1.00 84.38 337 PRO A C 1
ATOM 2614 O O . PRO A 1 337 ? 14.181 -6.028 5.739 1.00 84.38 337 PRO A O 1
ATOM 2617 N N . SER A 1 338 ? 16.407 -5.962 5.419 1.00 85.06 338 SER A N 1
ATOM 2618 C CA . SER A 1 338 ? 16.776 -5.834 6.833 1.00 85.06 338 SER A CA 1
ATOM 2619 C C . SER A 1 338 ? 16.363 -4.506 7.478 1.00 85.06 338 SER A C 1
ATOM 2621 O O . SER A 1 338 ? 16.210 -4.444 8.687 1.00 85.06 338 SER A O 1
ATOM 2623 N N . GLU A 1 339 ? 16.197 -3.445 6.687 1.00 89.62 339 GLU A N 1
ATOM 2624 C CA . GLU A 1 339 ? 15.812 -2.099 7.143 1.00 89.62 339 GLU A CA 1
ATOM 2625 C C . GLU A 1 339 ? 14.307 -1.844 6.940 1.00 89.62 339 GLU A C 1
ATOM 2627 O O . GLU A 1 339 ? 13.771 -0.828 7.382 1.00 89.62 339 GLU A O 1
ATOM 2632 N N . ALA A 1 340 ? 13.616 -2.738 6.224 1.00 92.25 340 ALA A N 1
ATOM 2633 C CA . ALA A 1 340 ? 12.267 -2.493 5.736 1.00 92.25 340 ALA A CA 1
ATOM 2634 C C . ALA A 1 340 ? 11.240 -2.389 6.864 1.00 92.25 340 ALA A C 1
ATOM 2636 O O . ALA A 1 340 ? 10.442 -1.460 6.836 1.00 92.25 340 ALA A O 1
ATOM 2637 N N . HIS A 1 341 ? 11.305 -3.269 7.864 1.00 91.31 341 HIS A N 1
ATOM 2638 C CA . HIS A 1 341 ? 10.456 -3.190 9.059 1.00 91.31 341 HIS A CA 1
ATOM 2639 C C . HIS A 1 341 ? 10.622 -1.826 9.749 1.00 91.31 341 HIS A C 1
ATOM 2641 O O . HIS A 1 341 ? 9.679 -1.062 9.935 1.00 91.31 341 HIS A O 1
ATOM 2647 N N . ASP A 1 342 ? 11.871 -1.451 10.012 1.00 91.81 342 ASP A N 1
ATOM 2648 C CA . ASP A 1 342 ? 12.207 -0.234 10.738 1.00 91.81 342 ASP A CA 1
ATOM 2649 C C . ASP A 1 342 ? 11.830 1.044 9.988 1.00 91.81 342 ASP A C 1
ATOM 2651 O O . ASP A 1 342 ? 11.542 2.059 10.623 1.00 91.81 342 ASP A O 1
ATOM 2655 N N . ILE A 1 343 ? 11.846 1.044 8.657 1.00 95.06 343 ILE A N 1
ATOM 2656 C CA . ILE A 1 343 ? 11.527 2.232 7.862 1.00 95.06 343 ILE A CA 1
ATOM 2657 C C . ILE A 1 343 ? 10.056 2.241 7.439 1.00 95.06 343 ILE A C 1
ATOM 2659 O O . ILE A 1 343 ? 9.370 3.230 7.689 1.00 95.06 343 ILE A O 1
ATOM 2663 N N . ILE A 1 344 ? 9.569 1.185 6.787 1.00 96.81 344 ILE A N 1
ATOM 2664 C CA . ILE A 1 344 ? 8.233 1.148 6.176 1.00 96.81 344 ILE A CA 1
ATOM 2665 C C . ILE A 1 344 ? 7.146 1.174 7.251 1.00 96.81 344 ILE A C 1
ATOM 2667 O O . ILE A 1 344 ? 6.249 2.016 7.164 1.00 96.81 344 ILE A O 1
ATOM 2671 N N . ASP A 1 345 ? 7.257 0.339 8.285 1.00 95.00 345 ASP A N 1
ATOM 2672 C CA . ASP A 1 345 ? 6.224 0.238 9.321 1.00 95.00 345 ASP A CA 1
ATOM 2673 C C . ASP A 1 345 ? 6.194 1.523 10.153 1.00 95.00 345 ASP A C 1
ATOM 2675 O O . ASP A 1 345 ? 5.135 2.111 10.378 1.00 95.00 345 ASP A O 1
ATOM 2679 N N . ALA A 1 346 ? 7.368 2.056 10.510 1.00 94.56 346 ALA A N 1
ATOM 2680 C CA . ALA A 1 346 ? 7.471 3.327 11.225 1.00 94.56 346 ALA A CA 1
ATOM 2681 C C . ALA A 1 346 ? 6.872 4.502 10.430 1.00 94.56 346 ALA A C 1
ATOM 2683 O O . ALA A 1 346 ? 6.208 5.366 11.010 1.00 94.56 346 ALA A O 1
ATOM 2684 N N . VAL A 1 347 ? 7.097 4.556 9.112 1.00 97.00 347 VAL A N 1
ATOM 2685 C CA . VAL A 1 347 ? 6.511 5.583 8.235 1.00 97.00 347 VAL A CA 1
ATOM 2686 C C . VAL A 1 347 ? 4.996 5.419 8.147 1.00 97.00 347 VAL A C 1
ATOM 2688 O O . VAL A 1 347 ? 4.275 6.417 8.233 1.00 97.00 347 VAL A O 1
ATOM 2691 N N . GLN A 1 348 ? 4.503 4.187 8.004 1.00 96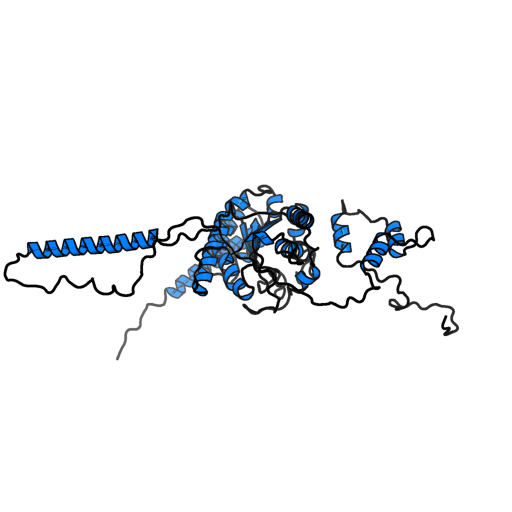.12 348 GLN A N 1
ATOM 2692 C CA . GLN A 1 348 ? 3.072 3.911 7.941 1.00 96.12 348 GLN A CA 1
ATOM 2693 C C . GLN A 1 348 ? 2.370 4.319 9.237 1.00 96.12 348 GLN A C 1
ATOM 2695 O O . GLN A 1 348 ? 1.403 5.081 9.176 1.00 96.12 348 GLN A O 1
ATOM 2700 N N . VAL A 1 349 ? 2.901 3.920 10.396 1.00 94.12 349 VAL A N 1
ATOM 2701 C CA . VAL A 1 349 ? 2.345 4.250 11.717 1.00 94.12 349 VAL A CA 1
ATOM 2702 C C . VAL A 1 349 ? 2.283 5.766 11.917 1.00 94.12 349 VAL A C 1
ATOM 2704 O O . VAL A 1 349 ? 1.247 6.295 12.323 1.00 94.12 349 VAL A O 1
ATOM 2707 N N . GLN A 1 350 ? 3.348 6.493 11.560 1.00 95.25 350 GLN A N 1
ATOM 2708 C CA . GLN A 1 350 ? 3.399 7.959 11.661 1.00 95.25 350 GLN A CA 1
ATOM 2709 C C . GLN A 1 350 ? 2.442 8.680 10.700 1.00 95.25 350 GLN A C 1
ATOM 2711 O O . GLN A 1 350 ? 1.988 9.793 10.986 1.00 95.25 350 GLN A O 1
ATOM 2716 N N . ALA A 1 351 ? 2.147 8.084 9.545 1.00 95.44 351 ALA A N 1
ATOM 2717 C CA . ALA A 1 351 ? 1.218 8.643 8.569 1.00 95.44 351 ALA A CA 1
ATOM 2718 C C . ALA A 1 351 ? -0.246 8.256 8.845 1.00 95.44 351 ALA A C 1
ATOM 2720 O O . ALA A 1 351 ? -1.148 8.955 8.385 1.00 95.44 351 ALA A O 1
ATOM 2721 N N . LYS A 1 352 ? -0.494 7.178 9.599 1.00 95.00 352 LYS A N 1
ATOM 2722 C CA . LYS A 1 352 ? -1.806 6.529 9.716 1.00 95.00 352 LYS A CA 1
ATOM 2723 C C . LYS A 1 352 ? -2.925 7.466 10.162 1.00 95.00 352 LYS A C 1
ATOM 2725 O O . LYS A 1 352 ? -3.959 7.506 9.505 1.00 95.00 352 LYS A O 1
ATOM 2730 N N . GLU A 1 353 ? -2.702 8.249 11.218 1.00 94.94 353 GLU A N 1
ATOM 2731 C CA . GLU A 1 353 ? -3.686 9.220 11.727 1.00 94.94 353 GLU A CA 1
ATOM 2732 C C . GLU A 1 353 ? -4.133 10.190 10.620 1.00 94.94 353 GLU A C 1
ATOM 2734 O O . GLU A 1 353 ? -5.318 10.277 10.310 1.00 94.94 353 GLU A O 1
ATOM 2739 N N . PHE A 1 354 ? -3.171 10.818 9.936 1.00 96.25 354 PHE A N 1
ATOM 2740 C CA . PHE A 1 354 ? -3.440 11.767 8.852 1.00 96.25 354 PHE A CA 1
ATOM 2741 C C . PHE A 1 354 ? -4.183 11.133 7.666 1.00 96.25 354 PHE A C 1
ATOM 2743 O O . PHE A 1 354 ? -5.005 11.782 7.024 1.00 96.25 354 PHE A O 1
ATOM 2750 N N . PHE A 1 355 ? -3.887 9.873 7.339 1.00 97.50 355 PHE A N 1
ATOM 2751 C CA . PHE A 1 355 ? -4.563 9.172 6.245 1.00 97.50 355 PHE A CA 1
ATOM 2752 C C . PHE A 1 355 ? -6.009 8.827 6.605 1.00 97.50 355 PHE A C 1
ATOM 2754 O O . PHE A 1 355 ? -6.903 9.060 5.789 1.00 97.50 355 PHE A O 1
ATOM 2761 N N . VAL A 1 356 ? -6.249 8.335 7.823 1.00 97.00 356 VAL A N 1
ATOM 2762 C CA . VAL A 1 356 ? -7.589 7.951 8.287 1.00 97.00 356 VAL A CA 1
ATOM 2763 C C . VAL A 1 356 ? -8.521 9.161 8.353 1.00 97.00 356 VAL A C 1
ATOM 2765 O O . VAL A 1 356 ? -9.634 9.078 7.838 1.00 97.00 356 VAL A O 1
ATOM 2768 N N . GLU A 1 357 ? -8.050 10.308 8.856 1.00 95.56 357 GLU A N 1
ATOM 2769 C CA . GLU A 1 357 ? -8.800 11.582 8.848 1.00 95.56 357 GLU A CA 1
ATOM 2770 C C . GLU A 1 357 ? -9.212 12.029 7.432 1.00 95.56 357 GLU A C 1
ATOM 2772 O O . GLU A 1 357 ? -10.215 12.712 7.237 1.00 95.56 357 GLU A O 1
ATOM 2777 N N . ARG A 1 358 ? -8.456 11.627 6.405 1.00 95.56 358 ARG A N 1
ATOM 2778 C CA . ARG A 1 358 ? -8.740 11.927 4.992 1.00 95.56 358 ARG A CA 1
ATOM 2779 C C . ARG A 1 358 ? -9.577 10.845 4.296 1.00 95.56 358 ARG A C 1
ATOM 2781 O O . ARG A 1 358 ? -9.782 10.916 3.082 1.00 95.56 358 ARG A O 1
ATOM 2788 N N . GLY A 1 359 ? -10.036 9.820 5.016 1.00 96.00 359 GLY A N 1
ATOM 2789 C CA . GLY A 1 359 ? -10.736 8.673 4.428 1.00 96.00 359 GLY A CA 1
ATOM 2790 C C . GLY A 1 359 ? -9.855 7.831 3.504 1.00 96.00 359 GLY A C 1
ATOM 2791 O O . GLY A 1 359 ? -10.336 7.241 2.527 1.00 96.00 359 GLY A O 1
ATOM 2792 N N . LEU A 1 360 ? -8.553 7.796 3.785 1.00 97.31 360 LEU A N 1
ATOM 2793 C CA . LEU A 1 360 ? -7.554 7.009 3.077 1.00 97.31 360 LEU A CA 1
ATOM 2794 C C . LEU A 1 360 ? -6.957 5.946 3.999 1.00 97.31 360 LEU A C 1
ATOM 2796 O O . LEU A 1 360 ? -6.948 6.075 5.218 1.00 97.31 360 LEU A O 1
ATOM 2800 N N . MET A 1 361 ? -6.410 4.905 3.385 1.00 95.94 361 MET A N 1
ATOM 2801 C CA . MET A 1 361 ? -5.570 3.919 4.051 1.00 95.94 361 MET A CA 1
ATOM 2802 C C . MET A 1 361 ? -4.191 3.908 3.410 1.00 95.94 361 MET A C 1
ATOM 2804 O O . MET A 1 361 ? -4.079 3.962 2.182 1.00 95.94 361 MET A O 1
ATOM 2808 N N . CYS A 1 362 ? -3.167 3.815 4.256 1.00 95.62 362 CYS A N 1
ATOM 2809 C CA . CYS A 1 362 ? -1.790 3.533 3.875 1.00 95.62 362 CYS A CA 1
ATOM 2810 C C . CYS A 1 362 ? -1.420 2.157 4.438 1.00 95.62 362 CYS A C 1
ATOM 2812 O O . CYS A 1 362 ? -1.524 1.953 5.648 1.00 95.62 362 CYS A O 1
ATOM 2814 N N . GLY A 1 363 ? -1.065 1.217 3.567 1.00 95.25 363 GLY A N 1
ATOM 2815 C CA . GLY A 1 363 ? -0.592 -0.108 3.955 1.00 95.25 363 GLY A CA 1
ATOM 2816 C C . GLY A 1 363 ? 0.915 -0.229 3.780 1.00 95.25 363 GLY A C 1
ATOM 2817 O O . GLY A 1 363 ? 1.461 0.223 2.772 1.00 95.25 363 GLY A O 1
ATOM 2818 N N . GLU A 1 364 ? 1.546 -0.849 4.761 1.00 95.62 364 GLU A N 1
ATOM 2819 C CA . GLU A 1 364 ? 2.938 -1.260 4.824 1.00 95.62 364 GLU A CA 1
ATOM 2820 C C . GLU A 1 364 ? 3.114 -2.633 4.175 1.00 95.62 364 GLU A C 1
ATOM 2822 O O . GLU A 1 364 ? 2.359 -3.565 4.443 1.00 95.62 364 GLU A O 1
ATOM 2827 N N . PHE A 1 365 ? 4.088 -2.757 3.278 1.00 96.19 365 PHE A N 1
ATOM 2828 C CA . PHE A 1 365 ? 4.393 -4.021 2.626 1.00 96.19 365 PHE A CA 1
ATOM 2829 C C . PHE A 1 365 ? 5.907 -4.184 2.545 1.00 96.19 365 PHE A C 1
ATOM 2831 O O . PHE A 1 365 ? 6.610 -3.335 1.994 1.00 96.19 365 PHE A O 1
ATOM 2838 N N . HIS A 1 366 ? 6.423 -5.300 3.050 1.00 94.62 366 HIS A N 1
ATOM 2839 C CA . HIS A 1 366 ? 7.812 -5.720 2.851 1.00 94.62 366 HIS A CA 1
ATOM 2840 C C . HIS A 1 366 ? 7.944 -7.235 3.026 1.00 94.62 366 HIS A C 1
ATOM 2842 O O . HIS A 1 366 ? 7.063 -7.898 3.562 1.00 94.62 366 HIS A O 1
ATOM 2848 N N . GLU A 1 367 ? 9.053 -7.803 2.563 1.00 90.62 367 GLU A N 1
ATOM 2849 C CA . GLU A 1 367 ? 9.281 -9.252 2.512 1.00 90.62 367 GLU A CA 1
ATOM 2850 C C . GLU A 1 367 ? 9.135 -9.987 3.868 1.00 90.62 367 GLU A C 1
ATOM 2852 O O . GLU A 1 367 ? 8.759 -11.161 3.914 1.00 90.62 367 GLU A O 1
ATOM 2857 N N . THR A 1 368 ? 9.452 -9.310 4.967 1.00 89.62 368 THR A N 1
ATOM 2858 C CA . THR A 1 368 ? 9.447 -9.847 6.338 1.00 89.62 368 THR A CA 1
ATOM 2859 C C . THR A 1 368 ? 8.215 -9.431 7.141 1.00 89.62 368 THR A C 1
ATOM 2861 O O . THR A 1 368 ? 8.182 -9.618 8.352 1.00 89.62 368 THR A O 1
ATOM 2864 N N . ASN A 1 369 ? 7.193 -8.863 6.493 1.00 91.94 369 ASN A N 1
ATOM 2865 C CA . ASN A 1 369 ? 6.003 -8.403 7.197 1.00 91.94 369 ASN A CA 1
ATOM 2866 C C . ASN A 1 369 ? 5.247 -9.591 7.820 1.00 91.94 369 ASN A C 1
ATOM 2868 O O . ASN A 1 369 ? 4.990 -10.598 7.150 1.00 91.94 369 ASN A O 1
ATOM 2872 N N . ASN A 1 370 ? 4.912 -9.464 9.106 1.00 91.06 370 ASN A N 1
ATOM 2873 C CA . ASN A 1 370 ? 4.214 -10.482 9.895 1.00 91.06 370 ASN A CA 1
ATOM 2874 C C . ASN A 1 370 ? 2.794 -10.063 10.296 1.00 91.06 370 ASN A C 1
ATOM 2876 O O . ASN A 1 370 ? 2.186 -10.714 11.144 1.00 91.06 370 ASN A O 1
ATOM 2880 N N . ALA A 1 371 ? 2.238 -9.011 9.690 1.00 90.12 371 ALA A N 1
ATOM 2881 C CA . ALA A 1 371 ? 0.836 -8.681 9.884 1.00 90.12 371 ALA A CA 1
ATOM 2882 C C . ALA A 1 371 ? -0.023 -9.831 9.346 1.00 90.12 371 ALA A C 1
ATOM 2884 O O . ALA A 1 371 ? 0.038 -10.193 8.164 1.00 90.12 371 ALA A O 1
ATOM 2885 N N . SER A 1 372 ? -0.797 -10.434 10.242 1.00 91.44 372 SER A N 1
ATOM 2886 C CA . SER A 1 372 ? -1.602 -11.600 9.926 1.00 91.44 372 SER A CA 1
ATOM 2887 C C . SER A 1 372 ? -2.857 -11.236 9.129 1.00 91.44 372 SER A C 1
ATOM 2889 O O . SER A 1 372 ? -3.381 -10.119 9.163 1.00 91.44 372 SER A O 1
ATOM 2891 N N . GLY A 1 373 ? -3.360 -12.201 8.364 1.00 90.56 373 GLY A N 1
ATOM 2892 C CA . GLY A 1 373 ? -4.604 -12.058 7.630 1.00 90.56 373 GLY A CA 1
ATOM 2893 C C . GLY A 1 373 ? -5.814 -12.086 8.564 1.00 90.56 373 GLY A C 1
ATOM 2894 O O . GLY A 1 373 ? -5.908 -12.925 9.452 1.00 90.56 373 GLY A O 1
ATOM 2895 N N . LEU A 1 374 ? -6.826 -11.264 8.267 1.00 88.94 374 LEU A N 1
ATOM 2896 C CA . LEU A 1 374 ? -8.063 -11.125 9.062 1.00 88.94 374 LEU A CA 1
ATOM 2897 C C . LEU A 1 374 ? -8.849 -12.427 9.336 1.00 88.94 374 LEU A C 1
ATOM 2899 O O . LEU A 1 374 ? -9.790 -12.416 10.121 1.00 88.94 374 LEU A O 1
ATOM 2903 N N . ARG A 1 375 ? -8.562 -13.517 8.617 1.00 89.62 375 ARG A N 1
ATOM 2904 C CA . ARG A 1 375 ? -9.261 -14.812 8.736 1.00 89.62 375 ARG A CA 1
ATOM 2905 C C . ARG A 1 375 ? -8.318 -15.992 8.962 1.00 89.62 375 ARG A C 1
ATOM 2907 O O . ARG A 1 375 ? -8.783 -17.125 9.033 1.00 89.62 375 ARG A O 1
ATOM 2914 N N . ASN A 1 376 ? -7.011 -15.747 8.990 1.00 91.38 376 ASN A N 1
ATOM 2915 C CA . ASN A 1 376 ? -6.006 -16.779 9.188 1.00 91.38 376 ASN A CA 1
ATOM 2916 C C . ASN A 1 376 ? -4.735 -16.143 9.750 1.00 91.38 376 ASN A C 1
ATOM 2918 O O . ASN A 1 376 ? -4.003 -15.465 9.029 1.00 91.38 376 ASN A O 1
ATOM 2922 N N . GLU A 1 377 ? -4.472 -16.413 11.025 1.00 91.31 377 GLU A N 1
ATOM 2923 C CA . GLU A 1 377 ? -3.330 -15.866 11.760 1.00 91.31 377 GLU A CA 1
ATOM 2924 C C . GLU A 1 377 ? -1.974 -16.336 11.211 1.00 91.31 377 GLU A C 1
ATOM 2926 O O . GLU A 1 377 ? -0.976 -15.633 11.336 1.00 91.31 377 GLU A O 1
ATOM 2931 N N . ASN A 1 378 ? -1.948 -17.486 10.530 1.00 91.12 378 ASN A N 1
ATOM 2932 C CA . ASN A 1 378 ? -0.742 -18.072 9.939 1.00 91.12 378 ASN A CA 1
ATOM 2933 C C . ASN A 1 378 ? -0.485 -17.618 8.491 1.00 91.12 378 ASN A C 1
ATOM 2935 O O . ASN A 1 378 ? 0.389 -18.172 7.820 1.00 91.12 378 ASN A O 1
ATOM 2939 N N . PHE A 1 379 ? -1.273 -16.669 7.978 1.00 93.12 379 PHE A N 1
ATOM 2940 C CA . PHE A 1 379 ? -1.153 -16.134 6.624 1.00 93.12 379 PHE A CA 1
ATOM 2941 C C . PHE A 1 379 ? -0.738 -14.663 6.663 1.00 93.12 379 PHE A C 1
ATOM 2943 O O . PHE A 1 379 ? -1.403 -13.862 7.311 1.00 93.12 379 PHE A O 1
ATOM 2950 N N . TYR A 1 380 ? 0.314 -14.306 5.925 1.00 94.06 380 TYR A N 1
ATOM 2951 C CA . TYR A 1 380 ? 0.956 -12.986 5.961 1.00 94.06 380 TYR A CA 1
ATOM 2952 C C . TYR A 1 380 ? 0.845 -12.281 4.601 1.00 94.06 380 TYR A C 1
ATOM 2954 O O . TYR A 1 380 ? 1.793 -12.282 3.812 1.00 94.06 380 TYR A O 1
ATOM 2962 N N . PRO A 1 381 ? -0.326 -11.702 4.275 1.00 93.12 381 PRO A N 1
ATOM 2963 C CA . PRO A 1 381 ? -0.631 -11.198 2.936 1.00 93.12 381 PRO A CA 1
ATOM 2964 C C . PRO A 1 381 ? 0.088 -9.898 2.560 1.00 93.12 381 PRO A C 1
ATOM 2966 O O . PRO A 1 381 ? -0.047 -9.457 1.421 1.00 93.12 381 PRO A O 1
ATOM 2969 N N . LEU A 1 382 ? 0.789 -9.254 3.497 1.00 94.06 382 LEU A N 1
ATOM 2970 C CA . LEU A 1 382 ? 1.484 -7.987 3.252 1.00 94.06 382 LEU A CA 1
ATOM 2971 C C . LEU A 1 382 ? 2.949 -8.178 2.820 1.00 94.06 382 LEU A C 1
ATOM 2973 O O . LEU A 1 382 ? 3.686 -7.206 2.647 1.00 94.06 382 LEU A O 1
ATOM 2977 N N . ARG A 1 383 ? 3.381 -9.425 2.598 1.00 93.50 383 ARG A N 1
ATOM 2978 C CA . ARG A 1 383 ? 4.699 -9.719 2.029 1.00 93.50 383 ARG A CA 1
ATOM 2979 C C . ARG A 1 383 ? 4.723 -9.403 0.534 1.00 93.50 383 ARG A C 1
ATOM 2981 O O . ARG A 1 383 ? 3.821 -9.777 -0.205 1.00 93.50 383 ARG A O 1
ATOM 2988 N N . THR A 1 384 ? 5.760 -8.698 0.096 1.00 93.19 384 THR A N 1
ATOM 2989 C CA . THR A 1 384 ? 5.914 -8.112 -1.254 1.00 93.19 384 THR A CA 1
ATOM 2990 C C . THR A 1 384 ? 7.364 -8.282 -1.722 1.00 93.19 384 THR A C 1
ATOM 2992 O O . THR A 1 384 ? 8.249 -8.390 -0.863 1.00 93.19 384 THR A O 1
ATOM 2995 N N . PRO A 1 385 ? 7.660 -8.305 -3.043 1.00 89.88 385 PRO A N 1
ATOM 2996 C CA . PRO A 1 385 ? 9.023 -8.581 -3.498 1.00 89.88 385 PRO A CA 1
ATOM 2997 C C . PRO A 1 385 ? 9.967 -7.405 -3.233 1.00 89.88 385 PRO A C 1
ATOM 2999 O O . PRO A 1 385 ? 11.174 -7.592 -3.108 1.00 89.88 385 PRO A O 1
ATOM 3002 N N . LEU A 1 386 ? 9.414 -6.194 -3.144 1.00 92.38 386 LEU A N 1
ATOM 3003 C CA . LEU A 1 386 ? 10.129 -4.963 -2.831 1.00 92.38 386 LEU A CA 1
ATOM 3004 C C . LEU A 1 386 ? 9.349 -4.190 -1.770 1.00 92.38 386 LEU A C 1
ATOM 3006 O O . LEU A 1 386 ? 8.119 -4.129 -1.889 1.00 92.38 386 LEU A O 1
ATOM 3010 N N . PRO A 1 387 ? 10.025 -3.567 -0.784 1.00 95.56 387 PRO A N 1
ATOM 3011 C CA . PRO A 1 387 ? 9.366 -2.708 0.189 1.00 95.56 387 PRO A CA 1
ATOM 3012 C C . PRO A 1 387 ? 8.509 -1.652 -0.508 1.00 95.56 387 PRO A C 1
ATOM 3014 O O . PRO A 1 387 ? 8.975 -0.964 -1.422 1.00 95.56 387 PRO A O 1
ATOM 3017 N N . CYS A 1 388 ? 7.248 -1.527 -0.111 1.00 97.44 388 CYS A N 1
ATOM 3018 C CA . CYS A 1 388 ? 6.333 -0.565 -0.703 1.00 97.44 388 CYS A CA 1
ATOM 3019 C C . CYS A 1 388 ? 5.293 -0.050 0.298 1.00 97.44 388 CYS A C 1
ATOM 3021 O O . CYS A 1 388 ? 4.999 -0.671 1.317 1.00 97.44 388 CYS A O 1
ATOM 3023 N N . LEU A 1 389 ? 4.753 1.131 -0.005 1.00 98.44 389 LEU A N 1
ATOM 3024 C CA . LEU A 1 389 ? 3.624 1.730 0.701 1.00 98.44 389 LEU A CA 1
ATOM 3025 C C . LEU A 1 389 ? 2.471 1.858 -0.287 1.00 98.44 389 LEU A C 1
ATOM 3027 O O . LEU A 1 389 ? 2.630 2.458 -1.356 1.00 98.44 389 LEU A O 1
ATOM 3031 N N . ALA A 1 390 ? 1.316 1.291 0.054 1.00 98.00 390 ALA A N 1
ATOM 3032 C CA . ALA A 1 390 ? 0.138 1.327 -0.802 1.00 98.00 390 ALA A CA 1
ATOM 3033 C C . ALA A 1 390 ? -0.923 2.274 -0.244 1.00 98.00 390 ALA A C 1
ATOM 3035 O O . ALA A 1 390 ? -1.329 2.161 0.908 1.00 98.00 390 ALA A O 1
ATOM 3036 N N . ILE A 1 391 ? -1.414 3.176 -1.087 1.00 98.25 391 ILE A N 1
ATOM 3037 C CA . ILE A 1 391 ? -2.436 4.164 -0.758 1.00 98.25 391 ILE A CA 1
ATOM 3038 C C . ILE A 1 391 ? -3.725 3.791 -1.476 1.00 98.25 391 ILE A C 1
ATOM 3040 O O . ILE A 1 391 ? -3.729 3.569 -2.688 1.00 98.25 391 ILE A O 1
ATOM 3044 N N . ARG A 1 392 ? -4.839 3.773 -0.749 1.00 97.56 392 ARG A N 1
ATOM 3045 C CA . ARG A 1 392 ? -6.180 3.612 -1.324 1.00 97.56 392 ARG A CA 1
ATOM 3046 C C . ARG A 1 392 ? -7.216 4.384 -0.523 1.00 97.56 392 ARG A C 1
ATOM 3048 O O . ARG A 1 392 ? -6.949 4.834 0.588 1.00 97.56 392 ARG A O 1
ATOM 3055 N N . HIS A 1 393 ? -8.428 4.481 -1.058 1.00 96.50 393 HIS A N 1
ATOM 3056 C CA . HIS A 1 393 ? -9.567 4.887 -0.241 1.00 96.50 393 HIS A CA 1
ATOM 3057 C C . HIS A 1 393 ? -9.858 3.844 0.838 1.00 96.50 393 HIS A C 1
ATOM 3059 O O . HIS A 1 393 ? -9.780 2.636 0.587 1.00 96.50 393 HIS A O 1
ATOM 3065 N N . MET A 1 394 ? -10.199 4.331 2.028 1.00 95.31 394 MET A N 1
ATOM 3066 C CA . MET A 1 394 ? -10.696 3.494 3.109 1.00 95.31 394 MET A CA 1
ATOM 3067 C C . MET A 1 394 ? -12.040 2.873 2.704 1.00 95.31 394 MET A C 1
ATOM 3069 O O . MET A 1 394 ? -12.793 3.436 1.905 1.00 95.31 394 MET A O 1
ATOM 3073 N N . VAL A 1 395 ? -12.342 1.703 3.252 1.00 93.69 395 VAL A N 1
ATOM 3074 C CA . VAL A 1 395 ? -13.638 1.028 3.142 1.00 93.69 395 VAL A CA 1
ATOM 3075 C C . VAL A 1 395 ? -14.138 0.683 4.546 1.00 93.69 395 VAL A C 1
ATOM 3077 O O . VAL A 1 395 ? -13.320 0.545 5.451 1.00 93.69 395 VAL A O 1
ATOM 3080 N N . PRO A 1 396 ? -15.449 0.472 4.763 1.00 94.25 396 PRO A N 1
ATOM 3081 C CA . PRO A 1 396 ? -15.972 0.204 6.106 1.00 94.25 396 PRO A CA 1
ATOM 3082 C C . PRO A 1 396 ? -15.316 -0.990 6.812 1.00 94.25 396 PRO A C 1
ATOM 3084 O O . PRO A 1 396 ? -15.169 -0.985 8.026 1.00 94.25 396 PRO A O 1
ATOM 3087 N N . GLY A 1 397 ? -14.879 -2.006 6.057 1.00 93.00 397 GLY A N 1
ATOM 3088 C CA . GLY A 1 397 ? -14.162 -3.161 6.609 1.00 93.00 397 GLY A CA 1
ATOM 3089 C C . GLY A 1 397 ? -12.802 -2.833 7.237 1.00 93.00 397 GLY A C 1
ATOM 3090 O O . GLY A 1 397 ? -12.256 -3.676 7.940 1.00 93.00 397 GLY A O 1
ATOM 3091 N N . ASP A 1 398 ? -12.271 -1.627 7.026 1.00 95.31 398 ASP A N 1
ATOM 3092 C CA . ASP A 1 398 ? -10.990 -1.200 7.592 1.00 95.31 398 ASP A CA 1
ATOM 3093 C C . ASP A 1 398 ? -11.052 -0.894 9.089 1.00 95.31 398 ASP A C 1
ATOM 3095 O O . ASP A 1 398 ? -10.007 -0.671 9.699 1.00 95.31 398 ASP A O 1
ATOM 3099 N N . ILE A 1 399 ? -12.242 -0.946 9.702 1.00 96.19 399 ILE A N 1
ATOM 3100 C CA . ILE A 1 399 ? -12.409 -0.845 11.157 1.00 96.19 399 ILE A CA 1
ATOM 3101 C C . ILE A 1 399 ? -11.506 -1.830 11.916 1.00 96.19 399 ILE A C 1
ATOM 3103 O O . ILE A 1 399 ? -10.950 -1.474 12.954 1.00 96.19 399 ILE A O 1
ATOM 3107 N N . ALA A 1 400 ? -11.256 -3.016 11.347 1.00 92.94 400 ALA A N 1
ATOM 3108 C CA . ALA A 1 400 ? -10.350 -4.014 11.913 1.00 92.94 400 ALA A CA 1
ATOM 3109 C C . ALA A 1 400 ? -8.923 -3.477 12.142 1.00 92.94 400 ALA A C 1
ATOM 3111 O O . ALA A 1 400 ? -8.236 -3.916 13.057 1.00 92.94 400 ALA A O 1
ATOM 3112 N N . PHE A 1 401 ? -8.485 -2.494 11.350 1.00 92.81 401 PHE A N 1
ATOM 3113 C CA . PHE A 1 401 ? -7.153 -1.895 11.455 1.00 92.81 401 PHE A CA 1
ATOM 3114 C C . PHE A 1 401 ? -7.112 -0.641 12.335 1.00 92.81 401 PHE A C 1
ATOM 3116 O O . PHE A 1 401 ? -6.035 -0.065 12.504 1.00 92.81 401 PHE A O 1
ATOM 3123 N N . MET A 1 402 ? -8.251 -0.187 12.866 1.00 94.94 402 MET A N 1
ATOM 3124 C CA . MET A 1 402 ? -8.317 0.950 13.797 1.00 94.94 402 MET A CA 1
ATOM 3125 C C . MET A 1 402 ? -8.151 0.505 15.252 1.00 94.94 402 MET A C 1
ATOM 3127 O O . MET A 1 402 ? -7.867 1.325 16.122 1.00 94.94 402 MET A O 1
ATOM 3131 N N . THR A 1 403 ? -8.341 -0.790 15.510 1.00 88.75 403 THR A N 1
ATOM 3132 C CA . THR A 1 403 ? -8.529 -1.352 16.853 1.00 88.75 403 THR A CA 1
ATOM 3133 C C . THR A 1 403 ? -7.487 -2.417 17.169 1.00 88.75 403 THR A C 1
ATOM 3135 O O . THR A 1 403 ? -7.789 -3.352 17.895 1.00 88.75 403 THR A O 1
ATOM 3138 N N . LEU A 1 404 ? -6.299 -2.324 16.567 1.00 88.38 404 LEU A N 1
ATOM 3139 C CA . LEU A 1 404 ? -5.197 -3.234 16.873 1.00 88.38 404 LEU A CA 1
ATOM 3140 C C . LEU A 1 404 ? -4.676 -2.937 18.282 1.00 88.38 404 LEU A C 1
ATOM 3142 O O . LEU A 1 404 ? -4.425 -1.772 18.604 1.00 88.38 404 LEU A O 1
ATOM 3146 N N . ASP A 1 405 ? -4.508 -3.981 19.091 1.00 84.56 405 ASP A N 1
ATOM 3147 C CA . ASP A 1 405 ? -4.112 -3.865 20.501 1.00 84.56 405 ASP A CA 1
ATOM 3148 C C . ASP A 1 405 ? -2.699 -3.294 20.677 1.00 84.56 405 ASP A C 1
ATOM 3150 O O . ASP A 1 405 ? -2.427 -2.602 21.658 1.00 84.56 405 ASP A O 1
ATOM 3154 N N . ASP A 1 406 ? -1.835 -3.481 19.675 1.00 85.81 406 ASP A N 1
ATOM 3155 C CA . ASP A 1 406 ? -0.481 -2.918 19.637 1.00 85.81 406 ASP A CA 1
ATOM 3156 C C . ASP A 1 406 ? -0.473 -1.381 19.565 1.00 85.81 406 ASP A C 1
ATOM 3158 O O . ASP A 1 406 ? 0.552 -0.740 19.817 1.00 85.81 406 ASP A O 1
ATOM 3162 N N . TYR A 1 407 ? -1.604 -0.749 19.226 1.00 89.81 407 TYR A N 1
ATOM 3163 C CA . TYR A 1 407 ? -1.691 0.704 19.216 1.00 89.81 407 TYR A CA 1
ATOM 3164 C C . TYR A 1 407 ? -1.981 1.282 20.602 1.00 89.81 407 TYR A C 1
ATOM 3166 O O . TYR A 1 407 ? -2.939 0.874 21.269 1.00 89.81 407 TYR A O 1
ATOM 3174 N N . PRO A 1 408 ? -1.253 2.349 21.001 1.00 92.19 408 PRO A N 1
ATOM 3175 C CA . PRO A 1 408 ? -1.573 3.088 22.211 1.00 92.19 408 PRO A CA 1
ATOM 3176 C C . PRO A 1 408 ? -3.041 3.523 22.229 1.00 92.19 408 PRO A C 1
ATOM 3178 O O . PRO A 1 408 ? -3.564 4.006 21.222 1.00 92.19 408 PRO A O 1
ATOM 3181 N N . VAL A 1 409 ? -3.686 3.451 23.396 1.00 93.69 409 VAL A N 1
ATOM 3182 C CA . VAL A 1 409 ? -5.114 3.782 23.587 1.00 93.69 409 VAL A CA 1
ATOM 3183 C C . VAL A 1 409 ? -5.482 5.135 22.957 1.00 93.69 409 VAL A C 1
ATOM 3185 O O . VAL A 1 409 ? -6.470 5.266 22.237 1.00 93.69 409 VAL A O 1
ATOM 3188 N N . LYS A 1 410 ? -4.633 6.157 23.147 1.00 93.19 410 LYS A N 1
ATOM 3189 C CA . LYS A 1 410 ? -4.826 7.497 22.560 1.00 93.19 410 LYS A CA 1
ATOM 3190 C C . LYS A 1 410 ? -4.839 7.485 21.028 1.00 93.19 410 LYS A C 1
ATOM 3192 O O . LYS A 1 410 ? -5.577 8.265 20.430 1.00 93.19 410 LYS A O 1
ATOM 3197 N N . MET A 1 411 ? -4.025 6.635 20.404 1.00 94.44 411 MET A N 1
ATOM 3198 C CA . MET A 1 411 ? -3.999 6.465 18.954 1.00 94.44 411 MET A CA 1
ATOM 3199 C C . MET A 1 411 ? -5.271 5.761 18.481 1.00 94.44 411 MET A C 1
ATOM 3201 O O . MET A 1 411 ? -5.926 6.290 17.589 1.00 94.44 411 MET A O 1
ATOM 3205 N N . ARG A 1 412 ? -5.692 4.662 19.130 1.00 95.88 412 ARG A N 1
ATOM 3206 C CA . ARG A 1 412 ? -6.965 3.976 18.818 1.00 95.88 412 ARG A CA 1
ATOM 3207 C C . ARG A 1 412 ? -8.156 4.941 18.832 1.00 95.88 412 ARG A C 1
ATOM 3209 O O . ARG A 1 412 ? -8.927 4.971 17.877 1.00 95.88 412 ARG A O 1
ATOM 3216 N N . VAL A 1 413 ? -8.256 5.815 19.842 1.00 96.25 413 VAL A N 1
ATOM 3217 C CA . VAL A 1 413 ? -9.307 6.854 19.903 1.00 96.25 413 VAL A CA 1
ATOM 3218 C C . VAL A 1 413 ? -9.275 7.783 18.688 1.00 96.25 413 VAL A C 1
ATOM 3220 O O . VAL A 1 413 ? -10.324 8.069 18.113 1.00 96.25 413 VAL A O 1
ATOM 3223 N N . LYS A 1 414 ? -8.095 8.277 18.296 1.00 96.62 414 LYS A N 1
ATOM 3224 C CA . LYS A 1 414 ? -7.953 9.170 17.134 1.00 96.62 414 LYS A CA 1
ATOM 3225 C C . LYS A 1 414 ? -8.347 8.469 15.835 1.00 96.62 414 LYS A C 1
ATOM 3227 O O . LYS A 1 414 ? -9.111 9.026 15.056 1.00 96.62 414 LYS A O 1
ATOM 3232 N N . LEU A 1 415 ? -7.891 7.230 15.647 1.00 97.44 415 LEU A N 1
ATOM 3233 C CA . LEU A 1 415 ? -8.218 6.417 14.476 1.00 97.44 415 LEU A CA 1
ATOM 3234 C C . LEU A 1 415 ? -9.725 6.150 14.371 1.00 97.44 415 LEU A C 1
ATOM 3236 O O . LEU A 1 415 ? -10.312 6.350 13.312 1.00 97.44 415 LEU A O 1
ATOM 3240 N N . LEU A 1 416 ? -10.368 5.763 15.474 1.00 98.00 416 LEU A N 1
ATOM 3241 C CA . LEU A 1 416 ? -11.812 5.523 15.518 1.00 98.00 416 LEU A CA 1
ATOM 3242 C C . LEU A 1 416 ? -12.623 6.795 15.248 1.00 98.00 416 LEU A C 1
ATOM 3244 O O . LEU A 1 416 ? -13.616 6.744 14.524 1.00 98.00 416 LEU A O 1
ATOM 3248 N N . LYS A 1 417 ? -12.189 7.947 15.775 1.00 97.81 417 LYS A N 1
ATOM 3249 C CA . LYS A 1 417 ? -12.816 9.240 15.470 1.00 97.81 417 LYS A CA 1
ATOM 3250 C C . LYS A 1 417 ? -12.692 9.596 13.991 1.00 97.81 417 LYS A C 1
ATOM 3252 O O . LYS A 1 417 ? -13.716 9.852 13.371 1.00 97.81 417 LYS A O 1
ATOM 3257 N N . GLY A 1 418 ? -11.490 9.526 13.416 1.00 97.62 418 GLY A N 1
ATOM 3258 C CA . GLY A 1 418 ? -11.289 9.788 11.987 1.00 97.62 418 GLY A CA 1
ATOM 3259 C C . GLY A 1 418 ? -12.084 8.825 11.095 1.00 97.62 418 GLY A C 1
ATOM 3260 O O . GLY A 1 418 ? -12.696 9.241 10.117 1.00 97.62 418 GLY A O 1
ATOM 3261 N N . PHE A 1 419 ? -12.185 7.545 11.471 1.00 98.06 419 PHE A N 1
ATOM 3262 C CA . PHE A 1 419 ? -13.039 6.580 10.771 1.00 98.06 419 PHE A CA 1
ATOM 3263 C C . PHE A 1 419 ? -14.522 6.989 10.799 1.00 98.06 419 PHE A C 1
ATOM 3265 O O . PHE A 1 419 ? -15.205 6.932 9.773 1.00 98.06 419 PHE A O 1
ATOM 3272 N N . LEU A 1 420 ? -15.026 7.421 11.959 1.00 98.06 420 LEU A N 1
ATOM 3273 C CA . LEU A 1 420 ? -16.411 7.868 12.126 1.00 98.06 420 LEU A CA 1
ATOM 3274 C C . LEU A 1 420 ? -16.693 9.222 11.465 1.00 98.06 420 LEU A C 1
ATOM 3276 O O . LEU A 1 420 ? -17.823 9.451 11.057 1.00 98.06 420 LEU A O 1
ATOM 3280 N N . GLU A 1 421 ? -15.706 10.097 11.299 1.00 97.44 421 GLU A N 1
ATOM 3281 C CA . GLU A 1 421 ? -15.865 11.312 10.486 1.00 97.44 421 GLU A CA 1
ATOM 3282 C C . GLU A 1 421 ? -16.097 10.979 9.006 1.00 97.44 421 GLU A C 1
ATOM 3284 O O . GLU A 1 421 ? -16.824 11.685 8.312 1.00 97.44 421 GLU A O 1
ATOM 3289 N N . VAL A 1 422 ? -15.518 9.876 8.524 1.00 95.44 422 VAL A N 1
ATOM 3290 C CA . VAL A 1 422 ? -15.625 9.448 7.123 1.00 95.44 422 VAL A CA 1
ATOM 3291 C C . VAL A 1 422 ? -16.895 8.635 6.860 1.00 95.44 422 VAL A C 1
ATOM 3293 O O . VAL A 1 422 ? -17.526 8.814 5.819 1.00 95.44 422 VAL A O 1
ATOM 3296 N N . PHE A 1 423 ? -17.267 7.731 7.772 1.00 96.19 423 PHE A N 1
ATOM 3297 C CA . PHE A 1 423 ? -18.367 6.774 7.572 1.00 96.19 423 PHE A CA 1
ATOM 3298 C C . PHE A 1 423 ? -19.539 6.927 8.547 1.00 96.19 423 PHE A C 1
ATOM 3300 O O . PHE A 1 423 ? -20.486 6.149 8.473 1.00 96.19 423 PHE A O 1
ATOM 3307 N N . GLY A 1 424 ? -19.497 7.881 9.478 1.00 94.38 424 GLY A N 1
ATOM 3308 C CA . GLY A 1 424 ? -20.427 7.954 10.611 1.00 94.38 424 GLY A CA 1
ATOM 3309 C C . GLY A 1 424 ? -21.903 8.061 10.235 1.00 94.38 424 GLY A C 1
ATOM 3310 O O . GLY A 1 424 ? -22.746 7.592 11.002 1.00 94.38 424 GLY A O 1
ATOM 3311 N N . ASP A 1 425 ? -22.201 8.618 9.064 1.00 95.25 425 ASP A N 1
ATOM 3312 C CA . ASP A 1 425 ? -23.563 8.784 8.549 1.00 95.25 425 ASP A CA 1
ATOM 3313 C C . ASP A 1 425 ? -24.097 7.532 7.822 1.00 95.25 425 ASP A C 1
ATOM 3315 O O . ASP A 1 425 ? -25.258 7.492 7.414 1.00 95.25 425 ASP A O 1
ATOM 3319 N N . GLU A 1 426 ? -23.274 6.494 7.636 1.00 93.62 426 GLU A N 1
ATOM 3320 C CA . GLU A 1 426 ? -23.682 5.253 6.975 1.00 93.62 426 GLU A CA 1
ATOM 3321 C C . GLU A 1 426 ? -24.309 4.252 7.964 1.00 93.62 426 GLU A C 1
ATOM 3323 O O . GLU A 1 426 ? -23.729 3.924 9.000 1.00 93.62 426 GLU A O 1
ATOM 3328 N N . ASP A 1 427 ? -25.458 3.662 7.611 1.00 95.25 427 ASP A N 1
ATOM 3329 C CA . ASP A 1 427 ? -26.047 2.550 8.376 1.00 95.25 427 ASP A CA 1
ATOM 3330 C C . ASP A 1 427 ? -25.395 1.216 7.982 1.00 95.25 427 ASP A C 1
ATOM 3332 O O . ASP A 1 427 ? -25.907 0.449 7.162 1.00 95.25 427 ASP A O 1
ATOM 3336 N N . LYS A 1 428 ? -24.205 0.961 8.534 1.00 95.06 428 LYS A N 1
ATOM 3337 C CA . LYS A 1 428 ? -23.451 -0.284 8.337 1.00 95.06 428 LYS A CA 1
ATOM 3338 C C . LYS A 1 428 ? -23.037 -0.910 9.672 1.00 95.06 428 LYS A C 1
ATOM 3340 O O . LYS A 1 428 ? -22.711 -0.174 10.604 1.00 95.06 428 LYS A O 1
ATOM 3345 N N . PRO A 1 429 ? -22.964 -2.253 9.772 1.00 97.06 429 PRO A N 1
ATOM 3346 C CA . PRO A 1 429 ? -22.503 -2.933 10.986 1.00 97.06 429 PRO A CA 1
ATOM 3347 C C . PRO A 1 429 ? -21.137 -2.442 11.478 1.00 97.06 429 PRO A C 1
ATOM 3349 O O . PRO A 1 429 ? -20.957 -2.230 12.669 1.00 97.06 429 PRO A O 1
ATOM 3352 N N . GLN A 1 430 ? -20.209 -2.164 10.559 1.00 96.94 430 GLN A N 1
ATOM 3353 C CA . GLN A 1 430 ? -18.861 -1.686 10.880 1.00 96.94 430 GLN A CA 1
ATOM 3354 C C . GLN A 1 430 ? -18.860 -0.294 11.526 1.00 96.94 430 GLN A C 1
ATOM 3356 O O . GLN A 1 430 ? -17.984 0.018 12.324 1.00 96.94 430 GLN A O 1
ATOM 3361 N N . VAL A 1 431 ? -19.840 0.553 11.195 1.00 96.88 431 VAL A N 1
ATOM 3362 C CA . VAL A 1 431 ? -19.982 1.887 11.800 1.00 96.88 431 VAL A CA 1
ATOM 3363 C C . VAL A 1 431 ? -20.531 1.768 13.221 1.00 96.88 431 VAL A C 1
ATOM 3365 O O . VAL A 1 431 ? -20.090 2.499 14.104 1.00 96.88 431 VAL A O 1
ATOM 3368 N N . LYS A 1 432 ? -21.446 0.821 13.467 1.00 97.19 432 LYS A N 1
ATOM 3369 C CA . LYS A 1 432 ? -21.941 0.502 14.819 1.00 97.19 432 LYS A CA 1
ATOM 3370 C C . LYS A 1 432 ? -20.810 -0.047 15.690 1.00 97.19 432 LYS A C 1
ATOM 3372 O O . LYS A 1 432 ? -20.550 0.515 16.748 1.00 97.19 432 LYS A O 1
ATOM 3377 N N . GLU A 1 433 ? -20.058 -1.018 15.169 1.00 97.19 433 GLU A N 1
ATOM 3378 C CA . GLU A 1 433 ? -18.852 -1.561 15.810 1.00 97.19 433 GLU A CA 1
ATOM 3379 C C . GLU A 1 433 ? -17.839 -0.452 16.145 1.00 97.19 433 GLU A C 1
ATOM 3381 O O . GLU A 1 433 ? -17.305 -0.403 17.249 1.00 97.19 433 GLU A O 1
ATOM 3386 N N . ALA A 1 434 ? -17.600 0.486 15.223 1.00 97.38 434 ALA A N 1
ATOM 3387 C CA . ALA A 1 434 ? -16.684 1.600 15.457 1.00 97.38 434 ALA A CA 1
ATOM 3388 C C . ALA A 1 434 ? -17.131 2.520 16.607 1.00 97.38 434 ALA A C 1
ATOM 3390 O O . ALA A 1 434 ? -16.287 3.000 17.365 1.00 97.38 434 ALA A O 1
ATOM 3391 N N . ARG A 1 435 ? -18.441 2.763 16.758 1.00 97.56 435 ARG A N 1
ATOM 3392 C CA . ARG A 1 435 ? -18.993 3.554 17.873 1.00 97.56 435 ARG A CA 1
ATOM 3393 C C . ARG A 1 435 ? -18.828 2.821 19.203 1.00 97.56 435 ARG A C 1
ATOM 3395 O O . ARG A 1 435 ? -18.322 3.416 20.149 1.00 97.56 435 ARG A O 1
ATOM 3402 N N . GLU A 1 436 ? -19.171 1.536 19.242 1.00 97.19 436 GLU A N 1
ATOM 3403 C CA . GLU A 1 436 ? -19.029 0.685 20.431 1.00 97.19 436 GLU A CA 1
ATOM 3404 C C . GLU A 1 436 ? -17.569 0.623 20.905 1.00 97.19 436 GLU A C 1
ATOM 3406 O O . GLU A 1 436 ? -17.271 0.912 22.066 1.00 97.19 436 GLU A O 1
ATOM 3411 N N . LYS A 1 437 ? -16.633 0.356 19.984 1.00 96.44 437 LYS A N 1
ATOM 3412 C CA . LYS A 1 437 ? -15.198 0.311 20.295 1.00 96.44 437 LYS A CA 1
ATOM 3413 C C . LYS A 1 437 ? -14.639 1.666 20.717 1.00 96.44 437 LYS A C 1
ATOM 3415 O O . LYS A 1 437 ? -13.729 1.721 21.544 1.00 96.44 437 LYS A O 1
ATOM 3420 N N . LEU A 1 438 ? -15.164 2.774 20.187 1.00 97.00 438 LEU A N 1
ATOM 3421 C CA . LEU A 1 438 ? -14.759 4.109 20.631 1.00 97.00 438 LEU A CA 1
ATOM 3422 C C . LEU A 1 438 ? -15.182 4.357 22.084 1.00 97.00 438 LEU A C 1
ATOM 3424 O O . LEU A 1 438 ? -14.381 4.867 22.866 1.00 97.00 438 LEU A O 1
ATOM 3428 N N . GLU A 1 439 ? -16.405 3.985 22.456 1.00 96.62 439 GLU A N 1
ATOM 3429 C CA . GLU A 1 439 ? -16.896 4.107 23.833 1.00 96.62 439 GLU A CA 1
ATOM 3430 C C . GLU A 1 439 ? -16.121 3.218 24.813 1.00 96.62 439 GLU A C 1
ATOM 3432 O O . GLU A 1 439 ? -15.815 3.643 25.927 1.00 96.62 439 GLU A O 1
ATOM 3437 N N . GLU A 1 440 ? -15.775 1.996 24.410 1.00 95.06 440 GLU A N 1
ATOM 3438 C CA . GLU A 1 440 ? -14.891 1.105 25.170 1.00 95.06 440 GLU A CA 1
ATOM 3439 C C . GLU A 1 440 ? -13.501 1.723 25.370 1.00 95.06 440 GLU A C 1
ATOM 3441 O O . GLU A 1 440 ? -13.068 1.923 26.504 1.00 95.06 440 GLU A O 1
ATOM 3446 N N . THR A 1 441 ? -12.857 2.155 24.284 1.00 93.81 441 THR A N 1
ATOM 3447 C CA . THR A 1 441 ? -11.507 2.738 24.335 1.00 93.81 441 THR A CA 1
ATOM 3448 C C . THR A 1 441 ? -11.474 4.032 25.170 1.00 93.81 441 THR A C 1
ATOM 3450 O O . THR A 1 441 ? -10.489 4.334 25.844 1.00 93.81 441 THR A O 1
ATOM 3453 N N . LEU A 1 442 ? -12.550 4.830 25.165 1.00 94.19 442 LEU A N 1
ATOM 3454 C CA . LEU A 1 442 ? -12.662 6.028 26.009 1.00 94.19 442 LEU A CA 1
ATOM 3455 C C . LEU A 1 442 ? -12.810 5.690 27.500 1.00 94.19 442 LEU A C 1
ATOM 3457 O O . LEU A 1 442 ? -12.273 6.425 28.334 1.00 94.19 442 LEU A O 1
ATOM 3461 N N . ARG A 1 443 ? -13.495 4.590 27.841 1.00 92.94 443 ARG A N 1
ATOM 3462 C CA . ARG A 1 443 ? -13.576 4.087 29.221 1.00 92.94 443 ARG A CA 1
ATOM 3463 C C . ARG A 1 443 ? -12.212 3.630 29.729 1.00 92.94 443 ARG A C 1
ATOM 3465 O O . ARG A 1 443 ? -11.848 4.027 30.832 1.00 92.94 443 ARG A O 1
ATOM 3472 N N . GLU A 1 444 ? -11.415 2.944 28.904 1.00 88.62 444 GLU A N 1
ATOM 3473 C CA . GLU A 1 444 ? -10.032 2.562 29.252 1.00 88.62 444 GLU A CA 1
ATOM 3474 C C . GLU A 1 444 ? -9.183 3.779 29.681 1.00 88.62 444 GLU A C 1
ATOM 3476 O O . GLU A 1 444 ? -8.430 3.716 30.652 1.00 88.62 444 GLU A O 1
ATOM 3481 N N . ILE A 1 445 ? -9.332 4.929 29.004 1.00 87.38 445 ILE A N 1
ATOM 3482 C CA . ILE A 1 445 ? -8.637 6.176 29.381 1.00 87.38 445 ILE A CA 1
ATOM 3483 C C . ILE A 1 445 ? -9.138 6.713 30.728 1.00 87.38 445 ILE A C 1
ATOM 3485 O O . ILE A 1 445 ? -8.342 7.220 31.522 1.00 87.38 445 ILE A O 1
ATOM 3489 N N . GLY A 1 446 ? -10.451 6.659 30.968 1.00 78.94 446 GLY A N 1
ATOM 3490 C CA . GLY A 1 446 ? -11.063 7.102 32.222 1.00 78.94 446 GLY A CA 1
ATOM 3491 C C . GLY A 1 446 ? -10.611 6.265 33.421 1.00 78.94 446 GLY A C 1
ATOM 3492 O O . GLY A 1 446 ? -10.237 6.824 34.448 1.00 78.94 446 GLY A O 1
ATOM 3493 N N . GLU A 1 447 ? -10.571 4.943 33.263 1.00 73.06 447 GLU A N 1
ATOM 3494 C CA . GLU A 1 447 ? -10.104 3.998 34.284 1.00 73.06 447 GLU A CA 1
ATOM 3495 C C . GLU A 1 447 ? -8.589 4.075 34.512 1.00 73.06 447 GLU A C 1
ATOM 3497 O O . GLU A 1 447 ? -8.134 4.001 35.653 1.00 73.06 447 GLU A O 1
ATOM 3502 N N . GLY A 1 448 ? -7.796 4.294 33.458 1.00 63.25 448 GLY A N 1
ATOM 3503 C CA . GLY A 1 448 ? -6.353 4.525 33.584 1.00 63.25 448 GLY A CA 1
ATOM 3504 C C . GLY A 1 448 ? -6.027 5.779 34.401 1.00 63.25 448 GLY A C 1
ATOM 3505 O O . GLY A 1 448 ? -5.158 5.746 35.265 1.00 63.25 448 GLY A O 1
ATOM 3506 N N . LYS A 1 449 ? -6.794 6.863 34.214 1.00 58.53 449 LYS A N 1
ATOM 3507 C CA . LYS A 1 449 ? -6.659 8.087 35.024 1.00 58.53 449 LYS A CA 1
ATOM 3508 C C . LYS A 1 449 ? -7.047 7.903 36.493 1.00 58.53 449 LYS A C 1
ATOM 3510 O O . LYS A 1 449 ? -6.545 8.648 37.325 1.00 58.53 449 LYS A O 1
ATOM 3515 N N . LEU A 1 450 ? -7.943 6.964 36.803 1.00 48.75 450 LEU A N 1
ATOM 3516 C CA . LEU A 1 450 ? -8.314 6.635 38.183 1.00 48.75 450 LEU A CA 1
ATOM 3517 C C . LEU A 1 450 ? -7.199 5.843 38.883 1.00 48.75 450 LEU A C 1
ATOM 3519 O O . LEU A 1 450 ? -6.918 6.103 40.044 1.00 48.75 450 LEU A O 1
ATOM 3523 N N . LYS A 1 451 ? -6.503 4.947 38.170 1.00 51.59 451 LYS A N 1
ATOM 3524 C CA . LYS A 1 451 ? -5.385 4.165 38.732 1.00 51.59 451 LYS A CA 1
ATOM 3525 C C . LYS A 1 451 ? -4.116 4.987 38.986 1.00 51.59 451 LYS A C 1
ATOM 3527 O O . LYS A 1 451 ? -3.421 4.717 39.958 1.00 51.59 451 LYS A O 1
ATOM 3532 N N . ASP A 1 452 ? -3.846 6.005 38.170 1.00 51.16 452 ASP A N 1
ATOM 3533 C CA . ASP A 1 452 ? -2.724 6.935 38.389 1.00 51.16 452 ASP A CA 1
ATOM 3534 C C . ASP A 1 452 ? -3.030 8.005 39.465 1.00 51.16 452 ASP A C 1
ATOM 3536 O O . ASP A 1 452 ? -2.148 8.774 39.844 1.00 51.16 452 ASP A O 1
ATOM 3540 N N . GLY A 1 453 ? -4.280 8.081 39.945 1.00 41.56 453 GLY A N 1
ATOM 3541 C CA . GLY A 1 453 ? -4.753 9.064 40.928 1.00 41.56 453 GLY A CA 1
ATOM 3542 C C . GLY A 1 453 ? -4.714 8.609 42.391 1.00 41.56 453 GLY A C 1
ATOM 3543 O O . GLY A 1 453 ? -4.874 9.451 43.269 1.00 41.56 453 GLY A O 1
ATOM 3544 N N . ASP A 1 454 ? -4.458 7.325 42.659 1.00 42.38 454 ASP A N 1
ATOM 3545 C CA . ASP A 1 454 ? -4.461 6.736 44.012 1.00 42.38 454 ASP A CA 1
ATOM 3546 C C . ASP A 1 454 ? -3.038 6.507 44.580 1.00 42.38 454 ASP A C 1
ATOM 3548 O O . ASP A 1 454 ? -2.836 5.717 45.501 1.00 42.38 454 ASP A O 1
ATOM 3552 N N . GLY A 1 455 ? -2.028 7.189 44.023 1.00 43.72 455 GLY A N 1
ATOM 3553 C CA . GLY A 1 455 ? -0.605 6.983 44.330 1.00 43.72 455 GLY A CA 1
ATOM 3554 C C . GLY A 1 455 ? 0.105 8.075 45.139 1.00 43.72 455 GLY A C 1
ATOM 3555 O O . GLY A 1 455 ? 1.323 8.011 45.233 1.00 43.72 455 GLY A O 1
ATOM 3556 N N . ASP A 1 456 ? -0.602 9.055 45.709 1.00 41.50 456 ASP A N 1
ATOM 3557 C CA . ASP A 1 456 ? -0.017 10.048 46.626 1.00 41.50 456 ASP A CA 1
ATOM 3558 C C . ASP A 1 456 ? -0.949 10.251 47.830 1.00 41.50 456 ASP A C 1
ATOM 3560 O O . ASP A 1 456 ? -1.800 11.140 47.870 1.00 41.50 456 ASP A O 1
ATOM 3564 N N . GLY A 1 457 ? -0.800 9.373 48.821 1.00 40.41 457 GLY A N 1
ATOM 3565 C CA . GLY A 1 457 ? -1.559 9.413 50.064 1.00 40.41 457 GLY A CA 1
ATOM 3566 C C . GLY A 1 457 ? -0.979 8.465 51.106 1.00 40.41 457 GLY A C 1
ATOM 3567 O O . GLY A 1 457 ? -1.322 7.291 51.139 1.00 40.41 457 GLY A O 1
ATOM 3568 N N . ASP A 1 458 ? -0.139 9.034 51.966 1.00 36.94 458 ASP A N 1
ATOM 3569 C CA . ASP A 1 458 ? 0.256 8.555 53.296 1.00 36.94 458 ASP A CA 1
ATOM 3570 C C . ASP A 1 458 ? 1.366 7.496 53.420 1.00 36.94 458 ASP A C 1
ATOM 3572 O O . ASP A 1 458 ? 1.176 6.285 53.344 1.00 36.94 458 ASP A O 1
ATOM 3576 N N . GLY A 1 459 ? 2.547 8.006 53.787 1.00 30.16 459 GLY A N 1
ATOM 3577 C CA . GLY A 1 459 ? 3.669 7.245 54.328 1.00 30.16 459 GLY A CA 1
ATOM 3578 C C . GLY A 1 459 ? 4.619 8.126 55.143 1.00 30.16 459 GLY A C 1
ATOM 3579 O O . GLY A 1 459 ? 5.804 8.213 54.837 1.00 30.16 459 GLY A O 1
ATOM 3580 N N . VAL A 1 460 ? 4.100 8.821 56.163 1.00 41.94 460 VAL A N 1
ATOM 3581 C CA . VAL A 1 460 ? 4.916 9.421 57.234 1.00 41.94 460 VAL A CA 1
ATOM 3582 C C . VAL A 1 460 ? 5.188 8.367 58.312 1.00 41.94 460 VAL A C 1
ATOM 3584 O O . VAL A 1 460 ? 4.254 7.768 58.837 1.00 41.94 460 VAL A O 1
ATOM 3587 N N . GLY A 1 461 ? 6.461 8.237 58.703 1.00 30.73 461 GLY A N 1
ATOM 3588 C CA . GLY A 1 461 ? 6.938 7.540 59.908 1.00 30.73 461 GLY A CA 1
ATOM 3589 C C . GLY A 1 461 ? 7.940 6.438 59.558 1.00 30.73 461 GLY A C 1
ATOM 3590 O O . GLY A 1 461 ? 7.640 5.579 58.748 1.00 30.73 461 GLY A O 1
ATOM 3591 N N . GLY A 1 462 ? 9.152 6.361 60.091 1.00 33.19 462 GLY A N 1
ATOM 3592 C CA . GLY A 1 462 ? 9.841 7.066 61.159 1.00 33.19 462 GLY A CA 1
ATOM 3593 C C . GLY A 1 462 ? 11.030 6.182 61.559 1.00 33.19 462 GLY A C 1
ATOM 3594 O O . GLY A 1 462 ? 10.864 4.966 61.626 1.00 33.19 462 GLY A O 1
ATOM 3595 N N . ILE A 1 463 ? 12.164 6.825 61.869 1.00 33.44 463 ILE A N 1
ATOM 3596 C CA . ILE A 1 463 ? 13.472 6.266 62.287 1.00 33.44 463 ILE A CA 1
ATOM 3597 C C . ILE A 1 463 ? 14.359 5.757 61.146 1.00 33.44 463 ILE A C 1
ATOM 3599 O O . ILE A 1 463 ? 13.997 4.771 60.472 1.00 33.44 463 ILE A O 1
#

Radius of gyration: 33.62 Å; chains: 1; bounding box: 69×119×104 Å